Protein 1W5R (pdb70)

B-factor: mean 17.94, std 8.09, range [6.76, 54.79]

Foldseek 3Di:
DPLVLVCVQLVHDDQDALDQVVQLVSLQSLQARAKEKLLCLQLVHFPQDLDLVVLCCARRVQVHHYAQSSSQSNVQVSSVVNQKDKFKWWWFWCWPNDPPDPGGDGQHIWIWIARPVGPATWTGGSHLHLPTFSGTHHPDADDFDDGLDFTWGWHDDVQWIWIWTCDPNRITTTIIIGPPGDDPNVNSVSRRCQSHPCPHPSHQWIWMWGDHSFWTWIDTQQWIWIDGVPDIDIGGHDALVVVVVCVCPVRPRDCVVVPPSPSSVSSRNHNPD/DDCQLVCVQLVHDDQDAQAQVVQLVSLQSLQARAKEKLLCLLLVHFPQDLDLVVLCCARGVQVAHYAQSSSQSNVQVNSVVNPKDKFKWWWFWCWPNDPPHPGGDGQHIWIWIHGPPDDATWTGGSHLFLPTFSHTHGPDADDFDDGLDFTWGWHDDPQKIWIWTCDPNRTTTTIIIGPPGDDVNVNSVSSRCLSHPCPHLSNQWIWMWGDHSFWTWIDTQQWIWIDGPPDIDIGGHPALVVVVVCVCPVVPRRCVVVPPSPSRVSSRNHNPD

Solvent-accessible surface area: 23022 Å² total; per-residue (Å²): 120,76,7,45,21,0,9,106,47,3,66,54,135,53,153,28,167,32,35,68,52,17,0,72,48,0,1,10,1,1,7,106,30,4,2,9,1,1,0,11,3,5,29,60,42,52,8,47,77,6,22,18,147,27,3,15,35,14,0,9,97,103,162,0,0,0,0,8,4,4,2,0,8,0,0,0,29,0,0,78,68,9,40,8,81,13,51,40,0,11,3,67,45,34,91,155,114,66,162,130,36,106,138,18,43,75,27,2,0,1,0,3,0,10,14,94,53,95,88,46,68,20,0,0,1,8,0,29,7,10,9,5,2,0,6,6,3,102,29,77,34,33,48,78,13,136,23,80,45,33,24,0,93,0,49,136,160,51,68,79,13,34,0,15,0,53,13,105,64,117,98,36,69,1,1,28,5,36,48,97,70,51,70,120,108,76,11,29,99,12,0,132,101,4,3,47,76,105,56,16,102,36,25,54,0,0,10,0,1,20,2,45,88,110,0,9,33,48,0,40,0,23,71,1,26,0,48,94,120,11,10,8,25,88,4,103,12,55,44,8,52,51,0,30,85,1,0,60,112,106,10,46,1,72,25,56,48,6,86,89,128,96,13,92,52,63,0,51,120,3,20,103,83,117,118,2,38,31,0,5,107,22,4,65,56,128,59,136,30,178,41,54,66,52,16,0,74,45,0,2,10,2,1,8,108,29,4,1,10,1,1,0,13,4,4,29,63,41,51,8,49,76,4,14,11,138,30,4,24,33,11,0,12,111,100,126,1,0,0,0,7,3,4,2,0,8,0,0,0,26,0,0,73,63,12,39,9,84,12,53,38,0,10,3,60,45,33,97,154,117,68,158,132,34,106,137,19,43,78,29,2,0,1,0,3,0,21,6,76,95,42,141,57,65,25,0,0,2,8,0,28,8,11,9,5,1,0,6,5,4,99,27,75,33,44,47,70,14,132,20,81,46,33,28,0,70,0,62,147,167,61,86,66,12,34,1,13,0,50,19,100,63,114,78,36,65,1,1,24,3,34,51,101,69,48,71,121,108,75,10,30,98,12,0,130,103,5,3,47,79,106,57,17,99,36,27,52,0,0,11,0,1,21,2,47,88,120,6,12,52,57,0,41,0,24,53,0,42,4,61,86,115,13,3,29,21,73,8,88,16,59,43,5,50,49,0,26,78,0,0,63,111,140,14,36,1,69,31,49,59,4,86,88,126,97,15,85,50,66,0,52,116,3,16,108,84

Sequence (546 aa):
MDLGGYLTRIGLDGRPRPDLGTLHAIVAAHNRSIPFENLDPLLGIPVADLSAEALFAKLVDRRRGGYQYEHNGLLGYVLEELGFEVERLSGRVVWMRADDAPLPAQTHNVLSVAVPGADGRYLVDVGFGGQTLTSPIRLEAGPVQQTRHEPYRLTRHGDDHTLAAQVRGEWQPLYTFTTEPRPRIDLEVGSWYVSTHPGSHFVTGLTVAVVTDDARYNLRGRNLAVHRSGATEHIRFDSAAQVLDAIVNRFGIDLGDLAGRDVQARVAEVLDTMDLGGYLTRIGLDGRPRPDLGTLHAIVAAHNRSIPFENLDPLLGIPVADLSAEALFAKLVDRRRGGYQYEHNGLLGYVLEELGFEVERLSGRVVWMRADDAPLPAQTHNVLSVAVPGADGRYLVDVGFGGQTLTSPIRLEAGPVQQTRHEPYRLTRHGDDHTLAAQVRGEWQPLYTFTTEPRPRIDLEVGSWYVSTHPGSHFVTGLTVAVVTDDARYNLRGRNLAVHRSGATEHIRFDSAAQVLDAIVNRFGIDLGDLAGRDVQARVAEVLDT

Radius of gyration: 29.09 Å; Cα contacts (8 Å, |Δi|>4): 1196; chains: 2; bounding box: 66×71×68 Å

GO terms:
  GO:0004060 arylamine N-acetyltransferase activity (F, EXP)

CATH classification: 3.30.2140.10 (+1 more: 2.40.128.150)

Nearest PDB structures (foldseek):
  1w5r-assembly1_B  TM=9.999E-01  e=5.411E-53  Mycolicibacterium smegmatis
  1gx3-assembly2_B  TM=9.972E-01  e=2.924E-50  Mycolicibacterium smegmatis
  4bgf-assembly3_C  TM=9.822E-01  e=9.217E-38  Mycobacterium tuberculosis H37Rv
  4c5p-assembly1_A  TM=9.785E-01  e=1.147E-37  Mycobacterium marinum
  2vfc-assembly2_B  TM=9.757E-01  e=6.607E-37  Mycobacterium marinum

Secondary structure (DSSP, 8-state):
--HHHHHHHTT--S---SSHHHHHHHHHHHHHHS-EE-HHHHTT------SHHHHHIIIIIT---B-HHHHHHHHHHHHHHHT-EEEEEEEEE-TT--TTPPPPPEEEEEEEEE-SS-S--EEE-S-S-TT--SS-EES-SSSEE--SSS-EEEEEETTEEEEEEEETTEEEEEEEE------HHHHHHHHHHHHH-TT-HHHHS-EEEEE-SSEEEEEETTEEEEEETTEEEEEEESSHHHHHHIIIIIS---GGGGTTS-HHHHHHHTTT-/---HHHHHHTT--S---SSHHHHHHHHHHHHHHS-EE-HHHHTT------SHHHHHIIIIIT---B-HHHHHHHHHHHHHHHT-EEEEEEEEE-TT--TTPPPPPEEEEEEEEEPTTSSS-EEE---S-TT--SS-EES-SSSEE--SSS-EEEEEETTEEEEEEEETTEEEEEEEE------HHHHHHHHHHHHH-TT-HHHHS-EEEEE-SSEEEEEETTEEEEEETTEEEEEEESSHHHHHHHHHHTS----GGGTTS-HHHHHHHTTT-

Structure (mmCIF, N/CA/C/O backbone):
data_1W5R
#
_entry.id   1W5R
#
_cell.length_a   98.884
_cell.length_b   98.884
_cell.length_c   130.815
_cell.angle_alpha   90.00
_cell.angle_beta   90.00
_cell.angle_gamma   90.00
#
_symmetry.space_group_name_H-M   'P 41 21 2'
#
loop_
_entity.id
_entity.type
_entity.pdbx_description
1 polymer 'ARYLAMINE N-ACETYLTRANSFERASE'
2 water water
#
loop_
_atom_site.group_PDB
_atom_site.id
_atom_site.type_symbol
_atom_site.label_atom_id
_atom_site.label_alt_id
_atom_site.label_comp_id
_atom_site.label_asym_id
_atom_site.label_entity_id
_atom_site.label_seq_id
_atom_site.pdbx_PDB_ins_code
_atom_site.Cartn_x
_atom_site.Cartn_y
_atom_site.Cartn_z
_atom_site.occupancy
_atom_site.B_iso_or_equiv
_atom_site.auth_seq_id
_atom_site.auth_comp_id
_atom_site.auth_asym_id
_atom_site.auth_atom_id
_atom_site.pdbx_PDB_model_num
ATOM 1 N N . MET A 1 6 ? 96.483 3.991 8.308 1.00 40.54 3 MET A N 1
ATOM 2 C CA . MET A 1 6 ? 96.325 4.979 7.202 1.00 40.46 3 MET A CA 1
ATOM 3 C C . MET A 1 6 ? 97.616 5.075 6.391 1.00 39.85 3 MET A C 1
ATOM 4 O O . MET A 1 6 ? 98.573 4.340 6.651 1.00 40.01 3 MET A O 1
ATOM 9 N N . ASP A 1 7 ? 97.642 5.978 5.410 1.00 38.87 4 ASP A N 1
ATOM 10 C CA . ASP A 1 7 ? 98.859 6.235 4.644 1.00 37.56 4 ASP A CA 1
ATOM 11 C C . ASP A 1 7 ? 99.678 7.334 5.311 1.00 36.13 4 ASP A C 1
ATOM 12 O O . ASP A 1 7 ? 99.775 8.463 4.799 1.00 36.14 4 ASP A O 1
ATOM 17 N N . LEU A 1 8 ? 100.266 7.005 6.461 1.00 34.04 5 LEU A N 1
ATOM 18 C CA . LEU A 1 8 ? 101.137 7.959 7.138 1.00 31.57 5 LEU A CA 1
ATOM 19 C C . LEU A 1 8 ? 102.444 8.157 6.389 1.00 29.85 5 LEU A C 1
ATOM 20 O O . LEU A 1 8 ? 102.989 9.258 6.384 1.00 29.33 5 LEU A O 1
ATOM 25 N N . GLY A 1 9 ? 102.936 7.095 5.753 1.00 27.65 6 GLY A N 1
ATOM 26 C CA . GLY A 1 9 ? 104.126 7.178 4.902 1.00 25.25 6 GLY A CA 1
ATOM 27 C C . GLY A 1 9 ? 104.003 8.236 3.815 1.00 23.07 6 GLY A C 1
ATOM 28 O O . GLY A 1 9 ? 104.950 8.982 3.548 1.00 22.60 6 GLY A O 1
ATOM 29 N N . GLY A 1 10 ? 102.832 8.292 3.187 1.00 21.41 7 GLY A N 1
ATOM 30 C CA . GLY A 1 10 ? 102.533 9.310 2.189 1.00 19.48 7 GLY A CA 1
ATOM 31 C C . GLY A 1 10 ? 102.584 10.696 2.818 1.00 18.02 7 GLY A C 1
ATOM 32 O O . GLY A 1 10 ? 103.216 11.604 2.266 1.00 17.54 7 GLY A O 1
ATOM 33 N N . TYR A 1 11 ? 101.945 10.848 3.979 1.00 16.82 8 TYR A N 1
ATOM 34 C CA . TYR A 1 11 ? 101.937 12.150 4.667 1.00 15.80 8 TYR A CA 1
ATOM 35 C C . TYR A 1 11 ? 103.330 12.586 5.090 1.00 15.98 8 TYR A C 1
ATOM 36 O O . TYR A 1 11 ? 103.725 13.729 4.858 1.00 15.91 8 TYR A O 1
ATOM 45 N N . LEU A 1 12 ? 104.080 11.659 5.679 1.00 16.49 9 LEU A N 1
ATOM 46 C CA . LEU A 1 12 ? 105.419 11.961 6.169 1.00 17.03 9 LEU A CA 1
ATOM 47 C C . LEU A 1 12 ? 106.359 12.362 5.043 1.00 16.83 9 LEU A C 1
ATOM 48 O O . LEU A 1 12 ? 107.133 13.298 5.195 1.00 17.01 9 LEU A O 1
ATOM 53 N N . THR A 1 13 ? 106.282 11.656 3.913 1.00 16.77 10 THR A N 1
ATOM 54 C CA . THR A 1 13 ? 107.021 12.035 2.701 1.00 17.16 10 THR A CA 1
ATOM 55 C C . THR A 1 13 ? 106.623 13.429 2.187 1.00 16.66 10 THR A C 1
ATOM 56 O O . THR A 1 13 ? 107.484 14.244 1.842 1.00 16.72 10 THR A O 1
ATOM 60 N N . ARG A 1 14 ? 105.314 13.687 2.153 1.00 16.70 11 ARG A N 1
ATOM 61 C CA . ARG A 1 14 ? 104.768 14.971 1.746 1.00 16.33 11 ARG A CA 1
ATOM 62 C C . ARG A 1 14 ? 105.377 16.121 2.542 1.00 15.83 11 ARG A C 1
ATOM 63 O O . ARG A 1 14 ? 105.673 17.184 1.984 1.00 15.72 11 ARG A O 1
ATOM 71 N N . ILE A 1 15 ? 105.554 15.914 3.845 1.00 15.82 12 ILE A N 1
ATOM 72 C CA . ILE A 1 15 ? 106.090 16.973 4.717 1.00 16.60 12 ILE A CA 1
ATOM 73 C C . ILE A 1 15 ? 107.605 16.893 4.953 1.00 18.18 12 ILE A C 1
ATOM 74 O O . ILE A 1 15 ? 108.163 17.687 5.704 1.00 17.83 12 ILE A O 1
ATOM 79 N N . GLY A 1 16 ? 108.265 15.946 4.290 1.00 19.59 13 GLY A N 1
ATOM 80 C CA . GLY A 1 16 ? 109.727 15.872 4.329 1.00 22.62 13 GLY A CA 1
ATOM 81 C C . GLY A 1 16 ? 110.305 15.202 5.559 1.00 24.86 13 GLY A C 1
ATOM 82 O O . GLY A 1 16 ? 111.441 15.493 5.954 1.00 25.27 13 GLY A O 1
ATOM 83 N N . LEU A 1 17 ? 109.524 14.312 6.163 1.00 26.75 14 LEU A N 1
ATOM 84 C CA . LEU A 1 17 ? 109.990 13.468 7.260 1.00 29.44 14 LEU A CA 1
ATOM 85 C C . LEU A 1 17 ? 110.043 12.005 6.805 1.00 31.20 14 LEU A C 1
ATOM 86 O O . LEU A 1 17 ? 109.487 11.646 5.763 1.00 31.34 14 LEU A O 1
ATOM 91 N N . ASP A 1 18 ? 110.726 11.164 7.573 1.00 33.67 15 ASP A N 1
ATOM 92 C CA . ASP A 1 18 ? 110.768 9.730 7.270 1.00 35.65 15 ASP A CA 1
ATOM 93 C C . ASP A 1 18 ? 110.691 8.883 8.533 1.00 36.52 15 ASP A C 1
ATOM 94 O O . ASP A 1 18 ? 111.032 9.350 9.626 1.00 37.19 15 ASP A O 1
ATOM 99 N N . GLY A 1 19 ? 110.228 7.643 8.376 1.00 37.17 16 GLY A N 1
ATOM 100 C CA . GLY A 1 19 ? 110.067 6.720 9.500 1.00 37.66 16 GLY A CA 1
ATOM 101 C C . GLY A 1 19 ? 108.952 7.134 10.444 1.00 38.05 16 GLY A C 1
ATOM 102 O O . GLY A 1 19 ? 108.468 8.267 10.390 1.00 38.42 16 GLY A O 1
ATOM 103 N N . ARG A 1 20 ? 108.552 6.209 11.310 1.00 38.04 17 ARG A N 1
ATOM 104 C CA . ARG A 1 20 ? 107.497 6.444 12.288 1.00 37.89 17 ARG A CA 1
ATOM 105 C C . ARG A 1 20 ? 108.036 7.276 13.456 1.00 37.10 17 ARG A C 1
ATOM 106 O O . ARG A 1 20 ? 108.847 6.779 14.245 1.00 37.34 17 ARG A O 1
ATOM 114 N N . PRO A 1 21 ? 107.605 8.549 13.567 1.00 36.03 18 PRO A N 1
ATOM 115 C CA . PRO A 1 21 ? 108.000 9.310 14.752 1.00 34.90 18 PRO A CA 1
ATOM 116 C C . PRO A 1 21 ? 107.160 8.937 15.979 1.00 33.67 18 PRO A C 1
ATOM 117 O O . PRO A 1 21 ? 106.017 8.503 15.837 1.00 33.45 18 PRO A O 1
ATOM 121 N N . ARG A 1 22 ? 107.739 9.107 17.167 1.00 32.24 19 ARG A N 1
ATOM 122 C CA . ARG A 1 22 ? 107.087 8.776 18.432 1.00 31.16 19 ARG A CA 1
ATOM 123 C C . ARG A 1 22 ? 106.118 9.893 18.832 1.00 29.42 19 ARG A C 1
ATOM 124 O O . ARG A 1 22 ? 106.348 11.049 18.478 1.00 29.71 19 ARG A O 1
ATOM 132 N N . PRO A 1 23 ? 105.033 9.557 19.560 1.00 27.72 20 PRO A N 1
ATOM 133 C CA . PRO A 1 23 ? 104.112 10.582 20.071 1.00 26.50 20 PRO A CA 1
ATOM 134 C C . PRO A 1 23 ? 104.633 11.346 21.298 1.00 25.32 20 PRO A C 1
ATOM 135 O O . PRO A 1 23 ? 104.116 11.183 22.407 1.00 25.20 20 PRO A O 1
ATOM 139 N N . ASP A 1 24 ? 105.631 12.195 21.082 1.00 23.90 21 ASP A N 1
ATOM 140 C CA . ASP A 1 24 ? 106.159 13.035 22.142 1.00 23.16 21 ASP A CA 1
ATOM 141 C C . ASP A 1 24 ? 106.178 14.500 21.710 1.00 22.39 21 ASP A C 1
ATOM 142 O O . ASP A 1 24 ? 105.884 14.820 20.546 1.00 21.67 21 ASP A O 1
ATOM 147 N N . LEU A 1 25 ? 106.520 15.383 22.641 1.00 21.69 22 LEU A N 1
ATOM 148 C CA . LEU A 1 25 ? 106.502 16.821 22.370 1.00 21.56 22 LEU A CA 1
ATOM 149 C C . LEU A 1 25 ? 107.465 17.241 21.253 1.00 20.90 22 LEU A C 1
ATOM 150 O O . LEU A 1 25 ? 107.115 18.066 20.413 1.00 20.64 22 LEU A O 1
ATOM 155 N N . GLY A 1 26 ? 108.669 16.673 21.237 1.00 20.31 23 GLY A N 1
ATOM 156 C CA . GLY A 1 26 ? 109.642 16.947 20.176 1.00 19.63 23 GLY A CA 1
ATOM 157 C C . GLY A 1 26 ? 109.101 16.659 18.784 1.00 19.50 23 GLY A C 1
ATOM 158 O O . GLY A 1 26 ? 109.302 17.439 17.848 1.00 19.95 23 GLY A O 1
ATOM 159 N N . THR A 1 27 ? 108.395 15.540 18.656 1.00 18.81 24 THR A N 1
ATOM 160 C CA . THR A 1 27 ? 107.781 15.149 17.389 1.00 18.62 24 THR A CA 1
ATOM 161 C C . THR A 1 27 ? 106.690 16.149 16.995 1.00 17.46 24 THR A C 1
ATOM 162 O O . THR A 1 27 ? 106.588 16.516 15.831 1.00 17.72 24 THR A O 1
ATOM 166 N N . LEU A 1 28 ? 105.894 16.576 17.972 1.00 16.58 25 LEU A N 1
ATOM 167 C CA . LEU A 1 28 ? 104.816 17.530 17.707 1.00 15.84 25 LEU A CA 1
ATOM 168 C C . LEU A 1 28 ? 105.382 18.815 17.111 1.00 15.62 25 LEU A C 1
ATOM 169 O O . LEU A 1 28 ? 104.863 19.325 16.103 1.00 15.65 25 LEU A O 1
ATOM 174 N N . HIS A 1 29 ? 106.462 19.325 17.694 1.00 15.39 26 HIS A N 1
ATOM 175 C CA . HIS A 1 29 ? 107.140 20.503 17.135 1.00 15.00 26 HIS A CA 1
ATOM 176 C C . HIS A 1 29 ? 107.657 20.257 15.709 1.00 14.70 26 HIS A C 1
ATOM 177 O O . HIS A 1 29 ? 107.479 21.082 14.809 1.00 14.49 26 HIS A O 1
ATOM 184 N N . ALA A 1 30 ? 108.302 19.114 15.496 1.00 13.97 27 ALA A N 1
ATOM 185 C CA . ALA A 1 30 ? 108.878 18.808 14.189 1.00 13.92 27 ALA A CA 1
ATOM 186 C C . ALA A 1 30 ? 107.813 18.676 13.108 1.00 13.67 27 ALA A C 1
ATOM 187 O O . ALA A 1 30 ? 107.994 19.167 11.991 1.00 13.92 27 ALA A O 1
ATOM 189 N N . ILE A 1 31 ? 106.707 18.011 13.442 1.00 13.35 28 ILE A N 1
ATOM 190 C CA . ILE A 1 31 ? 105.625 17.817 12.473 1.00 13.06 28 ILE A CA 1
ATOM 191 C C . ILE A 1 31 ? 104.965 19.152 12.098 1.00 12.09 28 ILE A C 1
ATOM 192 O O . ILE A 1 31 ? 104.748 19.412 10.923 1.00 12.50 28 ILE A O 1
ATOM 197 N N . VAL A 1 32 ? 104.668 19.986 13.090 1.00 11.79 29 VAL A N 1
ATOM 198 C CA . VAL A 1 32 ? 104.061 21.308 12.809 1.00 11.61 29 VAL A CA 1
ATOM 199 C C . VAL A 1 32 ? 104.975 22.109 11.863 1.00 11.37 29 VAL A C 1
ATOM 200 O O . VAL A 1 32 ? 104.515 22.668 10.868 1.00 11.31 29 VAL A O 1
ATOM 204 N N . ALA A 1 33 ? 106.276 22.143 12.154 1.00 11.43 30 ALA A N 1
ATOM 205 C CA . ALA A 1 33 ? 107.209 22.895 11.324 1.00 11.50 30 ALA A CA 1
ATOM 206 C C . ALA A 1 33 ? 107.292 22.344 9.895 1.00 11.73 30 ALA A C 1
ATOM 207 O O . ALA A 1 33 ? 107.340 23.096 8.924 1.00 12.06 30 ALA A O 1
ATOM 209 N N . ALA A 1 34 ? 107.303 21.019 9.769 1.00 11.50 31 ALA A N 1
ATOM 210 C CA . ALA A 1 34 ? 107.397 20.398 8.456 1.00 11.88 31 ALA A CA 1
ATOM 211 C C . ALA A 1 34 ? 106.114 20.612 7.650 1.00 11.49 31 ALA A C 1
ATOM 212 O O . ALA A 1 34 ? 106.157 20.922 6.453 1.00 12.21 31 ALA A O 1
ATOM 214 N N . HIS A 1 35 ? 104.978 20.464 8.323 1.00 10.53 32 HIS A N 1
ATOM 215 C CA . HIS A 1 35 ? 103.682 20.728 7.697 1.00 10.47 32 HIS A CA 1
ATOM 216 C C . HIS A 1 35 ? 103.600 22.192 7.218 1.00 10.46 32 HIS A C 1
ATOM 217 O O . HIS A 1 35 ? 103.220 22.461 6.066 1.00 10.07 32 HIS A O 1
ATOM 224 N N . ASN A 1 36 ? 104.017 23.118 8.082 1.00 10.43 33 ASN A N 1
ATOM 225 C CA . ASN A 1 36 ? 103.998 24.548 7.766 1.00 10.67 33 ASN A CA 1
ATOM 226 C C . ASN A 1 36 ? 104.685 24.850 6.440 1.00 10.36 33 ASN A C 1
ATOM 227 O O . ASN A 1 36 ? 104.188 25.654 5.646 1.00 9.83 33 ASN A O 1
ATOM 232 N N . ARG A 1 37 ? 105.854 24.248 6.222 1.00 11.13 34 ARG A N 1
ATOM 233 C CA . ARG A 1 37 ? 106.640 24.588 5.042 1.00 11.39 34 ARG A CA 1
ATOM 234 C C . ARG A 1 37 ? 106.298 23.783 3.805 1.00 11.32 34 ARG A C 1
ATOM 235 O O . ARG A 1 37 ? 106.737 24.130 2.714 1.00 11.78 34 ARG A O 1
ATOM 243 N N . SER A 1 38 ? 105.542 22.696 3.984 1.00 11.26 35 SER A N 1
ATOM 244 C CA . SER A 1 38 ? 105.321 21.725 2.902 1.00 12.07 35 SER A CA 1
ATOM 245 C C . SER A 1 38 ? 103.946 21.725 2.241 1.00 12.09 35 SER A C 1
ATOM 246 O O . SER A 1 38 ? 103.847 21.429 1.040 1.00 12.99 35 SER A O 1
ATOM 249 N N . ILE A 1 39 ? 102.904 21.992 3.028 1.00 11.25 36 ILE A N 1
ATOM 250 C CA . ILE A 1 39 ? 101.533 21.941 2.508 1.00 10.94 36 ILE A CA 1
ATOM 251 C C . ILE A 1 39 ? 100.961 23.358 2.632 1.00 10.31 36 ILE A C 1
ATOM 252 O O . ILE A 1 39 ? 100.767 23.853 3.741 1.00 10.11 36 ILE A O 1
ATOM 257 N N . PRO A 1 40 ? 100.725 24.018 1.493 1.00 9.65 37 PRO A N 1
ATOM 258 C CA . PRO A 1 40 ? 100.257 25.391 1.580 1.00 9.19 37 PRO A CA 1
ATOM 259 C C . PRO A 1 40 ? 98.779 25.515 1.955 1.00 8.47 37 PRO A C 1
ATOM 260 O O . PRO A 1 40 ? 97.988 24.590 1.739 1.00 8.82 37 PRO A O 1
ATOM 264 N N . PHE A 1 41 ? 98.426 26.659 2.530 1.00 8.04 38 PHE A N 1
ATOM 265 C CA . PHE A 1 41 ? 97.030 27.066 2.617 1.00 8.08 38 PHE A CA 1
ATOM 266 C C . PHE A 1 41 ? 96.603 27.469 1.199 1.00 8.41 38 PHE A C 1
ATOM 267 O O . PHE A 1 41 ? 97.313 28.197 0.500 1.00 8.74 38 PHE A O 1
ATOM 275 N N . GLU A 1 42 ? 95.455 26.971 0.756 1.00 8.17 39 GLU A N 1
ATOM 276 C CA . GLU A 1 42 ? 94.853 27.477 -0.489 1.00 8.28 39 GLU A CA 1
ATOM 277 C C . GLU A 1 42 ? 93.362 27.219 -0.478 1.00 8.14 39 GLU A C 1
ATOM 278 O O . GLU A 1 42 ? 92.878 26.276 0.163 1.00 8.58 39 GLU A O 1
ATOM 284 N N . ASN A 1 43 ? 92.639 28.060 -1.206 1.00 8.21 40 ASN A N 1
ATOM 285 C CA . ASN A 1 43 ? 91.192 27.892 -1.353 1.00 8.01 40 ASN A CA 1
ATOM 286 C C . ASN A 1 43 ? 90.783 27.811 -2.824 1.00 8.07 40 ASN A C 1
ATOM 287 O O . ASN A 1 43 ? 89.742 28.326 -3.192 1.00 7.86 40 ASN A O 1
ATOM 292 N N . LEU A 1 44 ? 91.601 27.186 -3.661 1.00 8.11 41 LEU A N 1
ATOM 293 C CA . LEU A 1 44 ? 91.245 27.111 -5.083 1.00 8.64 41 LEU A CA 1
ATOM 294 C C . LEU A 1 44 ? 89.917 26.378 -5.315 1.00 8.47 41 LEU A C 1
ATOM 295 O O . LEU A 1 44 ? 89.165 26.751 -6.218 1.00 9.15 41 LEU A O 1
ATOM 300 N N . ASP A 1 45 ? 89.613 25.363 -4.500 1.00 9.22 42 ASP A N 1
ATOM 301 C CA . ASP A 1 45 ? 88.344 24.646 -4.693 1.00 8.63 42 ASP A CA 1
ATOM 302 C C . ASP A 1 45 ? 87.140 25.588 -4.497 1.00 9.15 42 ASP A C 1
ATOM 303 O O . ASP A 1 45 ? 86.371 25.778 -5.433 1.00 9.56 42 ASP A O 1
ATOM 308 N N . PRO A 1 46 ? 86.970 26.199 -3.302 1.00 9.06 43 PRO A N 1
ATOM 309 C CA . PRO A 1 46 ? 85.808 27.106 -3.151 1.00 9.14 43 PRO A CA 1
ATOM 310 C C . PRO A 1 46 ? 85.816 28.265 -4.138 1.00 9.22 43 PRO A C 1
ATOM 311 O O . PRO A 1 46 ? 84.747 28.696 -4.576 1.00 9.47 43 PRO A O 1
ATOM 315 N N . LEU A 1 47 ? 87.004 28.768 -4.476 1.00 9.37 44 LEU A N 1
ATOM 316 C CA . LEU A 1 47 ? 87.103 29.834 -5.489 1.00 9.41 44 LEU A CA 1
ATOM 317 C C . LEU A 1 47 ? 86.448 29.410 -6.812 1.00 10.57 44 LEU A C 1
ATOM 318 O O . LEU A 1 47 ? 85.755 30.217 -7.469 1.00 11.64 44 LEU A O 1
ATOM 323 N N . LEU A 1 48 ? 86.636 28.137 -7.156 1.00 10.48 45 LEU A N 1
ATOM 324 C CA . LEU A 1 48 ? 86.167 27.587 -8.427 1.00 10.97 45 LEU A CA 1
ATOM 325 C C . LEU A 1 48 ? 84.788 26.938 -8.298 1.00 11.39 45 LEU A C 1
ATOM 326 O O . LEU A 1 48 ? 84.332 26.241 -9.216 1.00 12.43 45 LEU A O 1
ATOM 331 N N . GLY A 1 49 ? 84.130 27.154 -7.161 1.00 10.84 46 GLY A N 1
ATOM 332 C CA . GLY A 1 49 ? 82.773 26.618 -6.956 1.00 11.14 46 GLY A CA 1
ATOM 333 C C . GLY A 1 49 ? 82.735 25.150 -6.555 1.00 11.16 46 GLY A C 1
ATOM 334 O O . GLY A 1 49 ? 81.688 24.494 -6.649 1.00 12.15 46 GLY A O 1
ATOM 335 N N . ILE A 1 50 ? 83.868 24.623 -6.097 1.00 10.62 47 ILE A N 1
ATOM 336 C CA . ILE A 1 50 ? 83.945 23.249 -5.602 1.00 11.06 47 ILE A CA 1
ATOM 337 C C . ILE A 1 50 ? 83.890 23.305 -4.067 1.00 10.54 47 ILE A C 1
ATOM 338 O O . ILE A 1 50 ? 84.831 23.788 -3.427 1.00 10.50 47 ILE A O 1
ATOM 343 N N . PRO A 1 51 ? 82.783 22.840 -3.462 1.00 10.31 48 PRO A N 1
ATOM 344 C CA . PRO A 1 51 ? 82.691 22.838 -2.008 1.00 10.12 48 PRO A CA 1
ATOM 345 C C . PRO A 1 51 ? 83.756 21.976 -1.337 1.00 10.32 48 PRO A C 1
ATOM 346 O O . PRO A 1 51 ? 84.275 21.032 -1.944 1.00 10.93 48 PRO A O 1
ATOM 350 N N . VAL A 1 52 ? 84.059 22.316 -0.085 1.00 10.15 49 VAL A N 1
ATOM 351 C CA . VAL A 1 52 ? 84.864 21.466 0.789 1.00 10.00 49 VAL A CA 1
ATOM 352 C C . VAL A 1 52 ? 83.883 20.915 1.806 1.00 9.89 49 VAL A C 1
ATOM 353 O O . VAL A 1 52 ? 83.589 21.554 2.822 1.00 9.98 49 VAL A O 1
ATOM 357 N N . ALA A 1 53 ? 83.332 19.747 1.474 1.00 10.30 50 ALA A N 1
ATOM 358 C CA . ALA A 1 53 ? 82.184 19.171 2.166 1.00 10.84 50 ALA A CA 1
ATOM 359 C C . ALA A 1 53 ? 82.552 17.957 3.022 1.00 11.06 50 ALA A C 1
ATOM 360 O O . ALA A 1 53 ? 81.905 17.679 4.031 1.00 12.11 50 ALA A O 1
ATOM 362 N N . ASP A 1 54 ? 83.593 17.247 2.610 1.00 10.57 51 ASP A N 1
ATOM 363 C CA . ASP A 1 54 ? 83.937 15.937 3.169 1.00 10.99 51 ASP A CA 1
ATOM 364 C C . ASP A 1 54 ? 85.260 16.051 3.923 1.00 11.23 51 ASP A C 1
ATOM 365 O O . ASP A 1 54 ? 86.304 16.274 3.314 1.00 11.44 51 ASP A O 1
ATOM 370 N N . LEU A 1 55 ? 85.198 15.915 5.249 1.00 10.83 52 LEU A N 1
ATOM 371 C CA . LEU A 1 55 ? 86.390 16.044 6.082 1.00 11.45 52 LEU A CA 1
ATOM 372 C C . LEU A 1 55 ? 86.879 14.695 6.634 1.00 11.63 52 LEU A C 1
ATOM 373 O O . LEU A 1 55 ? 87.580 14.638 7.651 1.00 12.23 52 LEU A O 1
ATOM 378 N N . SER A 1 56 ? 86.490 13.609 5.963 1.00 12.57 53 SER A N 1
ATOM 379 C CA . SER A 1 56 ? 87.005 12.284 6.290 1.00 12.93 53 SER A CA 1
ATOM 380 C C . SER A 1 56 ? 88.497 12.180 6.014 1.00 13.26 53 SER A C 1
ATOM 381 O O . SER A 1 56 ? 89.046 12.925 5.196 1.00 12.68 53 SER A O 1
ATOM 384 N N . ALA A 1 57 ? 89.167 11.246 6.682 1.00 13.71 54 ALA A N 1
ATOM 385 C CA . ALA A 1 57 ? 90.581 11.024 6.413 1.00 14.34 54 ALA A CA 1
ATOM 386 C C . ALA A 1 57 ? 90.827 10.678 4.941 1.00 14.77 54 ALA A C 1
ATOM 387 O O . ALA A 1 57 ? 91.789 11.143 4.335 1.00 15.06 54 ALA A O 1
ATOM 389 N N . GLU A 1 58 ? 89.967 9.834 4.372 1.00 15.60 55 GLU A N 1
ATOM 390 C CA . GLU A 1 58 ? 90.120 9.427 2.973 1.00 16.64 55 GLU A CA 1
ATOM 391 C C . GLU A 1 58 ? 90.164 10.630 2.043 1.00 15.58 55 GLU A C 1
ATOM 392 O O . GLU A 1 58 ? 91.043 10.728 1.185 1.00 15.93 55 GLU A O 1
ATOM 398 N N . ALA A 1 59 ? 89.210 11.542 2.229 1.00 14.87 56 ALA A N 1
ATOM 399 C CA . ALA A 1 59 ? 89.118 12.726 1.392 1.00 14.15 56 ALA A CA 1
ATOM 400 C C . ALA A 1 59 ? 90.325 13.637 1.596 1.00 13.92 56 ALA A C 1
ATOM 401 O O . ALA A 1 59 ? 90.881 14.148 0.634 1.00 13.46 56 ALA A O 1
ATOM 403 N N . LEU A 1 60 ? 90.713 13.854 2.851 1.00 13.38 57 LEU A N 1
ATOM 404 C CA . LEU A 1 60 ? 91.782 14.823 3.126 1.00 12.73 57 LEU A CA 1
ATOM 405 C C . LEU A 1 60 ? 93.177 14.325 2.727 1.00 13.22 57 LEU A C 1
ATOM 406 O O . LEU A 1 60 ? 93.989 15.095 2.198 1.00 12.69 57 LEU A O 1
ATOM 411 N N . PHE A 1 61 ? 93.449 13.044 2.969 1.00 13.24 58 PHE A N 1
ATOM 412 C CA . PHE A 1 61 ? 94.707 12.454 2.499 1.00 13.85 58 PHE A CA 1
ATOM 413 C C . PHE A 1 61 ? 94.764 12.465 0.972 1.00 13.77 58 PHE A C 1
ATOM 414 O O . PHE A 1 61 ? 95.781 12.827 0.381 1.00 13.73 58 PHE A O 1
ATOM 422 N N . ALA A 1 62 ? 93.656 12.109 0.326 1.00 14.15 59 ALA A N 1
ATOM 423 C CA . ALA A 1 62 ? 93.634 12.069 -1.129 1.00 14.74 59 ALA A CA 1
ATOM 424 C C . ALA A 1 62 ? 93.996 13.426 -1.739 1.00 15.03 59 ALA A C 1
ATOM 425 O O . ALA A 1 62 ? 94.817 13.502 -2.654 1.00 16.04 59 ALA A O 1
ATOM 427 N N . LYS A 1 63 ? 93.414 14.498 -1.211 1.00 14.35 60 LYS A N 1
ATOM 428 C CA . LYS A 1 63 ? 93.667 15.822 -1.764 1.00 12.99 60 LYS A CA 1
ATOM 429 C C . LYS A 1 63 ? 95.013 16.430 -1.347 1.00 13.03 60 LYS A C 1
ATOM 430 O O . LYS A 1 63 ? 95.800 16.836 -2.195 1.00 13.14 60 LYS A O 1
ATOM 436 N N . LEU A 1 64 ? 95.263 16.509 -0.043 1.00 13.23 61 LEU A N 1
ATOM 437 C CA . LEU A 1 64 ? 96.427 17.264 0.436 1.00 13.07 61 LEU A CA 1
ATOM 438 C C . LEU A 1 64 ? 97.734 16.488 0.364 1.00 14.14 61 LEU A C 1
ATOM 439 O O . LEU A 1 64 ? 98.813 17.084 0.385 1.00 14.46 61 LEU A O 1
ATOM 444 N N . VAL A 1 65 ? 97.630 15.163 0.302 1.00 15.01 62 VAL A N 1
ATOM 445 C CA . VAL A 1 65 ? 98.816 14.324 0.205 1.00 16.34 62 VAL A CA 1
ATOM 446 C C . VAL A 1 65 ? 98.962 13.791 -1.224 1.00 17.97 62 VAL A C 1
ATOM 447 O O . VAL A 1 65 ? 99.897 14.173 -1.929 1.00 19.06 62 VAL A O 1
ATOM 451 N N . ASP A 1 66 ? 98.013 12.968 -1.666 1.00 18.76 63 ASP A N 1
ATOM 452 C CA . ASP A 1 66 ? 98.172 12.246 -2.938 1.00 20.24 63 ASP A CA 1
ATOM 453 C C . ASP A 1 66 ? 98.130 13.145 -4.165 1.00 20.42 63 ASP A C 1
ATOM 454 O O . ASP A 1 66 ? 98.819 12.880 -5.155 1.00 21.02 63 ASP A O 1
ATOM 459 N N . ARG A 1 67 ? 97.321 14.200 -4.114 1.00 20.59 64 ARG A N 1
ATOM 460 C CA . ARG A 1 67 ? 97.172 15.090 -5.274 1.00 21.04 64 ARG A CA 1
ATOM 461 C C . ARG A 1 67 ? 98.039 16.347 -5.212 1.00 20.93 64 ARG A C 1
ATOM 462 O O . ARG A 1 67 ? 97.996 17.178 -6.128 1.00 21.14 64 ARG A O 1
ATOM 470 N N . ARG A 1 68 ? 98.807 16.491 -4.129 1.00 20.61 65 ARG A N 1
ATOM 471 C CA . ARG A 1 68 ? 99.753 17.604 -3.966 1.00 20.53 65 ARG A CA 1
ATOM 472 C C . ARG A 1 68 ? 99.071 18.970 -4.117 1.00 19.20 65 ARG A C 1
ATOM 473 O O . ARG A 1 68 ? 99.592 19.908 -4.725 1.00 19.33 65 ARG A O 1
ATOM 481 N N . ARG A 1 69 ? 97.874 19.036 -3.556 1.00 16.66 66 ARG A N 1
ATOM 482 C CA . ARG A 1 69 ? 97.133 20.273 -3.398 1.00 14.34 66 ARG A CA 1
ATOM 483 C C . ARG A 1 69 ? 97.348 20.736 -1.970 1.00 13.16 66 ARG A C 1
ATOM 484 O O . ARG A 1 69 ? 97.797 19.962 -1.126 1.00 12.54 66 ARG A O 1
ATOM 492 N N . GLY A 1 70 ? 97.031 22.000 -1.696 1.00 11.45 67 GLY A N 1
ATOM 493 C CA . GLY A 1 70 ? 96.897 22.433 -0.313 1.00 11.14 67 GLY A CA 1
ATOM 494 C C . GLY A 1 70 ? 95.433 22.388 0.081 1.00 10.20 67 GLY A C 1
ATOM 495 O O . GLY A 1 70 ? 94.604 21.729 -0.553 1.00 9.97 67 GLY A O 1
ATOM 496 N N . GLY A 1 71 ? 95.099 23.108 1.132 1.00 9.10 68 GLY A N 1
ATOM 497 C CA . GLY A 1 71 ? 93.707 23.227 1.543 1.00 8.80 68 GLY A CA 1
ATOM 498 C C . GLY A 1 71 ? 93.563 24.371 2.506 1.00 8.38 68 GLY A C 1
ATOM 499 O O . GLY A 1 71 ? 94.528 25.123 2.735 1.00 8.05 68 GLY A O 1
ATOM 500 N N . TYR A 1 72 ? 92.350 24.553 3.016 1.00 8.89 69 TYR A N 1
ATOM 501 C CA . TYR A 1 72 ? 92.112 25.607 3.990 1.00 7.59 69 TYR A CA 1
ATOM 502 C C . TYR A 1 72 ? 91.967 25.040 5.412 1.00 7.52 69 TYR A C 1
ATOM 503 O O . TYR A 1 72 ? 92.357 23.885 5.637 1.00 7.61 69 TYR A O 1
ATOM 512 N N . GLN A 1 73 ? 91.469 25.822 6.360 1.00 7.31 70 GLN A N 1
ATOM 513 C CA . GLN A 1 73 ? 91.593 25.474 7.775 1.00 7.42 70 GLN A CA 1
ATOM 514 C C . GLN A 1 73 ? 91.083 24.073 8.126 1.00 7.69 70 GLN A C 1
ATOM 515 O O . GLN A 1 73 ? 91.745 23.320 8.862 1.00 8.23 70 GLN A O 1
ATOM 521 N N . TYR A 1 74 ? 89.905 23.721 7.616 1.00 7.98 71 TYR A N 1
ATOM 522 C CA . TYR A 1 74 ? 89.317 22.410 7.946 1.00 7.64 71 TYR A CA 1
ATOM 523 C C . TYR A 1 74 ? 90.092 21.235 7.362 1.00 9.02 71 TYR A C 1
ATOM 524 O O . TYR A 1 74 ? 90.126 20.119 7.929 1.00 9.59 71 TYR A O 1
ATOM 533 N N . GLU A 1 75 ? 90.706 21.486 6.215 1.00 7.83 72 GLU A N 1
ATOM 534 C CA . GLU A 1 75 ? 91.469 20.450 5.531 1.00 8.61 72 GLU A CA 1
ATOM 535 C C . GLU A 1 75 ? 92.803 20.235 6.224 1.00 9.04 72 GLU A C 1
ATOM 536 O O . GLU A 1 75 ? 93.219 19.098 6.467 1.00 9.86 72 GLU A O 1
ATOM 542 N N . HIS A 1 76 ? 93.478 21.336 6.554 1.00 9.01 73 HIS A N 1
ATOM 543 C CA . HIS A 1 76 ? 94.769 21.266 7.243 1.00 9.13 73 HIS A CA 1
ATOM 544 C C . HIS A 1 76 ? 94.699 20.611 8.595 1.00 9.32 73 HIS A C 1
ATOM 545 O O . HIS A 1 76 ? 95.398 19.631 8.863 1.00 9.88 73 HIS A O 1
ATOM 552 N N . ASN A 1 77 ? 93.864 21.159 9.454 1.00 9.23 74 ASN A N 1
ATOM 553 C CA . ASN A 1 77 ? 93.778 20.638 10.811 1.00 9.69 74 ASN A CA 1
ATOM 554 C C . ASN A 1 77 ? 93.048 19.320 10.863 1.00 9.80 74 ASN A C 1
ATOM 555 O O . ASN A 1 77 ? 93.325 18.498 11.742 1.00 10.35 74 ASN A O 1
ATOM 560 N N . GLY A 1 78 ? 92.152 19.095 9.915 1.00 9.96 75 GLY A N 1
ATOM 561 C CA . GLY A 1 78 ? 91.522 17.782 9.828 1.00 10.47 75 GLY A CA 1
ATOM 562 C C . GLY A 1 78 ? 92.585 16.741 9.547 1.00 10.36 75 GLY A C 1
ATOM 563 O O . GLY A 1 78 ? 92.707 15.751 10.281 1.00 10.74 75 GLY A O 1
ATOM 564 N N . LEU A 1 79 ? 93.380 16.970 8.502 1.00 10.22 76 LEU A N 1
ATOM 565 C CA . LEU A 1 79 ? 94.444 16.050 8.139 1.00 11.45 76 LEU A CA 1
ATOM 566 C C . LEU A 1 79 ? 95.411 15.818 9.295 1.00 11.53 76 LEU A C 1
ATOM 567 O O . LEU A 1 79 ? 95.735 14.666 9.629 1.00 12.81 76 LEU A O 1
ATOM 572 N N . LEU A 1 80 ? 95.906 16.900 9.888 1.00 11.33 77 LEU A N 1
ATOM 573 C CA . LEU A 1 80 ? 96.877 16.761 10.972 1.00 11.57 77 LEU A CA 1
ATOM 574 C C . LEU A 1 80 ? 96.266 16.040 12.161 1.00 12.15 77 LEU A C 1
ATOM 575 O O . LEU A 1 80 ? 96.947 15.261 12.834 1.00 11.82 77 LEU A O 1
ATOM 580 N N . GLY A 1 81 ? 94.987 16.289 12.415 1.00 12.39 78 GLY A N 1
ATOM 581 C CA . GLY A 1 81 ? 94.266 15.587 13.479 1.00 13.11 78 GLY A CA 1
ATOM 582 C C . GLY A 1 81 ? 94.334 14.075 13.316 1.00 13.20 78 GLY A C 1
ATOM 583 O O . GLY A 1 81 ? 94.648 13.356 14.268 1.00 13.67 78 GLY A O 1
ATOM 584 N N . TYR A 1 82 ? 94.057 13.582 12.111 1.00 13.77 79 TYR A N 1
ATOM 585 C CA . TYR A 1 82 ? 94.126 12.141 11.832 1.00 14.29 79 TYR A CA 1
ATOM 586 C C . TYR A 1 82 ? 95.543 11.626 11.989 1.00 14.80 79 TYR A C 1
ATOM 587 O O . TYR A 1 82 ? 95.761 10.561 12.587 1.00 15.72 79 TYR A O 1
ATOM 596 N N . VAL A 1 83 ? 96.508 12.384 11.476 1.00 14.63 80 VAL A N 1
ATOM 597 C CA . VAL A 1 83 ? 97.912 11.984 11.540 1.00 15.15 80 VAL A CA 1
ATOM 598 C C . VAL A 1 83 ? 98.361 11.851 12.989 1.00 15.16 80 VAL A C 1
ATOM 599 O O . VAL A 1 83 ? 98.978 10.836 13.361 1.00 15.37 80 VAL A O 1
ATOM 603 N N . LEU A 1 84 ? 98.044 12.849 13.814 1.00 15.06 81 LEU A N 1
ATOM 604 C CA . LEU A 1 84 ? 98.508 12.833 15.205 1.00 15.56 81 LEU A CA 1
ATOM 605 C C . LEU A 1 84 ? 97.883 11.698 16.007 1.00 16.24 81 LEU A C 1
ATOM 606 O O . LEU A 1 84 ? 98.573 11.044 16.796 1.00 16.46 81 LEU A O 1
ATOM 611 N N . GLU A 1 85 ? 96.590 11.465 15.791 1.00 17.32 82 GLU A N 1
ATOM 612 C CA . GLU A 1 85 ? 95.876 10.320 16.368 1.00 19.11 82 GLU A CA 1
ATOM 613 C C . GLU A 1 85 ? 96.542 9.004 16.024 1.00 19.61 82 GLU A C 1
ATOM 614 O O . GLU A 1 85 ? 96.743 8.140 16.899 1.00 19.82 82 GLU A O 1
ATOM 620 N N . GLU A 1 86 ? 96.873 8.842 14.747 1.00 20.18 83 GLU A N 1
ATOM 621 C CA . GLU A 1 86 ? 97.451 7.595 14.267 1.00 21.23 83 GLU A CA 1
ATOM 622 C C . GLU A 1 86 ? 98.789 7.360 14.955 1.00 21.09 83 GLU A C 1
ATOM 623 O O . GLU A 1 86 ? 99.110 6.228 15.324 1.00 21.41 83 GLU A O 1
ATOM 629 N N . LEU A 1 87 ? 99.537 8.444 15.173 1.00 20.56 84 LEU A N 1
ATOM 630 C CA . LEU A 1 87 ? 100.858 8.363 15.789 1.00 20.35 84 LEU A CA 1
ATOM 631 C C . LEU A 1 87 ? 100.837 8.117 17.297 1.00 20.38 84 LEU A C 1
ATOM 632 O O . LEU A 1 87 ? 101.872 7.759 17.865 1.00 20.83 84 LEU A O 1
ATOM 637 N N . GLY A 1 88 ? 99.685 8.307 17.939 1.00 19.90 85 GLY A N 1
ATOM 638 C CA . GLY A 1 88 ? 99.537 8.032 19.370 1.00 20.02 85 GLY A CA 1
ATOM 639 C C . GLY A 1 88 ? 99.180 9.206 20.268 1.00 19.81 85 GLY A C 1
ATOM 640 O O . GLY A 1 88 ? 99.000 9.035 21.483 1.00 19.95 85 GLY A O 1
ATOM 641 N N . PHE A 1 89 ? 99.083 10.407 19.688 1.00 19.31 86 PHE A N 1
ATOM 642 C CA . PHE A 1 89 ? 98.618 11.579 20.435 1.00 18.64 86 PHE A CA 1
ATOM 643 C C . PHE A 1 89 ? 97.120 11.493 20.686 1.00 18.80 86 PHE A C 1
ATOM 644 O O . PHE A 1 89 ? 96.403 10.831 19.940 1.00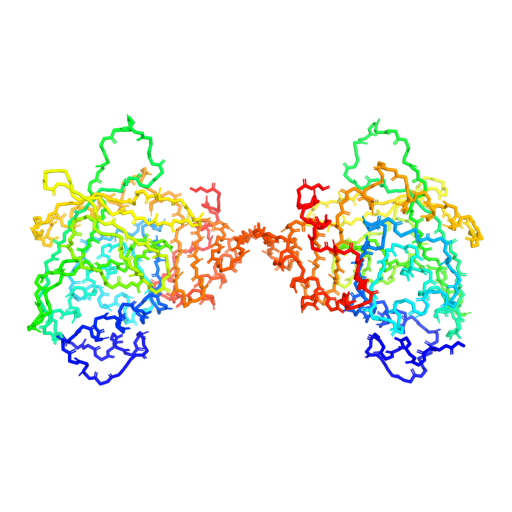 18.97 86 PHE A O 1
ATOM 652 N N . GLU A 1 90 ? 96.644 12.165 21.729 1.00 18.85 87 GLU A N 1
ATOM 653 C CA . GLU A 1 90 ? 95.213 12.271 21.951 1.00 19.57 87 GLU A CA 1
ATOM 654 C C . GLU A 1 90 ? 94.760 13.616 21.408 1.00 18.66 87 GLU A C 1
ATOM 655 O O . GLU A 1 90 ? 95.325 14.661 21.750 1.00 18.34 87 GLU A O 1
ATOM 661 N N . VAL A 1 91 ? 93.751 13.574 20.543 1.00 17.81 88 VAL A N 1
ATOM 662 C CA . VAL A 1 91 ? 93.369 14.755 19.760 1.00 16.84 88 VAL A CA 1
ATOM 663 C C . VAL A 1 91 ? 91.884 15.060 19.914 1.00 16.61 88 VAL A C 1
ATOM 664 O O . VAL A 1 91 ? 91.030 14.173 19.721 1.00 18.05 88 VAL A O 1
ATOM 668 N N . GLU A 1 92 ? 91.572 16.300 20.272 1.00 15.46 89 GLU A N 1
ATOM 669 C CA . GLU A 1 92 ? 90.206 16.816 20.190 1.00 15.24 89 GLU A CA 1
ATOM 670 C C . GLU A 1 92 ? 90.158 17.904 19.124 1.00 13.99 89 GLU A C 1
ATOM 671 O O . GLU A 1 92 ? 91.106 18.696 18.999 1.00 13.42 89 GLU A O 1
ATOM 677 N N . ARG A 1 93 ? 89.086 17.902 18.331 1.00 13.24 90 ARG A N 1
ATOM 678 C CA . ARG A 1 93 ? 88.867 18.931 17.319 1.00 12.49 90 ARG A CA 1
ATOM 679 C C . ARG A 1 93 ? 88.009 20.048 17.868 1.00 11.82 90 ARG A C 1
ATOM 680 O O . ARG A 1 93 ? 86.905 19.822 18.369 1.00 12.53 90 ARG A O 1
ATOM 688 N N . LEU A 1 94 ? 88.520 21.271 17.799 1.00 10.85 91 LEU A N 1
ATOM 689 C CA . LEU A 1 94 ? 87.767 22.410 18.294 1.00 10.72 91 LEU A CA 1
ATOM 690 C C . LEU A 1 94 ? 87.342 23.309 17.143 1.00 10.26 91 LEU A C 1
ATOM 691 O O . LEU A 1 94 ? 87.958 23.275 16.066 1.00 9.98 91 LEU A O 1
ATOM 696 N N . SER A 1 95 ? 86.304 24.099 17.388 1.00 9.73 92 SER A N 1
ATOM 697 C CA . SER A 1 95 ? 85.859 25.125 16.448 1.00 10.38 92 SER A CA 1
ATOM 698 C C . SER A 1 95 ? 86.048 26.523 17.022 1.00 10.38 92 SER A C 1
ATOM 699 O O . SER A 1 95 ? 86.079 26.711 18.248 1.00 10.19 92 SER A O 1
ATOM 702 N N . GLY A 1 96 ? 86.168 27.502 16.128 1.00 10.45 93 GLY A N 1
ATOM 703 C CA . GLY A 1 96 ? 86.324 28.881 16.548 1.00 10.41 93 GLY A CA 1
ATOM 704 C C . GLY A 1 96 ? 85.775 29.901 15.563 1.00 9.82 93 GLY A C 1
ATOM 705 O O . GLY A 1 96 ? 85.347 29.557 14.451 1.00 9.48 93 GLY A O 1
ATOM 706 N N . ARG A 1 97 ? 85.793 31.156 15.988 1.00 9.89 94 ARG A N 1
ATOM 707 C CA . ARG A 1 97 ? 85.253 32.289 15.243 1.00 10.12 94 ARG A CA 1
ATOM 708 C C . ARG A 1 97 ? 86.413 33.233 14.965 1.00 9.93 94 ARG A C 1
ATOM 709 O O . ARG A 1 97 ? 87.191 33.544 15.879 1.00 10.24 94 ARG A O 1
ATOM 717 N N . VAL A 1 98 ? 86.548 33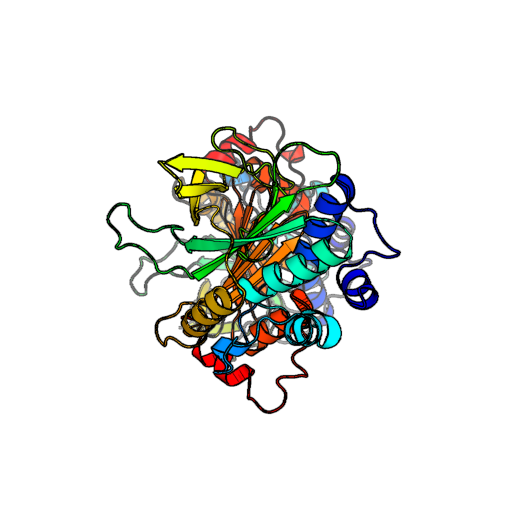.685 13.718 1.00 9.69 95 VAL A N 1
ATOM 718 C CA . VAL A 1 98 ? 87.688 34.527 13.348 1.00 10.84 95 VAL A CA 1
ATOM 719 C C . VAL A 1 98 ? 87.375 35.983 13.631 1.00 11.65 95 VAL A C 1
ATOM 720 O O . VAL A 1 98 ? 86.397 36.541 13.142 1.00 11.91 95 VAL A O 1
ATOM 724 N N . VAL A 1 99 ? 88.241 36.612 14.429 1.00 12.81 96 VAL A N 1
ATOM 725 C CA . VAL A 1 99 ? 88.029 38.004 14.816 1.00 14.65 96 VAL A CA 1
ATOM 726 C C . VAL A 1 99 ? 89.121 38.909 14.247 1.00 16.37 96 VAL A C 1
ATOM 727 O O . VAL A 1 99 ? 89.178 40.102 14.569 1.00 17.08 96 VAL A O 1
ATOM 731 N N . TRP A 1 100 ? 89.970 38.342 13.399 1.00 18.21 97 TRP A N 1
ATOM 732 C CA . TRP A 1 100 ? 91.117 39.073 12.874 1.00 21.64 97 TRP A CA 1
ATOM 733 C C . TRP A 1 100 ? 90.713 40.370 12.168 1.00 23.44 97 TRP A C 1
ATOM 734 O O . TRP A 1 100 ? 89.920 40.356 11.228 1.00 23.26 97 TRP A O 1
ATOM 745 N N . MET A 1 101 ? 91.258 41.484 12.661 1.00 25.90 98 MET A N 1
ATOM 746 C CA . MET A 1 101 ? 91.028 42.830 12.105 1.00 28.95 98 MET A CA 1
ATOM 747 C C . MET A 1 101 ? 89.570 43.293 12.154 1.00 30.36 98 MET A C 1
ATOM 748 O O . MET A 1 101 ? 89.202 44.266 11.489 1.00 30.75 98 MET A O 1
ATOM 753 N N . ARG A 1 102 ? 88.749 42.605 12.943 1.00 32.04 99 ARG A N 1
ATOM 754 C CA . ARG A 1 102 ? 87.358 42.996 13.118 1.00 33.91 99 ARG A CA 1
ATOM 755 C C . ARG A 1 102 ? 87.252 44.128 14.121 1.00 35.01 99 ARG A C 1
ATOM 756 O O . ARG A 1 102 ? 87.981 44.152 15.120 1.00 35.27 99 ARG A O 1
ATOM 764 N N . ALA A 1 103 ? 86.329 45.050 13.860 1.00 36.40 100 ALA A N 1
ATOM 765 C CA . ALA A 1 103 ? 86.049 46.145 14.779 1.00 37.52 100 ALA A CA 1
ATOM 766 C C . ALA A 1 103 ? 85.594 45.627 16.143 1.00 38.34 100 ALA A C 1
ATOM 767 O O . ALA A 1 103 ? 85.018 44.537 16.254 1.00 38.48 100 ALA A O 1
ATOM 769 N N . ASP A 1 104 ? 85.872 46.417 17.175 1.00 38.95 101 ASP A N 1
ATOM 770 C CA . ASP A 1 104 ? 85.520 46.098 18.555 1.00 39.40 101 ASP A CA 1
ATOM 771 C C . ASP A 1 104 ? 84.019 45.816 18.728 1.00 39.00 101 ASP A C 1
ATOM 772 O O . ASP A 1 104 ? 83.622 45.024 19.587 1.00 39.35 101 ASP A O 1
ATOM 777 N N . ASP A 1 105 ? 83.205 46.456 17.892 1.00 38.28 102 ASP A N 1
ATOM 778 C CA . ASP A 1 105 ? 81.746 46.396 17.995 1.00 37.17 102 ASP A CA 1
ATOM 779 C C . ASP A 1 105 ? 81.095 45.613 16.848 1.00 35.62 102 ASP A C 1
ATOM 780 O O . ASP A 1 105 ? 79.887 45.745 16.599 1.00 35.74 102 ASP A O 1
ATOM 785 N N . ALA A 1 106 ? 81.897 44.809 16.152 1.00 33.36 103 ALA A N 1
ATOM 786 C CA . ALA A 1 106 ? 81.414 44.029 15.012 1.00 30.75 103 ALA A CA 1
ATOM 787 C C . ALA A 1 106 ? 80.471 42.917 15.479 1.00 28.48 103 ALA A C 1
ATOM 788 O O . ALA A 1 106 ? 80.575 42.457 16.621 1.00 28.14 103 ALA A O 1
ATOM 790 N N . PRO A 1 107 ? 79.543 42.484 14.602 1.00 26.34 104 PRO A N 1
ATOM 791 C CA . PRO A 1 107 ? 78.667 41.375 14.996 1.00 24.29 104 PRO A CA 1
ATOM 792 C C . PRO A 1 107 ? 79.488 40.112 15.251 1.00 22.21 104 PRO A C 1
ATOM 793 O O . PRO A 1 107 ? 80.578 39.963 14.697 1.00 21.63 104 PRO A O 1
ATOM 797 N N . LEU A 1 108 ? 78.967 39.224 16.091 1.00 19.53 105 LEU A N 1
ATOM 798 C CA . LEU A 1 108 ? 79.620 37.945 16.366 1.00 17.01 105 LEU A CA 1
ATOM 799 C C . LEU A 1 108 ? 79.875 37.183 15.053 1.00 15.48 105 LEU A C 1
ATOM 800 O O . LEU A 1 108 ? 78.955 36.978 14.260 1.00 15.01 105 LEU A O 1
ATOM 805 N N . PRO A 1 109 ? 81.131 36.764 14.811 1.00 13.71 106 PRO A N 1
ATOM 806 C CA . PRO A 1 109 ? 81.373 36.000 13.579 1.00 12.86 106 PRO A CA 1
ATOM 807 C C . PRO A 1 109 ? 80.846 34.565 13.661 1.00 11.55 106 PRO A C 1
ATOM 808 O O . PRO A 1 109 ? 80.694 34.017 14.752 1.00 11.69 106 PRO A O 1
ATOM 812 N N . ALA A 1 110 ? 80.586 33.962 12.503 1.00 11.20 107 ALA A N 1
ATOM 813 C CA . ALA A 1 110 ? 80.288 32.535 12.420 1.00 10.51 107 ALA A CA 1
ATOM 814 C C . ALA A 1 110 ? 81.457 31.684 12.900 1.00 10.30 107 ALA A C 1
ATOM 815 O O . ALA A 1 110 ? 82.609 32.152 12.921 1.00 10.50 107 ALA A O 1
ATOM 817 N N . GLN A 1 111 ? 81.157 30.440 13.280 1.00 9.84 108 GLN A N 1
ATOM 818 C CA . GLN A 1 111 ? 82.198 29.466 13.556 1.00 9.68 108 GLN A CA 1
ATOM 819 C C . GLN A 1 111 ? 82.723 29.001 12.200 1.00 9.58 108 GLN A C 1
ATOM 820 O O . GLN A 1 111 ? 82.052 28.257 11.477 1.00 10.52 108 GLN A O 1
ATOM 826 N N . THR A 1 112 ? 83.919 29.480 11.846 1.00 8.53 109 THR A N 1
ATOM 827 C CA . THR A 1 112 ? 84.506 29.173 10.537 1.00 8.77 109 THR A CA 1
ATOM 828 C C . THR A 1 112 ? 85.914 28.591 10.644 1.00 8.76 109 THR A C 1
ATOM 829 O O . THR A 1 112 ? 86.577 28.351 9.629 1.00 8.45 109 THR A O 1
ATOM 833 N N . HIS A 1 113 ? 86.381 28.385 11.872 1.00 8.85 110 HIS A N 1
ATOM 834 C CA . HIS A 1 113 ? 87.727 27.850 12.071 1.00 9.01 110 HIS A CA 1
ATOM 835 C C . HIS A 1 113 ? 87.680 26.522 12.814 1.00 9.05 110 HIS A C 1
ATOM 836 O O . HIS A 1 113 ? 86.692 26.209 13.508 1.00 10.04 110 HIS A O 1
ATOM 843 N N . ASN A 1 114 ? 88.749 25.750 12.664 1.00 9.22 111 ASN A N 1
ATOM 844 C CA . ASN A 1 114 ? 88.884 24.423 13.267 1.00 9.84 111 ASN A CA 1
ATOM 845 C C . ASN A 1 114 ? 90.340 24.329 13.694 1.00 9.74 111 ASN A C 1
ATOM 846 O O . ASN A 1 114 ? 91.234 24.606 12.888 1.00 10.31 111 ASN A O 1
ATOM 851 N N . VAL A 1 115 ? 90.564 23.999 14.973 1.00 9.63 112 VAL A N 1
ATOM 852 C CA . VAL A 1 115 ? 91.912 23.839 15.518 1.00 10.28 112 VAL A CA 1
ATOM 853 C C . VAL A 1 115 ? 91.971 22.544 16.340 1.00 10.50 112 VAL A C 1
ATOM 854 O O . VAL A 1 115 ? 90.938 21.882 16.529 1.00 10.94 112 VAL A O 1
ATOM 858 N N . LEU A 1 116 ? 93.166 22.179 16.808 1.00 11.15 113 LEU A N 1
ATOM 859 C CA . LEU A 1 116 ? 93.331 20.929 17.557 1.00 11.39 113 LEU A CA 1
ATOM 860 C C . LEU A 1 116 ? 93.745 21.199 18.987 1.00 12.00 113 LEU A C 1
ATOM 861 O O . LEU A 1 116 ? 94.534 22.117 19.245 1.00 12.12 113 LEU A O 1
ATOM 866 N N . SER A 1 117 ? 93.206 20.398 19.903 1.00 11.97 114 SER A N 1
ATOM 867 C CA . SER A 1 117 ? 93.721 20.354 21.263 1.00 12.84 114 SER A CA 1
ATOM 868 C C . SER A 1 117 ? 94.362 18.975 21.446 1.00 13.56 114 SER A C 1
ATOM 869 O O . SER A 1 117 ? 93.677 17.941 21.336 1.00 13.52 114 SER A O 1
ATOM 872 N N . VAL A 1 118 ? 95.675 18.967 21.678 1.00 14.25 115 VAL A N 1
ATOM 873 C CA . VAL A 1 118 ? 96.481 17.746 21.592 1.00 15.27 115 VAL A CA 1
ATOM 874 C C . VAL A 1 118 ? 97.141 17.430 22.934 1.00 16.95 115 VAL A C 1
ATOM 875 O O . VAL A 1 118 ? 97.716 18.308 23.568 1.00 16.91 115 VAL A O 1
ATOM 879 N N . ALA A 1 119 ? 97.029 16.173 23.354 1.00 18.70 116 ALA A N 1
ATOM 880 C CA . ALA A 1 119 ? 97.709 15.700 24.560 1.00 20.70 116 ALA A CA 1
ATOM 881 C C . ALA A 1 119 ? 98.754 14.659 24.187 1.00 22.58 116 ALA A C 1
ATOM 882 O O . ALA A 1 119 ? 98.530 13.832 23.301 1.00 21.17 116 ALA A O 1
ATOM 884 N N . VAL A 1 120 ? 99.903 14.709 24.857 1.00 25.51 117 VAL A N 1
ATOM 885 C CA . VAL A 1 120 ? 100.834 13.576 24.833 1.00 28.88 117 VAL A CA 1
ATOM 886 C C . VAL A 1 120 ? 100.364 12.523 25.848 1.00 30.94 117 VAL A C 1
ATOM 887 O O . VAL A 1 120 ? 99.903 12.879 26.940 1.00 31.09 117 VAL A O 1
ATOM 891 N N . PRO A 1 121 ? 100.452 11.227 25.483 1.00 32.87 118 PRO A N 1
ATOM 892 C CA . PRO A 1 121 ? 100.107 10.108 26.380 1.00 34.20 118 PRO A CA 1
ATOM 893 C C . PRO A 1 121 ? 100.479 10.298 27.867 1.00 35.25 118 PRO A C 1
ATOM 894 O O . PRO A 1 121 ? 99.754 9.818 28.740 1.00 35.69 118 PRO A O 1
ATOM 898 N N . GLY A 1 122 ? 101.584 10.993 28.147 1.00 36.19 119 GLY A N 1
ATOM 899 C CA . GLY A 1 122 ? 101.949 11.378 29.523 1.00 36.90 119 GLY A CA 1
ATOM 900 C C . GLY A 1 122 ? 101.434 12.766 29.867 1.00 37.27 119 GLY A C 1
ATOM 901 O O . GLY A 1 122 ? 102.127 13.766 29.650 1.00 37.61 119 GLY A O 1
ATOM 902 N N . ALA A 1 123 ? 100.227 12.810 30.430 1.00 37.49 120 ALA A N 1
ATOM 903 C CA . ALA A 1 123 ? 99.403 14.028 30.534 1.00 37.39 120 ALA A CA 1
ATOM 904 C C . ALA A 1 123 ? 100.033 15.270 31.177 1.00 37.03 120 ALA A C 1
ATOM 905 O O . ALA A 1 123 ? 99.778 15.574 32.347 1.00 37.40 120 ALA A O 1
ATOM 907 N N . ASP A 1 124 ? 100.824 16.007 30.399 1.00 36.29 121 ASP A N 1
ATOM 908 C CA . ASP A 1 124 ? 101.295 17.328 30.826 1.00 35.04 121 ASP A CA 1
ATOM 909 C C . ASP A 1 124 ? 100.385 18.430 30.268 1.00 33.41 121 ASP A C 1
ATOM 910 O O . ASP A 1 124 ? 100.847 19.370 29.607 1.00 33.78 121 ASP A O 1
ATOM 915 N N . GLY A 1 125 ? 99.086 18.305 30.543 1.00 30.88 122 GLY A N 1
ATOM 916 C CA . GLY A 1 125 ? 98.096 19.235 30.001 1.00 27.68 122 GLY A CA 1
ATOM 917 C C . GLY A 1 125 ? 97.891 19.038 28.508 1.00 25.18 122 GLY A C 1
ATOM 918 O O . GLY A 1 125 ? 98.169 17.962 27.966 1.00 24.85 122 GLY A O 1
ATOM 919 N N . ARG A 1 126 ? 97.405 20.080 27.841 1.00 22.74 123 ARG A N 1
ATOM 920 C CA . ARG A 1 126 ? 97.110 19.997 26.413 1.00 20.12 123 ARG A CA 1
ATOM 921 C C . ARG A 1 126 ? 97.790 21.118 25.646 1.00 18.67 123 ARG A C 1
ATOM 922 O O . ARG A 1 126 ? 98.170 22.138 26.232 1.00 17.75 123 ARG A O 1
ATOM 930 N N . TYR A 1 127 ? 97.937 20.904 24.338 1.00 17.30 124 TYR A N 1
ATOM 931 C CA . TYR A 1 127 ? 98.552 21.878 23.449 1.00 16.28 124 TYR A CA 1
ATOM 932 C C . TYR A 1 127 ? 97.590 22.309 22.360 1.00 15.01 124 TYR A C 1
ATOM 933 O O . TYR A 1 127 ? 96.877 21.478 21.785 1.00 15.07 124 TYR A O 1
ATOM 942 N N . LEU A 1 128 ? 97.563 23.611 22.098 1.00 12.83 125 LEU A N 1
ATOM 943 C CA . LEU A 1 128 ? 96.892 24.130 20.904 1.00 11.72 125 LEU A CA 1
ATOM 944 C C . LEU A 1 128 ? 97.773 23.903 19.690 1.00 11.79 125 LEU A C 1
ATOM 945 O O . LEU A 1 128 ? 98.957 24.258 19.686 1.00 11.37 125 LEU A O 1
ATOM 950 N N . VAL A 1 129 ? 97.192 23.293 18.659 1.00 11.01 126 VAL A N 1
ATOM 951 C CA . VAL A 1 129 ? 97.902 23.056 17.406 1.00 10.66 126 VAL A CA 1
ATOM 952 C C . VAL A 1 129 ? 97.014 23.592 16.290 1.00 10.41 126 VAL A C 1
ATOM 953 O O . VAL A 1 129 ? 95.828 23.268 16.220 1.00 10.36 126 VAL A O 1
ATOM 957 N N . ASP A 1 130 ? 97.590 24.435 15.439 1.00 9.39 127 ASP A N 1
ATOM 958 C CA . ASP A 1 130 ? 96.812 25.029 14.355 1.00 9.24 127 ASP A CA 1
ATOM 959 C C . ASP A 1 130 ? 97.748 25.288 13.199 1.00 9.24 127 ASP A C 1
ATOM 960 O O . ASP A 1 130 ? 98.549 26.211 13.245 1.00 10.19 127 ASP A O 1
ATOM 965 N N . VAL A 1 131 ? 97.668 24.439 12.186 1.00 8.51 128 VAL A N 1
ATOM 966 C CA . VAL A 1 131 ? 98.475 24.613 10.981 1.00 8.45 128 VAL A CA 1
ATOM 967 C C . VAL A 1 131 ? 97.600 25.078 9.806 1.00 8.09 128 VAL A C 1
ATOM 968 O O . VAL A 1 131 ? 98.031 25.045 8.649 1.00 8.46 128 VAL A O 1
ATOM 972 N N . GLY A 1 132 ? 96.378 25.506 10.119 1.00 8.21 129 GLY A N 1
ATOM 973 C CA . GLY A 1 132 ? 95.389 25.797 9.088 1.00 8.60 129 GLY A CA 1
ATOM 974 C C . GLY A 1 132 ? 94.876 27.218 8.980 1.00 8.36 129 GLY A C 1
ATOM 975 O O . GLY A 1 132 ? 93.932 27.471 8.212 1.00 9.50 129 GLY A O 1
ATOM 976 N N . PHE A 1 133 ? 95.481 28.155 9.716 1.00 8.14 130 PHE A N 1
ATOM 977 C CA . PHE A 1 133 ? 94.958 29.532 9.744 1.00 8.53 130 PHE A CA 1
ATOM 978 C C . PHE A 1 133 ? 95.491 30.380 8.578 1.00 9.22 130 PHE A C 1
ATOM 979 O O . PHE A 1 133 ? 95.028 31.504 8.374 1.00 11.59 130 PHE A O 1
ATOM 987 N N . GLY A 1 134 ? 96.456 29.848 7.833 1.00 8.80 131 GLY A N 1
ATOM 988 C CA . GLY A 1 134 ? 97.014 30.536 6.657 1.00 8.47 131 GLY A CA 1
ATOM 989 C C . GLY A 1 134 ? 98.347 31.203 6.962 1.00 8.95 131 GLY A C 1
ATOM 990 O O . GLY A 1 134 ? 99.162 30.669 7.724 1.00 8.74 131 GLY A O 1
ATOM 991 N N . GLY A 1 135 ? 98.569 32.385 6.394 1.00 9.14 132 GLY A N 1
ATOM 992 C CA . GLY A 1 135 ? 99.856 33.067 6.556 1.00 8.62 132 GLY A CA 1
ATOM 993 C C . GLY A 1 135 ? 100.284 33.352 7.994 1.00 9.21 132 GLY A C 1
ATOM 994 O O . GLY A 1 135 ? 101.484 33.356 8.278 1.00 9.83 132 GLY A O 1
ATOM 995 N N . GLN A 1 136 ? 99.311 33.600 8.881 1.00 8.31 133 GLN A N 1
ATOM 996 C CA . GLN A 1 136 ? 99.592 33.904 10.284 1.00 8.38 133 GLN A CA 1
ATOM 997 C C . GLN A 1 136 ? 99.357 32.699 11.207 1.00 7.86 133 GLN A C 1
ATOM 998 O O . GLN A 1 136 ? 99.205 32.862 12.417 1.00 8.08 133 GLN A O 1
ATOM 1004 N N . THR A 1 137 ? 99.342 31.498 10.637 1.00 7.81 134 THR A N 1
ATOM 1005 C CA . THR A 1 137 ? 99.088 30.302 11.455 1.00 8.10 134 THR A CA 1
ATOM 1006 C C . THR A 1 137 ? 100.215 30.052 12.455 1.00 8.63 134 THR A C 1
ATOM 1007 O O . THR A 1 137 ? 101.387 30.409 12.202 1.00 9.44 134 THR A O 1
ATOM 1011 N N . LEU A 1 138 ? 99.866 29.436 13.581 1.00 9.24 135 LEU A N 1
ATOM 1012 C CA . LEU A 1 138 ? 100.877 29.003 14.555 1.00 9.11 135 LEU A CA 1
ATOM 1013 C C . LEU A 1 138 ? 101.915 28.088 13.928 1.00 9.59 135 LEU A C 1
ATOM 1014 O O . LEU A 1 138 ? 101.573 27.173 13.184 1.00 9.96 135 LEU A O 1
ATOM 1019 N N . THR A 1 139 ? 103.187 28.353 14.244 1.00 9.59 136 THR A N 1
ATOM 1020 C CA . THR A 1 139 ? 104.292 27.578 13.694 1.00 10.02 136 THR A CA 1
ATOM 1021 C C . THR A 1 139 ? 104.961 26.691 14.740 1.00 10.63 136 THR A C 1
ATOM 1022 O O . THR A 1 139 ? 105.969 26.023 14.455 1.00 11.13 136 THR A O 1
ATOM 1026 N N . SER A 1 140 ? 104.367 26.672 15.930 1.00 11.37 137 SER A N 1
ATOM 1027 C CA . SER A 1 140 ? 104.722 25.732 16.998 1.00 12.13 137 SER A CA 1
ATOM 1028 C C . SER A 1 140 ? 103.429 25.318 17.660 1.00 12.80 137 SER A C 1
ATOM 1029 O O . SER A 1 140 ? 102.462 26.072 17.643 1.00 12.98 137 SER A O 1
ATOM 1032 N N . PRO A 1 141 ? 103.419 24.143 18.317 1.00 13.13 138 PRO A N 1
ATOM 1033 C CA . PRO A 1 141 ? 102.357 23.901 19.275 1.00 13.76 138 PRO A CA 1
ATOM 1034 C C . PRO A 1 141 ? 102.592 24.824 20.470 1.00 13.63 138 PRO A C 1
ATOM 1035 O O . PRO A 1 141 ? 103.753 25.117 20.795 1.00 14.79 138 PRO A O 1
ATOM 1039 N N . ILE A 1 142 ? 101.527 25.300 21.103 1.00 13.10 139 ILE A N 1
ATOM 1040 C CA . ILE A 1 142 ? 101.681 26.081 22.337 1.00 13.51 139 ILE A CA 1
ATOM 1041 C C . ILE A 1 142 ? 100.834 25.451 23.419 1.00 14.18 139 ILE A C 1
ATOM 1042 O O . ILE A 1 142 ? 99.921 24.680 23.122 1.00 14.61 139 ILE A O 1
ATOM 1047 N N . ARG A 1 143 ? 101.147 25.743 24.676 1.00 15.08 140 ARG A N 1
ATOM 1048 C CA . ARG A 1 143 ? 100.349 25.200 25.772 1.00 16.36 140 ARG A CA 1
ATOM 1049 C C . ARG A 1 143 ? 98.960 25.804 25.729 1.00 16.04 140 ARG A C 1
ATOM 1050 O O . ARG A 1 143 ? 98.810 27.009 25.615 1.00 15.63 140 ARG A O 1
ATOM 1058 N N . LEU A 1 144 ? 97.925 24.987 25.796 1.00 16.86 141 LEU A N 1
ATOM 1059 C CA . LEU A 1 144 ? 96.548 25.488 25.818 1.00 17.67 141 LEU A CA 1
ATOM 1060 C C . LEU A 1 144 ? 96.287 25.930 27.269 1.00 18.10 141 LEU A C 1
ATOM 1061 O O . LEU A 1 144 ? 95.691 25.225 28.093 1.00 18.60 141 LEU A O 1
ATOM 1066 N N . GLU A 1 145 ? 96.793 27.091 27.547 1.00 18.44 142 GLU A N 1
ATOM 1067 C CA . GLU A 1 145 ? 96.809 27.685 28.855 1.00 19.80 142 GLU A CA 1
ATOM 1068 C C . GLU A 1 145 ? 96.685 29.194 28.709 1.00 18.56 142 GLU A C 1
ATOM 1069 O O . GLU A 1 145 ? 97.520 29.833 28.058 1.00 18.08 142 GLU A O 1
ATOM 1075 N N . ALA A 1 146 ? 95.640 29.761 29.294 1.00 18.33 143 ALA A N 1
ATOM 1076 C CA . ALA A 1 146 ? 95.448 31.191 29.210 1.00 18.53 143 ALA A CA 1
ATOM 1077 C C . ALA A 1 146 ? 96.370 31.940 30.136 1.00 18.61 143 ALA A C 1
ATOM 1078 O O . ALA A 1 146 ? 96.622 31.525 31.266 1.00 18.92 143 ALA A O 1
ATOM 1080 N N . GLY A 1 147 ? 96.881 33.072 29.655 1.00 18.18 144 GLY A N 1
ATOM 1081 C CA . GLY A 1 147 ? 97.693 33.970 30.476 1.00 18.07 144 GLY A CA 1
ATOM 1082 C C . GLY A 1 147 ? 99.064 34.310 29.913 1.00 17.91 144 GLY A C 1
ATOM 1083 O O . GLY A 1 147 ? 99.314 35.461 29.539 1.00 17.50 144 GLY A O 1
ATOM 1084 N N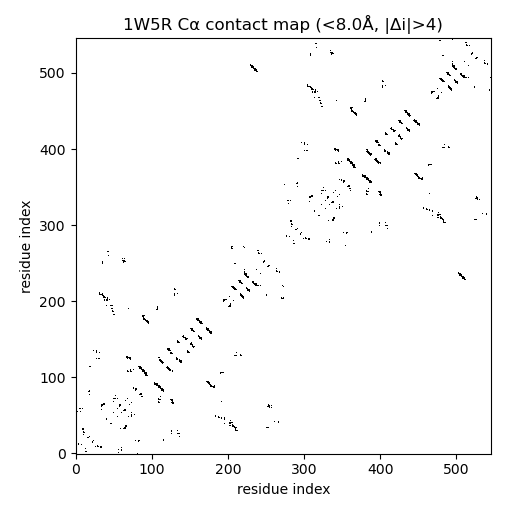 . PRO A 1 148 ? 99.973 33.319 29.867 1.00 17.46 145 PRO A N 1
ATOM 1085 C CA . PRO A 1 148 ? 101.352 33.650 29.486 1.00 17.49 145 PRO A CA 1
ATOM 1086 C C . PRO A 1 148 ? 101.559 33.943 28.005 1.00 16.40 145 PRO A C 1
ATOM 1087 O O . PRO A 1 148 ? 100.919 33.341 27.130 1.00 16.53 145 PRO A O 1
ATOM 1091 N N . VAL A 1 149 ? 102.468 34.866 27.731 1.00 15.15 146 VAL A N 1
ATOM 1092 C CA . VAL A 1 149 ? 103.009 35.036 26.397 1.00 14.72 146 VAL A CA 1
ATOM 1093 C C . VAL A 1 149 ? 103.909 33.846 26.119 1.00 14.83 146 VAL A C 1
ATOM 1094 O O . VAL A 1 149 ? 104.765 33.489 26.946 1.00 15.65 146 VAL A O 1
ATOM 1098 N N . GLN A 1 150 ? 103.697 33.204 24.975 1.00 14.21 147 GLN A N 1
ATOM 1099 C CA . GLN A 1 150 ? 104.471 32.030 24.629 1.00 13.15 147 GLN A CA 1
ATOM 1100 C C . GLN A 1 150 ? 105.245 32.264 23.347 1.00 13.57 147 GLN A C 1
ATOM 1101 O O . GLN A 1 150 ? 104.676 32.712 22.340 1.00 13.23 147 GLN A O 1
ATOM 1107 N N . GLN A 1 151 ? 106.545 31.981 23.380 1.00 13.58 148 GLN A N 1
ATOM 1108 C CA . GLN A 1 151 ? 107.377 32.043 22.187 1.00 13.62 148 GLN A CA 1
ATOM 1109 C C . GLN A 1 151 ? 107.058 30.877 21.255 1.00 13.64 148 GLN A C 1
ATOM 1110 O O . GLN A 1 151 ? 106.595 29.805 21.696 1.00 14.29 148 GLN A O 1
ATOM 1116 N N . THR A 1 152 ? 107.280 31.114 19.965 1.00 13.19 149 THR A N 1
ATOM 1117 C CA . THR A 1 152 ? 107.123 30.106 18.911 1.00 13.16 149 THR A CA 1
ATOM 1118 C C . THR A 1 152 ? 108.351 30.169 17.994 1.00 13.24 149 THR A C 1
ATOM 1119 O O . THR A 1 152 ? 109.310 30.915 18.274 1.00 13.88 149 THR A O 1
ATOM 1123 N N . ARG A 1 153 ? 108.317 29.418 16.889 1.00 13.55 150 ARG A N 1
ATOM 1124 C CA . ARG A 1 153 ? 109.382 29.494 15.877 1.00 14.18 150 ARG A CA 1
ATOM 1125 C C . ARG A 1 153 ? 109.462 30.871 15.215 1.00 13.76 150 ARG A C 1
ATOM 1126 O O . ARG A 1 153 ? 110.472 31.207 14.592 1.00 13.74 150 ARG A O 1
ATOM 1134 N N . HIS A 1 154 ? 108.392 31.656 15.340 1.00 12.95 151 HIS A N 1
ATOM 1135 C CA . HIS A 1 154 ? 108.310 32.984 14.743 1.00 13.14 151 HIS A CA 1
ATOM 1136 C C . HIS A 1 154 ? 107.969 33.991 15.841 1.00 13.58 151 HIS A C 1
ATOM 1137 O O . HIS A 1 154 ? 108.802 34.195 16.733 1.00 15.45 151 HIS A O 1
ATOM 1144 N N . GLU A 1 155 ? 106.775 34.585 15.810 1.00 13.20 152 GLU A N 1
ATOM 1145 C CA . GLU A 1 155 ? 106.405 35.661 16.747 1.00 13.16 152 GLU A CA 1
ATOM 1146 C C . GLU A 1 155 ? 105.865 35.076 18.042 1.00 12.32 152 GLU A C 1
ATOM 1147 O O . GLU A 1 155 ? 105.423 33.926 18.074 1.00 11.31 152 GLU A O 1
ATOM 1153 N N . PRO A 1 156 ? 105.878 35.874 19.121 1.00 11.37 153 PRO A N 1
ATOM 1154 C CA . PRO A 1 156 ? 105.146 35.469 20.316 1.00 11.55 153 PRO A CA 1
ATOM 1155 C C . PRO A 1 156 ? 103.628 35.391 20.079 1.00 11.11 153 PRO A C 1
ATOM 1156 O O . PRO A 1 156 ? 103.065 36.204 19.330 1.00 10.74 153 PRO A O 1
ATOM 1160 N N . TYR A 1 157 ? 102.992 34.410 20.709 1.00 10.61 154 TYR A N 1
ATOM 1161 C CA . TYR A 1 157 ? 101.525 34.296 20.717 1.00 10.86 154 TYR A CA 1
ATOM 1162 C C . TYR A 1 157 ? 101.031 34.260 22.156 1.00 11.60 154 TYR A C 1
ATOM 1163 O O . TYR A 1 157 ? 101.816 34.036 23.080 1.00 12.72 154 TYR A O 1
ATOM 1172 N N . ARG A 1 158 ? 99.732 34.471 22.350 1.00 11.18 155 ARG A N 1
ATOM 1173 C CA . ARG A 1 158 ? 99.151 34.459 23.697 1.00 12.01 155 ARG A CA 1
ATOM 1174 C C . ARG A 1 158 ? 97.693 34.004 23.671 1.00 12.31 155 ARG A C 1
ATOM 1175 O O . ARG A 1 158 ? 96.894 34.476 22.838 1.00 12.64 155 ARG A O 1
ATOM 1183 N N . LEU A 1 159 ? 97.351 33.101 24.591 1.00 12.80 156 LEU A N 1
ATOM 1184 C CA . LEU A 1 159 ? 95.957 32.753 24.840 1.00 12.71 156 LEU A CA 1
ATOM 1185 C C . LEU A 1 159 ? 95.463 33.521 26.052 1.00 13.40 156 LEU A C 1
ATOM 1186 O O . LEU A 1 159 ? 96.160 33.634 27.063 1.00 13.62 156 LEU A O 1
ATOM 1191 N N . THR A 1 160 ? 94.272 34.082 25.934 1.00 13.69 157 THR A N 1
ATOM 1192 C CA . THR A 1 160 ? 93.552 34.636 27.083 1.00 14.37 157 THR A CA 1
ATOM 1193 C C . THR A 1 160 ? 92.165 34.010 27.084 1.00 14.76 157 THR A C 1
ATOM 1194 O O . THR A 1 160 ? 91.734 33.436 26.076 1.00 14.21 157 THR A O 1
ATOM 1198 N N . ARG A 1 161 ? 91.467 34.065 28.210 1.00 15.20 158 ARG A N 1
ATOM 1199 C CA . ARG A 1 161 ? 90.121 33.526 28.232 1.00 16.45 158 ARG A CA 1
ATOM 1200 C C . ARG A 1 161 ? 89.177 34.291 29.140 1.00 16.36 158 ARG A C 1
ATOM 1201 O O . ARG A 1 161 ? 89.595 34.877 30.156 1.00 16.87 158 ARG A O 1
ATOM 1209 N N . HIS A 1 162 ? 87.910 34.292 28.739 1.00 16.60 159 HIS A N 1
ATOM 1210 C CA . HIS A 1 162 ? 86.795 34.683 29.589 1.00 17.34 159 HIS A CA 1
ATOM 1211 C C . HIS A 1 162 ? 85.941 33.434 29.674 1.00 17.64 159 HIS A C 1
ATOM 1212 O O . HIS A 1 162 ? 85.343 33.034 28.668 1.00 17.85 159 HIS A O 1
ATOM 1219 N N . GLY A 1 163 ? 85.905 32.799 30.843 1.00 17.37 160 GLY A N 1
ATOM 1220 C CA . GLY A 1 163 ? 85.242 31.493 30.984 1.00 17.09 160 GLY A CA 1
ATOM 1221 C C . GLY A 1 163 ? 85.913 30.509 30.032 1.00 17.01 160 GLY A C 1
ATOM 1222 O O . GLY A 1 163 ? 87.135 30.416 30.005 1.00 17.21 160 GLY A O 1
ATOM 1223 N N . ASP A 1 164 ? 85.124 29.781 29.241 1.00 17.21 161 ASP A N 1
ATOM 1224 C CA . ASP A 1 164 ? 85.715 28.862 28.261 1.00 17.09 161 ASP A CA 1
ATOM 1225 C C . ASP A 1 164 ? 85.968 29.507 26.887 1.00 16.78 161 ASP A C 1
ATOM 1226 O O . ASP A 1 164 ? 86.472 28.837 25.995 1.00 16.83 161 ASP A O 1
ATOM 1231 N N . ASP A 1 165 ? 85.631 30.787 26.727 1.00 16.88 162 ASP A N 1
ATOM 1232 C CA . ASP A 1 165 ? 85.927 31.502 25.481 1.00 17.07 162 ASP A CA 1
ATOM 1233 C C . ASP A 1 165 ? 87.376 31.973 25.452 1.00 16.39 162 ASP A C 1
ATOM 1234 O O . ASP A 1 165 ? 87.730 32.969 26.084 1.00 16.51 162 ASP A O 1
ATOM 1239 N N . HIS A 1 166 ? 88.208 31.240 24.723 1.00 15.17 163 HIS A N 1
ATOM 1240 C CA . HIS A 1 166 ? 89.615 31.588 24.581 1.00 14.48 163 HIS A CA 1
ATOM 1241 C C . HIS A 1 166 ? 89.801 32.478 23.372 1.00 13.95 163 HIS A C 1
ATOM 1242 O O . HIS A 1 166 ? 89.071 32.365 22.385 1.00 14.33 163 HIS A O 1
ATOM 1249 N N . THR A 1 167 ? 90.781 33.366 23.460 1.00 12.86 164 THR A N 1
ATOM 1250 C CA . THR A 1 167 ? 91.226 34.140 22.309 1.00 12.10 164 THR A CA 1
ATOM 1251 C C . THR A 1 167 ? 92.697 33.875 22.074 1.00 11.98 164 THR A C 1
ATOM 1252 O O . THR A 1 167 ? 93.490 33.998 22.992 1.00 12.18 164 THR A O 1
ATOM 1256 N N . LEU A 1 168 ? 93.055 33.505 20.846 1.00 10.69 165 LEU A N 1
ATOM 1257 C CA . LEU A 1 168 ? 94.460 33.454 20.443 1.00 10.54 165 LEU A CA 1
ATOM 1258 C C . LEU A 1 168 ? 94.855 34.759 19.772 1.00 10.42 165 LEU A C 1
ATOM 1259 O O . LEU A 1 168 ? 94.177 35.214 18.841 1.00 10.49 165 LEU A O 1
ATOM 1264 N N . ALA A 1 169 ? 95.952 35.356 20.245 1.00 10.40 166 ALA A N 1
ATOM 1265 C CA . ALA A 1 169 ? 96.518 36.557 19.637 1.00 10.89 166 ALA A CA 1
ATOM 1266 C C . ALA A 1 169 ? 97.963 36.325 19.234 1.00 10.89 166 ALA A C 1
ATOM 1267 O O . ALA A 1 169 ? 98.653 35.468 19.799 1.00 10.34 166 ALA A O 1
ATOM 1269 N N . ALA A 1 170 ? 98.409 37.097 18.252 1.00 10.59 167 ALA A N 1
ATOM 1270 C CA . ALA A 1 170 ? 99.794 37.068 17.785 1.00 10.54 167 ALA A CA 1
ATOM 1271 C C . ALA A 1 170 ? 100.381 38.464 17.861 1.00 10.52 167 ALA A C 1
ATOM 1272 O O . ALA A 1 170 ? 99.688 39.461 17.606 1.00 10.94 167 ALA A O 1
ATOM 1274 N N . GLN A 1 171 ? 101.661 38.540 18.217 1.00 11.14 168 GLN A N 1
ATOM 1275 C CA . GLN A 1 171 ? 102.359 39.811 18.217 1.00 11.71 168 GLN A CA 1
ATOM 1276 C C . GLN A 1 171 ? 102.890 40.013 16.818 1.00 12.87 168 GLN A C 1
ATOM 1277 O O . GLN A 1 171 ? 103.930 39.458 16.435 1.00 13.29 168 GLN A O 1
ATOM 1283 N N . VAL A 1 172 ? 102.138 40.777 16.034 1.00 14.37 169 VAL A N 1
ATOM 1284 C CA . VAL A 1 172 ? 102.470 40.970 14.634 1.00 16.06 169 VAL A CA 1
ATOM 1285 C C . VAL A 1 172 ? 103.148 42.326 14.473 1.00 17.05 169 VAL A C 1
ATOM 1286 O O . VAL A 1 172 ? 102.528 43.381 14.654 1.00 15.98 169 VAL A O 1
ATOM 1290 N N . ARG A 1 173 ? 104.437 42.281 14.153 1.00 18.87 170 ARG A N 1
ATOM 1291 C CA . ARG A 1 173 ? 105.254 43.482 13.964 1.00 20.63 170 ARG A CA 1
ATOM 1292 C C . ARG A 1 173 ? 105.106 44.485 15.119 1.00 20.48 170 ARG A C 1
ATOM 1293 O O . ARG A 1 173 ? 104.863 45.683 14.915 1.00 21.11 170 ARG A O 1
ATOM 1301 N N . GLY A 1 174 ? 105.240 43.968 16.338 1.00 20.31 171 GLY A N 1
ATOM 1302 C CA . GLY A 1 174 ? 105.195 44.789 17.551 1.00 19.87 171 GLY A CA 1
ATOM 1303 C C . GLY A 1 174 ? 103.818 45.103 18.094 1.00 19.79 171 GLY A C 1
ATOM 1304 O O . GLY A 1 174 ? 103.696 45.720 19.162 1.00 19.87 171 GLY A O 1
ATOM 1305 N N . GLU A 1 175 ? 102.782 44.670 17.373 1.00 18.66 172 GLU A N 1
ATOM 1306 C CA . GLU A 1 175 ? 101.398 44.945 17.749 1.00 18.96 172 GLU A CA 1
ATOM 1307 C C . GLU A 1 175 ? 100.642 43.645 17.955 1.00 16.55 172 GLU A C 1
ATOM 1308 O O . GLU A 1 175 ? 100.593 42.796 17.060 1.00 15.66 172 GLU A O 1
ATOM 1314 N N . TRP A 1 176 ? 100.024 43.502 19.118 1.00 14.63 173 TRP A N 1
ATOM 1315 C CA . TRP A 1 176 ? 99.195 42.336 19.393 1.00 14.04 173 TRP A CA 1
ATOM 1316 C C . TRP A 1 176 ? 97.888 42.403 18.628 1.00 14.31 173 TRP A C 1
ATOM 1317 O O . TRP A 1 176 ? 97.217 43.441 18.621 1.00 14.90 173 TRP A O 1
ATOM 1328 N N . GLN A 1 177 ? 97.558 41.294 17.975 1.00 13.72 174 GLN A N 1
ATOM 1329 C CA . GLN A 1 177 ? 96.376 41.185 17.130 1.00 13.88 174 GLN A CA 1
ATOM 1330 C C . GLN A 1 177 ? 95.627 39.911 17.467 1.00 13.12 174 GLN A C 1
ATOM 1331 O O . GLN A 1 177 ? 96.170 38.816 17.325 1.00 12.66 174 GLN A O 1
ATOM 1337 N N . PRO A 1 178 ? 94.391 40.051 17.963 1.00 13.32 175 PRO A N 1
ATOM 1338 C CA . PRO A 1 178 ? 93.547 38.879 18.121 1.00 13.06 175 PRO A CA 1
ATOM 1339 C C . PRO A 1 178 ? 93.291 38.204 16.771 1.00 12.27 175 PRO A C 1
ATOM 1340 O O . PRO A 1 178 ? 93.023 38.886 15.763 1.00 12.32 175 PRO A O 1
ATOM 1344 N N . LEU A 1 179 ? 93.383 36.878 16.762 1.00 11.35 176 LEU A N 1
ATOM 1345 C CA . LEU A 1 179 ? 93.200 36.096 15.543 1.00 10.87 176 LEU A CA 1
ATOM 1346 C C . LEU A 1 179 ? 91.836 35.421 15.539 1.00 10.96 176 LEU A C 1
ATOM 1347 O O . LEU A 1 179 ? 91.055 35.602 14.596 1.00 12.13 176 LEU A O 1
ATOM 1352 N N . TYR A 1 180 ? 91.548 34.638 16.578 1.00 10.13 177 TYR A N 1
ATOM 1353 C CA . TYR A 1 180 ? 90.259 33.979 16.652 1.00 10.29 177 TYR A CA 1
ATOM 1354 C C . TYR A 1 180 ? 89.927 33.638 18.087 1.00 10.18 177 TYR A C 1
ATOM 1355 O O . TYR A 1 180 ? 90.810 33.647 18.955 1.00 10.45 177 TYR A O 1
ATOM 1364 N N . THR A 1 181 ? 88.651 33.357 18.325 1.00 11.20 178 THR A N 1
ATOM 1365 C CA . THR A 1 181 ? 88.188 32.882 19.601 1.00 11.97 178 THR A CA 1
ATOM 1366 C C . THR A 1 181 ? 87.719 31.443 19.432 1.00 11.70 178 THR A C 1
ATOM 1367 O O . THR A 1 181 ? 87.327 31.042 18.348 1.00 12.13 178 THR A O 1
ATOM 1371 N N . PHE A 1 182 ? 87.786 30.661 20.498 1.00 11.85 179 PHE A N 1
ATOM 1372 C CA . PHE A 1 182 ? 87.336 29.273 20.442 1.00 12.15 179 PHE A CA 1
ATOM 1373 C C . PHE A 1 182 ? 86.995 28.770 21.831 1.00 12.74 179 PHE A C 1
ATOM 1374 O O . PHE A 1 182 ? 87.500 29.298 22.830 1.00 12.98 179 PHE A O 1
ATOM 1382 N N . THR A 1 183 ? 86.140 27.751 21.895 1.00 12.81 180 THR A N 1
ATOM 1383 C CA . THR A 1 183 ? 85.924 27.041 23.148 1.00 12.69 180 THR A CA 1
ATOM 1384 C C . THR A 1 183 ? 86.617 25.683 23.100 1.00 13.10 180 THR A C 1
ATOM 1385 O O . THR A 1 183 ? 87.017 25.206 22.030 1.00 12.78 180 THR A O 1
ATOM 1389 N N . THR A 1 184 ? 86.753 25.040 24.259 1.00 13.18 181 THR A N 1
ATOM 1390 C CA . THR A 1 184 ? 87.406 23.749 24.304 1.00 13.85 181 THR A CA 1
ATOM 1391 C C . THR A 1 184 ? 86.416 22.574 24.242 1.00 14.14 181 THR A C 1
ATOM 1392 O O . THR A 1 184 ? 86.792 21.453 24.539 1.00 13.75 181 THR A O 1
ATOM 1396 N N . GLU A 1 185 ? 85.179 22.837 23.820 1.00 14.83 182 GLU A N 1
ATOM 1397 C CA . GLU A 1 185 ? 84.202 21.756 23.615 1.00 16.16 182 GLU A CA 1
ATOM 1398 C C . GLU A 1 185 ? 84.580 20.934 22.372 1.00 15.52 182 GLU A C 1
ATOM 1399 O O . GLU A 1 185 ? 84.624 21.478 21.262 1.00 14.75 182 GLU A O 1
ATOM 1405 N N . PRO A 1 186 ? 84.881 19.633 22.544 1.00 15.66 183 PRO A N 1
ATOM 1406 C CA . PRO A 1 186 ? 85.212 18.821 21.377 1.00 15.50 183 PRO A CA 1
ATOM 1407 C C . PRO A 1 186 ? 84.045 18.742 20.386 1.00 14.69 183 PRO A C 1
ATOM 1408 O O . PRO A 1 186 ? 82.875 18.578 20.790 1.00 15.03 183 PRO A O 1
ATOM 1412 N N . ARG A 1 187 ? 84.371 18.835 19.097 1.00 13.75 184 ARG A N 1
ATOM 1413 C CA . ARG A 1 187 ? 83.358 18.867 18.051 1.00 13.33 184 ARG A CA 1
ATOM 1414 C C . ARG A 1 187 ? 83.372 17.589 17.243 1.00 12.58 184 ARG A C 1
ATOM 1415 O O . ARG A 1 187 ? 84.442 17.055 16.922 1.00 13.12 184 ARG A O 1
ATOM 1423 N N . PRO A 1 188 ? 82.172 17.074 16.912 1.00 12.32 185 PRO A N 1
ATOM 1424 C CA . PRO A 1 188 ? 82.134 15.932 16.029 1.00 11.87 185 PRO A CA 1
ATOM 1425 C C . PRO A 1 188 ? 82.378 16.356 14.588 1.00 11.32 185 PRO A C 1
ATOM 1426 O O . PRO A 1 188 ? 82.138 17.524 14.224 1.00 11.18 185 PRO A O 1
ATOM 1430 N N . ARG A 1 189 ? 82.808 15.405 13.767 1.00 11.07 186 ARG A N 1
ATOM 1431 C CA . ARG A 1 189 ? 83.161 15.716 12.384 1.00 10.70 186 ARG A CA 1
ATOM 1432 C C . ARG A 1 189 ? 82.030 16.406 11.629 1.00 10.96 186 ARG A C 1
ATOM 1433 O O . ARG A 1 189 ? 82.269 17.342 10.868 1.00 10.90 186 ARG A O 1
ATOM 1441 N N . ILE A 1 190 ? 80.802 15.942 11.832 1.00 10.52 187 ILE A N 1
ATOM 1442 C CA . ILE A 1 190 ? 79.683 16.527 11.106 1.00 10.83 187 ILE A CA 1
ATOM 1443 C C . ILE A 1 190 ? 79.523 18.035 11.356 1.00 10.63 187 ILE A C 1
ATOM 1444 O O . ILE A 1 190 ? 79.155 18.784 10.448 1.00 10.82 187 ILE A O 1
ATOM 1449 N N . ASP A 1 191 ? 79.767 18.473 12.590 1.00 10.13 188 ASP A N 1
ATOM 1450 C CA . ASP A 1 191 ? 79.628 19.901 12.907 1.00 10.15 188 ASP A CA 1
ATOM 1451 C C . ASP A 1 191 ? 80.724 20.717 12.207 1.00 9.94 188 ASP A C 1
ATOM 1452 O O . ASP A 1 191 ? 80.494 21.858 11.813 1.00 10.27 188 ASP A O 1
ATOM 1457 N N . LEU A 1 192 ? 81.912 20.133 12.089 1.00 9.14 189 LEU A N 1
ATOM 1458 C CA . LEU A 1 192 ? 82.985 20.742 11.290 1.00 9.26 189 LEU A CA 1
ATOM 1459 C C . LEU A 1 192 ? 82.606 20.780 9.809 1.00 9.06 189 LEU A C 1
ATOM 1460 O O . LEU A 1 192 ? 82.881 21.761 9.121 1.00 9.75 189 LEU A O 1
ATOM 1465 N N . GLU A 1 193 ? 81.983 19.710 9.322 1.00 9.37 190 GLU A N 1
ATOM 1466 C CA . GLU A 1 193 ? 81.548 19.656 7.930 1.00 8.97 190 GLU A CA 1
ATOM 1467 C C . GLU A 1 193 ? 80.466 20.696 7.606 1.00 8.84 190 GLU A C 1
ATOM 1468 O O . GLU A 1 193 ? 80.458 21.242 6.506 1.00 10.02 190 GLU A O 1
ATOM 1474 N N . VAL A 1 194 ? 79.562 20.982 8.551 1.00 9.06 191 VAL A N 1
ATOM 1475 C CA . VAL A 1 194 ? 78.537 22.023 8.345 1.00 9.17 191 VAL A CA 1
ATOM 1476 C C . VAL A 1 194 ? 79.228 23.407 8.251 1.00 9.19 191 VAL A C 1
ATOM 1477 O O . VAL A 1 194 ? 78.905 24.229 7.396 1.00 9.35 191 VAL A O 1
ATOM 1481 N N . GLY A 1 195 ? 80.194 23.648 9.127 1.00 9.29 192 GLY A N 1
ATOM 1482 C CA . GLY A 1 195 ? 80.983 24.878 9.059 1.00 9.27 192 GLY A CA 1
ATOM 1483 C C . GLY A 1 195 ? 81.719 24.980 7.735 1.00 9.18 192 GLY A C 1
ATOM 1484 O O . GLY A 1 195 ? 81.701 26.030 7.079 1.00 9.45 192 GLY A O 1
ATOM 1485 N N . SER A 1 196 ? 82.355 23.883 7.330 1.00 8.78 193 SER A N 1
ATOM 1486 C CA . SER A 1 196 ? 83.115 23.907 6.086 1.00 8.47 193 SER A CA 1
ATOM 1487 C C . SER A 1 196 ? 82.208 24.120 4.869 1.00 8.89 193 SER A C 1
ATOM 1488 O O . SER A 1 196 ? 82.593 24.784 3.897 1.00 9.09 193 SER A O 1
ATOM 1491 N N . TRP A 1 197 ? 81.015 23.531 4.902 1.00 8.52 194 TRP A N 1
ATOM 1492 C CA . TRP A 1 197 ? 80.047 23.810 3.850 1.00 9.18 194 TRP A CA 1
ATOM 1493 C C . TRP A 1 197 ? 79.781 25.320 3.733 1.00 9.10 194 TRP A C 1
ATOM 1494 O O . TRP A 1 197 ? 79.805 25.877 2.622 1.00 9.94 194 TRP A O 1
ATOM 1505 N N . TYR A 1 198 ? 79.524 25.973 4.863 1.00 9.34 195 TYR A N 1
ATOM 1506 C CA . TYR A 1 198 ? 79.286 27.417 4.898 1.00 9.11 195 TYR A CA 1
ATOM 1507 C C . TYR A 1 198 ? 80.461 28.209 4.318 1.00 8.76 195 TYR A C 1
ATOM 1508 O O . TYR A 1 198 ? 80.297 29.054 3.428 1.00 9.59 195 TYR A O 1
ATOM 1517 N N . VAL A 1 199 ? 81.658 27.912 4.821 1.00 8.55 196 VAL A N 1
ATOM 1518 C CA . VAL A 1 199 ? 82.838 28.704 4.446 1.00 8.09 196 VAL A CA 1
ATOM 1519 C C . VAL A 1 199 ? 83.162 28.518 2.955 1.00 8.50 196 VAL A C 1
ATOM 1520 O O . VAL A 1 199 ? 83.665 29.446 2.294 1.00 8.73 196 VAL A O 1
ATOM 1524 N N . SER A 1 200 ? 82.884 27.321 2.434 1.00 8.03 197 SER A N 1
ATOM 1525 C CA . SER A 1 200 ? 83.252 27.001 1.052 1.00 7.98 197 SER A CA 1
ATOM 1526 C C . SER A 1 200 ? 82.146 27.291 0.035 1.00 8.61 197 SER A C 1
ATOM 1527 O O . SER A 1 200 ? 82.409 27.192 -1.171 1.00 8.98 197 SER A O 1
ATOM 1530 N N . THR A 1 201 ? 80.940 27.646 0.496 1.00 8.94 198 THR A N 1
ATOM 1531 C CA . THR A 1 201 ? 79.823 27.891 -0.451 1.00 9.51 198 THR A CA 1
ATOM 1532 C C . THR A 1 201 ? 79.040 29.180 -0.266 1.00 9.99 198 THR A C 1
ATOM 1533 O O . THR A 1 201 ? 78.342 29.594 -1.191 1.00 11.60 198 THR A O 1
ATOM 1537 N N . HIS A 1 202 ? 79.105 29.811 0.904 1.00 10.46 199 HIS A N 1
ATOM 1538 C CA . HIS A 1 202 ? 78.327 31.026 1.078 1.00 11.90 199 HIS A CA 1
ATOM 1539 C C . HIS A 1 202 ? 78.909 32.126 0.170 1.00 12.93 199 HIS A C 1
ATOM 1540 O O . HIS A 1 202 ? 80.119 32.347 0.189 1.00 12.92 199 HIS A O 1
ATOM 1547 N N . PRO A 1 203 ? 78.054 32.800 -0.636 1.00 14.12 200 PRO A N 1
ATOM 1548 C CA . PRO A 1 203 ? 78.570 33.741 -1.652 1.00 15.00 200 PRO A CA 1
ATOM 1549 C C . PRO A 1 203 ? 79.281 34.970 -1.094 1.00 15.64 200 PRO A C 1
ATOM 1550 O O . PRO A 1 203 ? 79.969 35.666 -1.858 1.00 16.63 200 PRO A O 1
ATOM 1554 N N . GLY A 1 204 ? 79.136 35.216 0.207 1.00 14.99 201 GLY A N 1
ATOM 1555 C CA . GLY A 1 204 ? 79.842 36.304 0.894 1.00 15.27 201 GLY A CA 1
ATOM 1556 C C . GLY A 1 204 ? 81.086 35.869 1.654 1.00 14.86 201 GLY A C 1
ATOM 1557 O O . GLY A 1 204 ? 81.771 36.703 2.251 1.00 15.67 201 GLY A O 1
ATOM 1558 N N . SER A 1 205 ? 81.382 34.567 1.628 1.00 13.72 202 SER A N 1
ATOM 1559 C CA . SER A 1 205 ? 82.554 34.057 2.323 1.00 12.36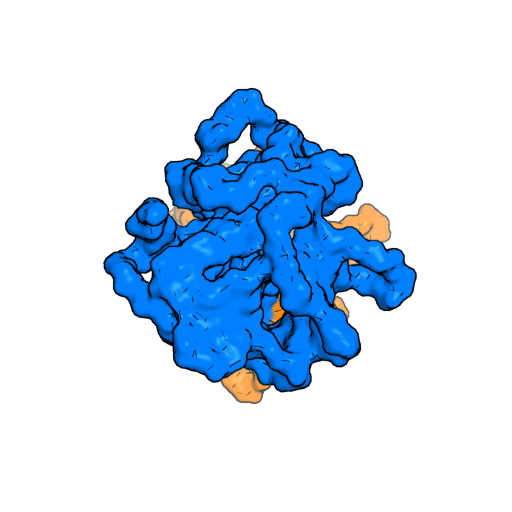 202 SER A CA 1
ATOM 1560 C C . SER A 1 205 ? 83.840 34.611 1.721 1.00 11.66 202 SER A C 1
ATOM 1561 O O . SER A 1 205 ? 84.009 34.630 0.502 1.00 11.93 202 SER A O 1
ATOM 1564 N N . HIS A 1 206 ? 84.747 35.021 2.607 1.00 12.07 203 HIS A N 1
ATOM 1565 C CA . HIS A 1 206 ? 86.100 35.460 2.225 1.00 11.72 203 HIS A CA 1
ATOM 1566 C C . HIS A 1 206 ? 86.783 34.435 1.318 1.00 10.56 203 HIS A C 1
ATOM 1567 O O . HIS A 1 206 ? 87.587 34.789 0.440 1.00 9.94 203 HIS A O 1
ATOM 1574 N N . PHE A 1 207 ? 86.466 33.156 1.531 1.00 10.02 204 PHE A N 1
ATOM 1575 C CA . PHE A 1 207 ? 87.111 32.077 0.771 1.00 9.64 204 PHE A CA 1
ATOM 1576 C C . PHE A 1 207 ? 86.344 31.641 -0.473 1.00 9.37 204 PHE A C 1
ATOM 1577 O O . PHE A 1 207 ? 86.757 30.707 -1.155 1.00 9.78 204 PHE A O 1
ATOM 1585 N N . VAL A 1 208 ? 85.248 32.355 -0.765 1.00 9.93 205 VAL A N 1
ATOM 1586 C CA . VAL A 1 208 ? 84.493 32.196 -2.016 1.00 11.18 205 VAL A CA 1
ATOM 1587 C C . VAL A 1 208 ? 84.725 33.411 -2.932 1.00 11.66 205 VAL A C 1
ATOM 1588 O O . VAL A 1 208 ? 84.772 33.264 -4.148 1.00 12.72 205 VAL A O 1
ATOM 1592 N N . THR A 1 209 ? 84.930 34.586 -2.340 1.00 12.17 206 THR A N 1
ATOM 1593 C CA . THR A 1 209 ? 84.996 35.829 -3.128 1.00 12.23 206 THR A CA 1
ATOM 1594 C C . THR A 1 209 ? 86.386 36.218 -3.624 1.00 11.59 206 THR A C 1
ATOM 1595 O O . THR A 1 209 ? 86.542 37.204 -4.355 1.00 11.93 206 THR A O 1
ATOM 1599 N N . GLY A 1 210 ? 87.399 35.486 -3.193 1.00 10.42 207 GLY A N 1
ATOM 1600 C CA . GLY A 1 210 ? 88.749 35.765 -3.640 1.00 9.56 207 GLY A CA 1
ATOM 1601 C C . GLY A 1 210 ? 89.652 34.576 -3.421 1.00 9.48 207 GLY A C 1
ATOM 1602 O O . GLY A 1 210 ? 89.181 33.497 -3.039 1.00 10.19 207 GLY A O 1
ATOM 1603 N N . LEU A 1 211 ? 90.950 34.804 -3.642 1.00 9.03 208 LEU A N 1
ATOM 1604 C CA . LEU A 1 211 ? 91.971 33.768 -3.626 1.00 9.22 208 LEU A CA 1
ATOM 1605 C C . LEU A 1 211 ? 92.956 34.025 -2.494 1.00 8.80 208 LEU A C 1
ATOM 1606 O O . LEU A 1 211 ? 93.549 35.108 -2.432 1.00 8.82 208 LEU A O 1
ATOM 1611 N N . THR A 1 212 ? 93.141 33.036 -1.617 1.00 8.22 209 THR A N 1
ATOM 1612 C CA . THR A 1 212 ? 94.157 33.117 -0.563 1.00 7.87 209 THR A CA 1
ATOM 1613 C C . THR A 1 212 ? 95.048 31.889 -0.653 1.00 7.73 209 THR A C 1
ATOM 1614 O O . THR A 1 212 ? 94.553 30.754 -0.655 1.00 8.32 209 THR A O 1
ATOM 1618 N N . VAL A 1 213 ? 96.355 32.123 -0.747 1.00 7.85 210 VAL A N 1
ATOM 1619 C CA . VAL A 1 213 ? 97.347 31.051 -0.767 1.00 8.38 210 VAL A CA 1
ATOM 1620 C C . VAL A 1 213 ? 98.451 31.432 0.209 1.00 8.29 210 VAL A C 1
ATOM 1621 O O . VAL A 1 213 ? 98.869 32.589 0.254 1.00 9.63 210 VAL A O 1
ATOM 1625 N N . ALA A 1 214 ? 98.918 30.486 1.022 1.00 7.67 211 ALA A N 1
ATOM 1626 C CA . ALA A 1 214 ? 99.953 30.839 1.990 1.00 8.11 211 ALA A CA 1
ATOM 1627 C C . ALA A 1 214 ? 100.868 29.672 2.302 1.00 8.35 211 ALA A C 1
ATOM 1628 O O . ALA A 1 214 ? 100.509 28.511 2.091 1.00 8.36 211 ALA A O 1
ATOM 1630 N N . VAL A 1 215 ? 102.058 29.984 2.796 1.00 8.60 212 VAL A N 1
ATOM 1631 C CA . VAL A 1 215 ? 102.975 28.946 3.271 1.00 9.38 212 VAL A CA 1
ATOM 1632 C C . VAL A 1 215 ? 103.919 29.626 4.254 1.00 9.48 212 VAL A C 1
ATOM 1633 O O . VAL A 1 215 ? 104.095 30.846 4.200 1.00 10.63 212 VAL A O 1
ATOM 1637 N N . VAL A 1 216 ? 104.508 28.851 5.162 1.00 10.09 213 VAL A N 1
ATOM 1638 C CA . VAL A 1 216 ? 105.399 29.445 6.157 1.00 10.31 213 VAL A CA 1
ATOM 1639 C C . VAL A 1 216 ? 106.683 28.639 6.241 1.00 10.75 213 VAL A C 1
ATOM 1640 O O . VAL A 1 216 ? 106.650 27.441 6.532 1.00 11.17 213 VAL A O 1
ATOM 1644 N N . THR A 1 217 ? 107.807 29.317 5.999 1.00 11.33 214 THR A N 1
ATOM 1645 C CA . THR A 1 217 ? 109.122 28.693 6.075 1.00 12.30 214 THR A CA 1
ATOM 1646 C C . THR A 1 217 ? 109.782 29.121 7.383 1.00 12.25 214 THR A C 1
ATOM 1647 O O . THR A 1 217 ? 109.236 29.960 8.119 1.00 12.32 214 THR A O 1
ATOM 1651 N N . ASP A 1 218 ? 110.963 28.569 7.666 1.00 12.39 215 ASP A N 1
ATOM 1652 C CA . ASP A 1 218 ? 111.682 28.976 8.878 1.00 13.52 215 ASP A CA 1
ATOM 1653 C C . ASP A 1 218 ? 111.917 30.483 8.923 1.00 13.76 215 ASP A C 1
ATOM 1654 O O . ASP A 1 218 ? 111.925 31.069 10.009 1.00 14.53 215 ASP A O 1
ATOM 1659 N N . ASP A 1 219 ? 112.109 31.093 7.751 1.00 14.27 216 ASP A N 1
ATOM 1660 C CA . ASP A 1 219 ? 112.511 32.506 7.654 1.00 15.18 216 ASP A CA 1
ATOM 1661 C C . ASP A 1 219 ? 111.388 33.484 7.382 1.00 14.03 216 ASP A C 1
ATOM 1662 O O . ASP A 1 219 ? 111.544 34.681 7.623 1.00 14.50 216 ASP A O 1
ATOM 1667 N N . ALA A 1 220 ? 110.259 33.008 6.861 1.00 12.73 217 ALA A N 1
ATOM 1668 C CA . ALA A 1 220 ? 109.258 33.973 6.400 1.00 11.76 217 ALA A CA 1
ATOM 1669 C C . ALA A 1 220 ? 107.851 33.411 6.330 1.00 11.05 217 ALA A C 1
ATOM 1670 O O . ALA A 1 220 ? 107.677 32.221 6.104 1.00 11.33 217 ALA A O 1
ATOM 1672 N N . ARG A 1 221 ? 106.875 34.299 6.484 1.00 10.22 218 ARG A N 1
ATOM 1673 C CA . ARG A 1 221 ? 105.470 33.977 6.226 1.00 9.47 218 ARG A CA 1
ATOM 1674 C C . ARG A 1 221 ? 105.088 34.551 4.876 1.00 10.10 218 ARG A C 1
ATOM 1675 O O . ARG A 1 221 ? 105.357 35.726 4.608 1.00 10.68 218 ARG A O 1
ATOM 1683 N N . TYR A 1 222 ? 104.443 33.732 4.050 1.00 10.56 219 TYR A N 1
ATOM 1684 C CA . TYR A 1 222 ? 103.998 34.141 2.720 1.00 10.41 219 TYR A CA 1
ATOM 1685 C C . TYR A 1 222 ? 102.493 34.094 2.652 1.00 10.74 219 TYR A C 1
ATOM 1686 O O . TYR A 1 222 ? 101.894 33.073 2.981 1.00 11.00 219 TYR A O 1
ATOM 1695 N N . ASN A 1 223 ? 101.882 35.206 2.238 1.00 9.98 220 ASN A N 1
ATOM 1696 C CA . ASN A 1 223 ? 100.430 35.249 2.124 1.00 10.11 220 ASN A CA 1
ATOM 1697 C C . ASN A 1 223 ? 99.988 35.994 0.883 1.00 9.93 220 ASN A C 1
ATOM 1698 O O . ASN A 1 223 ? 100.191 37.212 0.784 1.00 11.11 220 ASN A O 1
ATOM 1703 N N . LEU A 1 224 ? 99.400 35.249 -0.045 1.00 9.40 221 LEU A N 1
ATOM 1704 C CA . LEU A 1 224 ? 98.884 35.802 -1.296 1.00 10.26 221 LEU A CA 1
ATOM 1705 C C . LEU A 1 224 ? 97.379 35.995 -1.166 1.00 9.65 221 LEU A C 1
ATOM 1706 O O . LEU A 1 224 ? 96.671 35.053 -0.822 1.00 9.68 221 LEU A O 1
ATOM 1711 N N . ARG A 1 225 ? 96.900 37.215 -1.403 1.00 9.30 222 ARG A N 1
ATOM 1712 C CA . ARG A 1 225 ? 95.478 37.458 -1.584 1.00 9.16 222 ARG A CA 1
ATOM 1713 C C . ARG A 1 225 ? 95.330 38.094 -2.957 1.00 10.05 222 ARG A C 1
ATOM 1714 O O . ARG A 1 225 ? 95.873 39.178 -3.203 1.00 9.75 222 ARG A O 1
ATOM 1722 N N . GLY A 1 226 ? 94.635 37.418 -3.862 1.00 10.03 223 GLY A N 1
ATOM 1723 C CA . GLY A 1 226 ? 94.503 37.955 -5.225 1.00 10.52 223 GLY A CA 1
ATOM 1724 C C . GLY A 1 226 ? 95.880 38.149 -5.864 1.00 10.79 223 GLY A C 1
ATOM 1725 O O . GLY A 1 226 ? 96.695 37.224 -5.894 1.00 10.67 223 GLY A O 1
ATOM 1726 N N . ARG A 1 227 ? 96.150 39.357 -6.383 1.00 10.85 224 ARG A N 1
ATOM 1727 C CA . ARG A 1 227 ? 97.444 39.673 -7.013 1.00 11.35 224 ARG A CA 1
ATOM 1728 C C . ARG A 1 227 ? 98.561 40.056 -6.034 1.00 11.28 224 ARG A C 1
ATOM 1729 O O . ARG A 1 227 ? 99.719 40.244 -6.444 1.00 12.07 224 ARG A O 1
ATOM 1737 N N . ASN A 1 228 ? 98.214 40.164 -4.750 1.00 11.28 225 ASN A N 1
ATOM 1738 C CA . ASN A 1 228 ? 99.098 40.730 -3.740 1.00 11.86 225 ASN A CA 1
ATOM 1739 C C . ASN A 1 228 ? 99.718 39.674 -2.840 1.00 11.80 225 ASN A C 1
ATOM 1740 O O . ASN A 1 228 ? 99.018 39.025 -2.051 1.00 11.56 225 ASN A O 1
ATOM 1745 N N . LEU A 1 229 ? 101.028 39.515 -2.962 1.00 11.98 226 LEU A N 1
ATOM 1746 C CA . LEU A 1 229 ? 101.788 38.599 -2.134 1.00 12.45 226 LEU A CA 1
ATOM 1747 C C . LEU A 1 229 ? 102.493 39.361 -1.024 1.00 12.18 226 LEU A C 1
ATOM 1748 O O . LEU A 1 229 ? 103.384 40.183 -1.284 1.00 12.42 226 LEU A O 1
ATOM 1753 N N . ALA A 1 230 ? 102.090 39.111 0.217 1.00 12.10 227 ALA A N 1
ATOM 1754 C CA . ALA A 1 230 ? 102.784 39.685 1.374 1.00 11.71 227 ALA A CA 1
ATOM 1755 C C . ALA A 1 230 ? 103.815 38.702 1.928 1.00 12.68 227 ALA A C 1
ATOM 1756 O O . ALA A 1 230 ? 103.543 37.495 2.047 1.00 13.12 227 ALA A O 1
ATOM 1758 N N . VAL A 1 231 ? 104.986 39.220 2.280 1.00 13.34 228 VAL A N 1
ATOM 1759 C CA . VAL A 1 231 ? 106.025 38.424 2.915 1.00 13.95 228 VAL A CA 1
ATOM 1760 C C . VAL A 1 231 ? 106.428 39.139 4.206 1.00 13.93 228 VAL A C 1
ATOM 1761 O O . VAL A 1 231 ? 106.774 40.318 4.190 1.00 14.57 228 VAL A O 1
ATOM 1765 N N . HIS A 1 232 ? 106.362 38.434 5.326 1.00 14.05 229 HIS A N 1
ATOM 1766 C CA . HIS A 1 232 ? 106.858 38.952 6.591 1.00 14.20 229 HIS A CA 1
ATOM 1767 C C . HIS A 1 232 ? 108.115 38.185 6.973 1.00 14.36 229 HIS A C 1
ATOM 1768 O O . HIS A 1 232 ? 108.088 36.962 7.134 1.00 12.88 229 HIS A O 1
ATOM 1775 N N . ARG A 1 233 ? 109.224 38.913 7.078 1.00 14.48 230 ARG A N 1
ATOM 1776 C CA . ARG A 1 233 ? 110.506 38.336 7.449 1.00 16.01 230 ARG A CA 1
ATOM 1777 C C . ARG A 1 233 ? 111.021 39.141 8.630 1.00 15.72 230 ARG A C 1
ATOM 1778 O O . ARG A 1 233 ? 110.484 40.199 8.949 1.00 15.53 230 ARG A O 1
ATOM 1786 N N . SER A 1 234 ? 112.073 38.650 9.271 1.00 16.28 231 SER A N 1
ATOM 1787 C CA . SER A 1 234 ? 112.658 39.401 10.365 1.00 16.56 231 SER A CA 1
ATOM 1788 C C . SER A 1 234 ? 113.280 40.695 9.803 1.00 16.11 231 SER A C 1
ATOM 1789 O O . SER A 1 234 ? 114.140 40.649 8.930 1.00 16.66 231 SER A O 1
ATOM 1792 N N . GLY A 1 235 ? 112.780 41.835 10.266 1.00 15.74 232 GLY A N 1
ATOM 1793 C CA . GLY A 1 235 ? 113.349 43.133 9.885 1.00 16.09 232 GLY A CA 1
ATOM 1794 C C . GLY A 1 235 ? 112.709 43.829 8.691 1.00 15.91 232 GLY A C 1
ATOM 1795 O O . GLY A 1 235 ? 113.057 44.976 8.394 1.00 16.02 232 GLY A O 1
ATOM 1796 N N . ALA A 1 236 ? 111.772 43.169 8.012 1.00 15.15 233 ALA A N 1
ATOM 1797 C CA . ALA A 1 236 ? 111.193 43.724 6.782 1.00 15.45 233 ALA A CA 1
ATOM 1798 C C . ALA A 1 236 ? 109.887 43.066 6.399 1.00 15.56 233 ALA A C 1
ATOM 1799 O O . ALA A 1 236 ? 109.660 41.876 6.685 1.00 15.73 233 ALA A O 1
ATOM 1801 N N . THR A 1 237 ? 109.036 43.843 5.744 1.00 16.04 234 THR A N 1
ATOM 1802 C CA . THR A 1 237 ? 107.861 43.311 5.077 1.00 16.87 234 THR A CA 1
ATOM 1803 C C . THR A 1 237 ? 108.110 43.495 3.585 1.00 16.75 234 THR A C 1
ATOM 1804 O O . THR A 1 237 ? 108.839 44.413 3.193 1.00 17.16 234 THR A O 1
ATOM 1808 N N . GLU A 1 238 ? 107.549 42.604 2.772 1.00 15.90 235 GLU A N 1
ATOM 1809 C CA . GLU A 1 238 ? 107.563 42.740 1.317 1.00 16.58 235 GLU A CA 1
ATOM 1810 C C . GLU A 1 238 ? 106.149 42.650 0.787 1.00 16.03 235 GLU A C 1
ATOM 1811 O O . GLU A 1 238 ? 105.347 41.842 1.268 1.00 15.84 235 GLU A O 1
ATOM 1817 N N . HIS A 1 239 ? 105.842 43.487 -0.193 1.00 15.42 236 HIS A N 1
ATOM 1818 C CA . HIS A 1 239 ? 104.583 43.415 -0.900 1.00 15.54 236 HIS A CA 1
ATOM 1819 C C . HIS A 1 239 ? 104.859 43.283 -2.383 1.00 15.22 236 HIS A C 1
ATOM 1820 O O . HIS A 1 239 ? 105.368 44.213 -3.007 1.00 15.15 236 HIS A O 1
ATOM 1827 N N . ILE A 1 240 ? 104.560 42.111 -2.928 1.00 14.22 237 ILE A N 1
ATOM 1828 C CA . ILE A 1 240 ? 104.746 41.832 -4.340 1.00 14.12 237 ILE A CA 1
ATOM 1829 C C . ILE A 1 240 ? 103.385 41.931 -5.023 1.00 14.13 237 ILE A C 1
ATOM 1830 O O . ILE A 1 240 ? 102.433 41.211 -4.668 1.00 14.08 237 ILE A O 1
ATOM 1835 N N . ARG A 1 241 ? 103.275 42.836 -5.990 1.00 14.02 238 ARG A N 1
ATOM 1836 C CA . ARG A 1 241 ? 102.019 43.025 -6.718 1.00 14.54 238 ARG A CA 1
ATOM 1837 C C . ARG A 1 241 ? 102.162 42.476 -8.132 1.00 14.81 238 ARG A C 1
ATOM 1838 O O . ARG A 1 241 ? 102.889 43.028 -8.963 1.00 15.04 238 ARG A O 1
ATOM 1846 N N . PHE A 1 242 ? 101.469 41.379 -8.405 1.00 14.67 239 PHE A N 1
ATOM 1847 C CA . PHE A 1 242 ? 101.490 40.772 -9.727 1.00 15.04 239 PHE A CA 1
ATOM 1848 C C . PHE A 1 242 ? 100.633 41.543 -10.716 1.00 15.65 239 PHE A C 1
ATOM 1849 O O . PHE A 1 242 ? 99.599 42.120 -10.368 1.00 15.22 239 PHE A O 1
ATOM 1857 N N . ASP A 1 243 ? 101.104 41.575 -11.961 1.00 16.90 240 ASP A N 1
ATOM 1858 C CA . ASP A 1 243 ? 100.445 42.327 -13.012 1.00 18.36 240 ASP A CA 1
ATOM 1859 C C . ASP A 1 243 ? 99.106 41.731 -13.431 1.00 18.50 240 ASP A C 1
ATOM 1860 O O . ASP A 1 243 ? 98.155 42.476 -13.672 1.00 19.01 240 ASP A O 1
ATOM 1865 N N . SER A 1 244 ? 99.055 40.397 -13.501 1.00 18.43 241 SER A N 1
ATOM 1866 C CA . SER A 1 244 ? 97.931 39.665 -14.109 1.00 18.39 241 SER A CA 1
ATOM 1867 C C . SER A 1 244 ? 97.764 38.266 -13.505 1.00 18.34 241 SER A C 1
ATOM 1868 O O . SER A 1 244 ? 98.604 37.799 -12.729 1.00 18.06 241 SER A O 1
ATOM 1871 N N . ALA A 1 245 ? 96.696 37.585 -13.922 1.00 18.46 242 ALA A N 1
ATOM 1872 C CA . ALA A 1 245 ? 96.443 36.200 -13.516 1.00 18.30 242 ALA A CA 1
ATOM 1873 C C . ALA A 1 245 ? 97.563 35.213 -13.876 1.00 17.98 242 ALA A C 1
ATOM 1874 O O . ALA A 1 245 ? 97.825 34.279 -13.124 1.00 18.00 242 ALA A O 1
ATOM 1876 N N . ALA A 1 246 ? 98.242 35.395 -15.020 1.00 17.99 243 ALA A N 1
ATOM 1877 C CA . ALA A 1 246 ? 99.329 34.465 -15.373 1.00 18.04 243 ALA A CA 1
ATOM 1878 C C . ALA A 1 246 ? 100.462 34.426 -14.360 1.00 17.54 243 ALA A C 1
ATOM 1879 O O . ALA A 1 246 ? 100.976 33.345 -14.052 1.00 17.91 243 ALA A O 1
ATOM 1881 N N . GLN A 1 247 ? 100.871 35.605 -13.868 1.00 18.10 244 GLN A N 1
ATOM 1882 C CA . GLN A 1 247 ? 101.931 35.694 -12.868 1.00 18.18 244 GLN A CA 1
ATOM 1883 C C . GLN A 1 247 ? 101.453 35.089 -11.544 1.00 17.11 244 GLN A C 1
ATOM 1884 O O . GLN A 1 247 ? 102.231 34.439 -10.849 1.00 17.93 244 GLN A O 1
ATOM 1890 N N . VAL A 1 248 ? 100.171 35.302 -11.227 1.00 17.44 245 VAL A N 1
ATOM 1891 C CA . VAL A 1 248 ? 99.566 34.717 -10.025 1.00 16.55 245 VAL A CA 1
ATOM 1892 C C . VAL A 1 248 ? 99.620 33.189 -10.125 1.00 16.08 245 VAL A C 1
ATOM 1893 O O . VAL A 1 248 ? 100.097 32.520 -9.211 1.00 16.55 245 VAL A O 1
ATOM 1897 N N . LEU A 1 249 ? 99.174 32.653 -11.264 1.00 17.10 246 LEU A N 1
ATOM 1898 C CA . LEU A 1 249 ? 99.263 31.221 -11.508 1.00 17.90 246 LEU A CA 1
ATOM 1899 C C . LEU A 1 249 ? 100.686 30.666 -11.462 1.00 17.98 246 LEU A C 1
ATOM 1900 O O . LEU A 1 249 ? 100.917 29.579 -10.922 1.00 18.30 246 LEU A O 1
ATOM 1905 N N . ASP A 1 250 ? 101.653 31.419 -12.003 1.00 18.95 247 ASP A N 1
ATOM 1906 C CA . ASP A 1 250 ? 103.050 31.006 -11.879 1.00 20.20 247 ASP A CA 1
ATOM 1907 C C . ASP A 1 250 ? 103.484 30.923 -10.415 1.00 19.72 247 ASP A C 1
ATOM 1908 O O . ASP A 1 250 ? 104.171 29.981 -10.035 1.00 20.25 247 ASP A O 1
ATOM 1913 N N . ALA A 1 251 ? 103.077 31.903 -9.600 1.00 19.97 248 ALA A N 1
ATOM 1914 C CA . ALA A 1 251 ? 103.397 31.899 -8.172 1.00 19.70 248 ALA A CA 1
ATOM 1915 C C . ALA A 1 251 ? 102.765 30.685 -7.497 1.00 19.48 248 ALA A C 1
ATOM 1916 O O . ALA A 1 251 ? 103.416 29.982 -6.724 1.00 19.74 248 ALA A O 1
ATOM 1918 N N . ILE A 1 252 ? 101.502 30.422 -7.833 1.00 19.38 249 ILE A N 1
ATOM 1919 C CA . ILE A 1 252 ? 100.774 29.292 -7.259 1.00 19.54 249 ILE A CA 1
ATOM 1920 C C . ILE A 1 252 ? 101.521 27.971 -7.505 1.00 19.84 249 ILE A C 1
ATOM 1921 O O . ILE A 1 252 ? 101.713 27.170 -6.596 1.00 19.35 249 ILE A O 1
ATOM 1926 N N . VAL A 1 253 ? 101.977 27.777 -8.737 1.00 21.41 250 VAL A N 1
ATOM 1927 C CA . VAL A 1 253 ? 102.643 26.523 -9.117 1.00 23.31 250 VAL A CA 1
ATOM 1928 C C . VAL A 1 253 ? 104.084 26.433 -8.588 1.00 24.18 250 VAL A C 1
ATOM 1929 O O . VAL A 1 253 ? 104.489 25.413 -8.025 1.00 24.44 250 VAL A O 1
ATOM 1933 N N . ASN A 1 254 ? 104.837 27.511 -8.758 1.00 25.72 251 ASN A N 1
ATOM 1934 C CA . ASN A 1 254 ? 106.287 27.477 -8.541 1.00 26.87 251 ASN A CA 1
ATOM 1935 C C . ASN A 1 254 ? 106.791 28.067 -7.221 1.00 27.08 251 ASN A C 1
ATOM 1936 O O . ASN A 1 254 ? 107.834 27.643 -6.707 1.00 28.06 251 ASN A O 1
ATOM 1941 N N . ARG A 1 255 ? 106.071 29.045 -6.677 1.00 26.76 252 ARG A N 1
ATOM 1942 C CA . ARG A 1 255 ? 106.358 29.526 -5.330 1.00 26.68 252 ARG A CA 1
ATOM 1943 C C . ARG A 1 255 ? 105.688 28.625 -4.288 1.00 24.69 252 ARG A C 1
ATOM 1944 O O . ARG A 1 255 ? 106.317 28.222 -3.305 1.00 24.82 252 ARG A O 1
ATOM 1952 N N . PHE A 1 256 ? 104.411 28.306 -4.504 1.00 22.38 253 PHE A N 1
ATOM 1953 C CA . PHE A 1 256 ? 103.626 27.604 -3.489 1.00 20.69 253 PHE A CA 1
ATOM 1954 C C . PHE A 1 256 ? 103.532 26.086 -3.680 1.00 20.35 253 PHE A C 1
ATOM 1955 O O . PHE A 1 256 ? 103.007 25.370 -2.821 1.00 19.89 253 PHE A O 1
ATOM 1963 N N . GLY A 1 257 ? 104.037 25.594 -4.807 1.00 20.14 254 GLY A N 1
ATOM 1964 C CA . GLY A 1 257 ? 104.133 24.150 -5.038 1.00 19.64 254 GLY A CA 1
ATOM 1965 C C . GLY A 1 257 ? 102.818 23.420 -5.256 1.00 19.44 254 GLY A C 1
ATOM 1966 O O . GLY A 1 257 ? 102.713 22.225 -4.953 1.00 19.72 254 GLY A O 1
ATOM 1967 N N . ILE A 1 258 ? 101.819 24.127 -5.783 1.00 19.03 255 ILE A N 1
ATOM 1968 C CA . ILE A 1 258 ? 100.497 23.539 -6.018 1.00 18.98 255 ILE A CA 1
ATOM 1969 C C . ILE A 1 258 ? 100.362 23.096 -7.475 1.00 21.23 255 ILE A C 1
ATOM 1970 O O . ILE A 1 258 ? 100.592 23.882 -8.402 1.00 21.40 255 ILE A O 1
ATOM 1975 N N . ASP A 1 259 ? 99.970 21.836 -7.652 1.00 23.55 256 ASP A N 1
ATOM 1976 C CA . ASP A 1 259 ? 99.733 21.258 -8.973 1.00 25.93 256 ASP A CA 1
ATOM 1977 C C . ASP A 1 259 ? 98.340 21.632 -9.491 1.00 26.98 256 ASP A C 1
ATOM 1978 O O . ASP A 1 259 ? 97.335 21.110 -9.003 1.00 27.70 256 ASP A O 1
ATOM 1983 N N . LEU A 1 260 ? 98.294 22.530 -10.474 1.00 28.43 257 LEU A N 1
ATOM 1984 C CA . LEU A 1 260 ? 97.026 22.985 -11.073 1.00 29.64 257 LEU A CA 1
ATOM 1985 C C . LEU A 1 260 ? 96.479 22.042 -12.154 1.00 30.58 257 LEU A C 1
ATOM 1986 O O . LEU A 1 260 ? 95.337 22.193 -12.604 1.00 30.57 257 LEU A O 1
ATOM 1991 N N . GLY A 1 261 ? 97.297 21.077 -12.569 1.00 31.40 258 GLY A N 1
ATOM 1992 C CA . GLY A 1 261 ? 96.833 19.987 -13.432 1.00 32.38 258 GLY A CA 1
ATOM 1993 C C . GLY A 1 261 ? 95.620 19.290 -12.833 1.00 32.78 258 GLY A C 1
ATOM 1994 O O . GLY A 1 261 ? 94.737 18.833 -13.560 1.00 33.44 258 GLY A O 1
ATOM 1995 N N . ASP A 1 262 ? 95.589 19.230 -11.500 1.00 33.16 259 ASP A N 1
ATOM 1996 C CA . ASP A 1 262 ? 94.437 18.757 -10.713 1.00 33.14 259 ASP A CA 1
ATOM 1997 C C . ASP A 1 262 ? 93.112 19.427 -11.120 1.00 32.68 259 ASP A C 1
ATOM 1998 O O . ASP A 1 262 ? 92.045 18.816 -11.014 1.00 32.77 259 ASP A O 1
ATOM 2003 N N . LEU A 1 263 ? 93.190 20.673 -11.589 1.00 31.98 260 LEU A N 1
ATOM 2004 C CA . LEU A 1 263 ? 91.998 21.474 -11.894 1.00 31.25 260 LEU A CA 1
ATOM 2005 C C . LEU A 1 263 ? 91.774 21.713 -13.394 1.00 31.60 260 LEU A C 1
ATOM 2006 O O . LEU A 1 263 ? 91.244 22.753 -13.796 1.00 31.30 260 LEU A O 1
ATOM 2011 N N . ALA A 1 264 ? 92.159 20.730 -14.206 1.00 32.15 261 ALA A N 1
ATOM 2012 C CA . ALA A 1 264 ? 92.019 20.800 -15.666 1.00 32.49 261 ALA A CA 1
ATOM 2013 C C . ALA A 1 264 ? 90.587 21.102 -16.113 1.00 32.54 261 ALA A C 1
ATOM 2014 O O . ALA A 1 264 ? 89.629 20.499 -15.617 1.00 32.89 261 ALA A O 1
ATOM 2016 N N . GLY A 1 265 ? 90.455 22.022 -17.065 1.00 32.42 262 GLY A N 1
ATOM 2017 C CA . GLY A 1 265 ? 89.141 22.342 -17.691 1.00 31.92 262 GLY A CA 1
ATOM 2018 C C . GLY A 1 265 ? 88.203 23.217 -16.852 1.00 31.59 262 GLY A C 1
ATOM 2019 O O . GLY A 1 265 ? 86.988 23.279 -17.118 1.00 31.94 262 GLY A O 1
ATOM 2020 N N . ARG A 1 266 ? 88.756 23.901 -15.862 1.00 30.66 263 ARG A N 1
ATOM 2021 C CA . ARG A 1 266 ? 87.940 24.748 -14.998 1.00 29.76 263 ARG A CA 1
ATOM 2022 C C . ARG A 1 266 ? 88.186 26.245 -15.251 1.00 28.89 263 ARG A C 1
ATOM 2023 O O . ARG A 1 266 ? 87.562 27.100 -14.620 1.00 29.18 263 ARG A O 1
ATOM 2031 N N . ASP A 1 267 ? 89.100 26.540 -16.166 1.00 27.45 264 ASP A N 1
ATOM 2032 C CA . ASP A 1 267 ? 89.561 27.920 -16.499 1.00 26.13 264 ASP A CA 1
ATOM 2033 C C . ASP A 1 267 ? 89.960 28.707 -15.265 1.00 23.94 264 ASP A C 1
ATOM 2034 O O . ASP A 1 267 ? 89.436 29.781 -14.958 1.00 23.59 264 ASP A O 1
ATOM 2039 N N . VAL A 1 268 ? 90.922 28.114 -14.569 1.00 22.29 265 VAL A N 1
ATOM 2040 C CA . VAL A 1 268 ? 91.483 28.677 -13.377 1.00 20.49 265 VAL A CA 1
ATOM 2041 C C . VAL A 1 268 ? 91.958 30.106 -13.642 1.00 20.15 265 VAL A C 1
ATOM 2042 O O . VAL A 1 268 ? 91.687 31.010 -12.850 1.00 18.74 265 VAL A O 1
ATOM 2046 N N . GLN A 1 269 ? 92.656 30.307 -14.760 1.00 19.94 266 GLN A N 1
ATOM 2047 C CA . GLN A 1 269 ? 93.274 31.590 -15.040 1.00 20.06 266 GLN A CA 1
ATOM 2048 C C . GLN A 1 269 ? 92.223 32.695 -15.128 1.00 18.62 266 GLN A C 1
ATOM 2049 O O . GLN A 1 269 ? 92.412 33.770 -14.563 1.00 19.36 266 GLN A O 1
ATOM 2055 N N . ALA A 1 270 ? 91.102 32.421 -15.805 1.00 18.12 267 ALA A N 1
ATOM 2056 C CA . ALA A 1 270 ? 90.015 33.390 -15.933 1.00 17.12 267 ALA A CA 1
ATOM 2057 C C . ALA A 1 270 ? 89.339 33.715 -14.600 1.00 16.54 267 ALA A C 1
ATOM 2058 O O . ALA A 1 270 ? 88.963 34.851 -14.357 1.00 16.52 267 ALA A O 1
ATOM 2060 N N . ARG A 1 271 ? 89.202 32.720 -13.726 1.00 15.67 268 ARG A N 1
ATOM 2061 C CA . 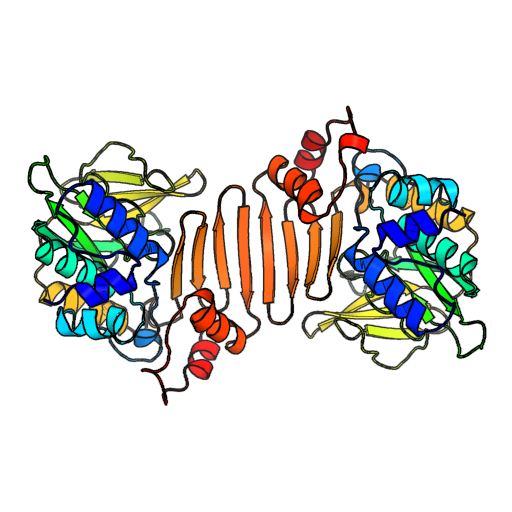ARG A 1 271 ? 88.571 32.980 -12.445 1.00 14.53 268 ARG A CA 1
ATOM 2062 C C . ARG A 1 271 ? 89.506 33.768 -11.524 1.00 13.70 268 ARG A C 1
ATOM 2063 O O . ARG A 1 271 ? 89.073 34.659 -10.799 1.00 14.27 268 ARG A O 1
ATOM 2071 N N . VAL A 1 272 ? 90.782 33.418 -11.555 1.00 13.36 269 VAL A N 1
ATOM 2072 C CA . VAL A 1 272 ? 91.787 34.181 -10.815 1.00 13.17 269 VAL A CA 1
ATOM 2073 C C . VAL A 1 272 ? 91.801 35.647 -11.277 1.00 13.97 269 VAL A C 1
ATOM 2074 O O . VAL A 1 272 ? 91.917 36.561 -10.462 1.00 14.05 269 VAL A O 1
ATOM 2078 N N . ALA A 1 273 ? 91.633 35.874 -12.584 1.00 14.65 270 ALA A N 1
ATOM 2079 C CA . ALA A 1 273 ? 91.559 37.248 -13.087 1.00 15.51 270 ALA A CA 1
ATOM 2080 C C . ALA A 1 273 ? 90.454 38.059 -12.410 1.00 15.55 270 ALA A C 1
ATOM 2081 O O . ALA A 1 273 ? 90.656 39.220 -12.066 1.00 17.53 270 ALA A O 1
ATOM 2083 N N . GLU A 1 274 ? 89.299 37.431 -12.166 1.00 14.81 271 GLU A N 1
ATOM 2084 C CA . GLU A 1 274 ? 88.150 38.104 -11.544 1.00 15.08 271 GLU A CA 1
ATOM 2085 C C . GLU A 1 274 ? 88.422 38.581 -10.116 1.00 14.22 271 GLU A C 1
ATOM 2086 O O . GLU A 1 274 ? 87.794 39.527 -9.637 1.00 14.65 271 GLU A O 1
ATOM 2092 N N . VAL A 1 275 ? 89.354 37.904 -9.443 1.00 13.55 272 VAL A N 1
ATOM 2093 C CA . VAL A 1 275 ? 89.581 38.143 -8.019 1.00 12.44 272 VAL A CA 1
ATOM 2094 C C . VAL A 1 275 ? 90.970 38.729 -7.695 1.00 12.57 272 VAL A C 1
ATOM 2095 O O . VAL A 1 275 ? 91.431 38.651 -6.561 1.00 11.66 272 VAL A O 1
ATOM 2099 N N . LEU A 1 276 ? 91.626 39.351 -8.670 1.00 12.30 273 LEU A N 1
ATOM 2100 C CA . LEU A 1 276 ? 92.939 39.935 -8.411 1.00 12.56 273 LEU A CA 1
ATOM 2101 C C . LEU A 1 276 ? 92.867 40.937 -7.267 1.00 13.00 273 LEU A C 1
ATOM 2102 O O . LEU A 1 276 ? 93.808 41.056 -6.470 1.00 13.45 273 LEU A O 1
ATOM 2107 N N . ASP A 1 277 ? 91.754 41.659 -7.179 1.00 13.63 274 ASP A N 1
ATOM 2108 C CA . ASP A 1 277 ? 91.639 42.756 -6.223 1.00 14.92 274 ASP A CA 1
ATOM 2109 C C . ASP A 1 277 ? 90.498 42.610 -5.239 1.00 15.31 274 ASP A C 1
ATOM 2110 O O . ASP A 1 277 ? 90.011 43.590 -4.669 1.00 16.07 274 ASP A O 1
ATOM 2115 N N . THR A 1 278 ? 90.103 41.356 -4.998 1.00 15.26 275 THR A N 1
ATOM 2116 C CA . THR A 1 278 ? 89.054 41.073 -4.030 1.00 15.36 275 THR A CA 1
ATOM 2117 C C . THR A 1 278 ? 89.577 40.247 -2.854 1.00 15.72 275 THR A C 1
ATOM 2118 O O . THR A 1 278 ? 88.791 39.910 -1.974 1.00 16.15 275 THR A O 1
ATOM 2123 N N . MET B 1 6 ? 145.517 59.120 -16.498 1.00 44.62 3 MET B N 1
ATOM 2124 C CA . MET B 1 6 ? 144.226 58.400 -16.288 1.00 44.44 3 MET B CA 1
ATOM 2125 C C . MET B 1 6 ? 144.413 56.885 -16.295 1.00 43.88 3 MET B C 1
ATOM 2126 O O . MET B 1 6 ? 144.443 56.261 -17.361 1.00 44.05 3 MET B O 1
ATOM 2131 N N . ASP B 1 7 ? 144.549 56.302 -15.105 1.00 42.90 4 ASP B N 1
ATOM 2132 C CA . ASP B 1 7 ? 144.502 54.852 -14.956 1.00 41.78 4 ASP B CA 1
ATOM 2133 C C . ASP B 1 7 ? 143.046 54.423 -14.978 1.00 40.23 4 ASP B C 1
ATOM 2134 O O . ASP B 1 7 ? 142.236 54.907 -14.182 1.00 40.15 4 ASP B O 1
ATOM 2139 N N . LEU B 1 8 ? 142.726 53.511 -15.891 1.00 38.22 5 LEU B N 1
ATOM 2140 C CA . LEU B 1 8 ? 141.356 53.070 -16.108 1.00 36.21 5 LEU B CA 1
ATOM 2141 C C . LEU B 1 8 ? 141.143 51.645 -15.594 1.00 34.46 5 LEU B C 1
ATOM 2142 O O . LEU B 1 8 ? 140.010 51.159 -15.533 1.00 33.86 5 LEU B O 1
ATOM 2147 N N . GLY B 1 9 ? 142.241 50.988 -15.221 1.00 32.43 6 GLY B N 1
ATOM 2148 C CA . GLY B 1 9 ? 142.206 49.603 -14.746 1.00 30.24 6 GLY B CA 1
ATOM 2149 C C . GLY B 1 9 ? 141.333 49.404 -13.521 1.00 28.51 6 GLY B C 1
ATOM 2150 O O . GLY B 1 9 ? 140.619 48.402 -13.412 1.00 28.54 6 GLY B O 1
ATOM 2151 N N . GLY B 1 10 ? 141.392 50.366 -12.603 1.00 26.82 7 GLY B N 1
ATOM 2152 C CA . GLY B 1 10 ? 140.567 50.351 -11.398 1.00 24.22 7 GLY B CA 1
ATOM 2153 C C . GLY B 1 10 ? 139.094 50.419 -11.742 1.00 22.68 7 GLY B C 1
ATOM 2154 O O . GLY B 1 10 ? 138.283 49.670 -11.194 1.00 21.96 7 GLY B O 1
ATOM 2155 N N . TYR B 1 11 ? 138.748 51.324 -12.659 1.00 21.01 8 TYR B N 1
ATOM 2156 C CA . TYR B 1 11 ? 137.362 51.478 -13.088 1.00 19.82 8 TYR B CA 1
ATOM 2157 C C . TYR B 1 11 ? 136.843 50.208 -13.771 1.00 19.92 8 TYR B C 1
ATOM 2158 O O . TYR B 1 11 ? 135.733 49.750 -13.494 1.00 19.83 8 TYR B O 1
ATOM 2167 N N . LEU B 1 12 ? 137.652 49.647 -14.665 1.00 20.18 9 LEU B N 1
ATOM 2168 C CA . LEU B 1 12 ? 137.245 48.469 -15.424 1.00 20.88 9 LEU B CA 1
ATOM 2169 C C . LEU B 1 12 ? 137.033 47.260 -14.518 1.00 21.01 9 LEU B C 1
ATOM 2170 O O . LEU B 1 12 ? 136.042 46.542 -14.658 1.00 20.88 9 LEU B O 1
ATOM 2175 N N . THR B 1 13 ? 137.938 47.065 -13.566 1.00 21.30 10 THR B N 1
ATOM 2176 C CA . THR B 1 13 ? 137.755 46.044 -12.527 1.00 21.48 10 THR B CA 1
ATOM 2177 C C . THR B 1 13 ? 136.488 46.295 -11.691 1.00 20.69 10 THR B C 1
ATOM 2178 O O . THR B 1 13 ? 135.742 45.362 -11.383 1.00 20.40 10 THR B O 1
ATOM 2182 N N . ARG B 1 14 ? 136.247 47.560 -11.337 1.00 19.60 11 ARG B N 1
ATOM 2183 C CA . ARG B 1 14 ? 135.070 47.953 -10.554 1.00 19.14 11 ARG B CA 1
ATOM 2184 C C . ARG B 1 14 ? 133.767 47.530 -11.234 1.00 19.00 11 ARG B C 1
ATOM 2185 O O . ARG B 1 14 ? 132.823 47.093 -10.571 1.00 18.83 11 ARG B O 1
ATOM 2193 N N . ILE B 1 15 ? 133.708 47.675 -12.556 1.00 19.29 12 ILE B N 1
ATOM 2194 C CA . ILE B 1 15 ? 132.488 47.334 -13.295 1.00 20.19 12 ILE B CA 1
ATOM 2195 C C . ILE B 1 15 ? 132.478 45.924 -13.898 1.00 21.21 12 ILE B C 1
ATOM 2196 O O . ILE B 1 15 ? 131.534 45.542 -14.588 1.00 21.36 12 ILE B O 1
ATOM 2201 N N . GLY B 1 16 ? 133.527 45.153 -13.631 1.00 22.49 13 GLY B N 1
ATOM 2202 C CA . GLY B 1 16 ? 133.550 43.753 -14.052 1.00 24.73 13 GLY B CA 1
ATOM 2203 C C . GLY B 1 16 ? 133.962 43.518 -15.491 1.00 26.44 13 GLY B C 1
ATOM 2204 O O . GLY B 1 16 ? 133.547 42.531 -16.108 1.00 26.78 13 GLY B O 1
ATOM 2205 N N . LEU B 1 17 ? 134.780 44.422 -16.022 1.00 28.10 14 LEU B N 1
ATOM 2206 C CA . LEU B 1 17 ? 135.390 44.251 -17.340 1.00 30.05 14 LEU B CA 1
ATOM 2207 C C . LEU B 1 17 ? 136.913 44.210 -17.190 1.00 31.40 14 LEU B C 1
ATOM 2208 O O . LEU B 1 17 ? 137.449 44.481 -16.110 1.00 31.87 14 LEU B O 1
ATOM 2213 N N . ASP B 1 18 ? 137.614 43.848 -18.260 1.00 33.21 15 ASP B N 1
ATOM 2214 C CA . ASP B 1 18 ? 139.075 43.908 -18.239 1.00 34.65 15 ASP B CA 1
ATOM 2215 C C . ASP B 1 18 ? 139.660 44.314 -19.585 1.00 35.05 15 ASP B C 1
ATOM 2216 O O . ASP B 1 18 ? 138.922 44.612 -20.531 1.00 35.56 15 ASP B O 1
ATOM 2221 N N . GLY B 1 19 ? 140.987 44.357 -19.647 1.00 35.46 16 GLY B N 1
ATOM 2222 C CA . GLY B 1 19 ? 141.695 44.808 -20.840 1.00 35.63 16 GLY B CA 1
ATOM 2223 C C . GLY B 1 19 ? 141.430 46.270 -21.137 1.00 35.68 16 GLY B C 1
ATOM 2224 O O . GLY B 1 19 ? 141.104 47.053 -20.247 1.00 35.77 16 GLY B O 1
ATOM 2225 N N . ARG B 1 20 ? 141.571 46.634 -22.403 1.00 35.67 17 ARG B N 1
ATOM 2226 C CA . ARG B 1 20 ? 141.324 47.995 -22.840 1.00 35.48 17 ARG B CA 1
ATOM 2227 C C . ARG B 1 20 ? 140.345 47.918 -24.003 1.00 34.59 17 ARG B C 1
ATOM 2228 O O . ARG B 1 20 ? 140.757 47.680 -25.140 1.00 34.95 17 ARG B O 1
ATOM 2236 N N . PRO B 1 21 ? 139.038 48.096 -23.725 1.00 33.57 18 PRO B N 1
ATOM 2237 C CA . PRO B 1 21 ? 138.067 47.974 -24.811 1.00 32.59 18 PRO B CA 1
ATOM 2238 C C . PRO B 1 21 ? 138.242 49.084 -25.845 1.00 31.52 18 PRO B C 1
ATOM 2239 O O . PRO B 1 21 ? 138.664 50.189 -25.500 1.00 31.33 18 PRO B O 1
ATOM 2243 N N . ARG B 1 22 ? 137.943 48.771 -27.102 1.00 30.34 19 ARG B N 1
ATOM 2244 C CA . ARG B 1 22 ? 138.071 49.732 -28.192 1.00 29.15 19 ARG B CA 1
ATOM 2245 C C . ARG B 1 22 ? 136.875 50.680 -28.213 1.00 27.36 19 ARG B C 1
ATOM 2246 O O . ARG B 1 22 ? 135.771 50.286 -27.842 1.00 27.22 19 ARG B O 1
ATOM 2254 N N . PRO B 1 23 ? 137.087 51.937 -28.646 1.00 25.69 20 PRO B N 1
ATOM 2255 C CA . PRO B 1 23 ? 135.992 52.907 -28.630 1.00 24.55 20 PRO B CA 1
ATOM 2256 C C . PRO B 1 23 ? 134.947 52.711 -29.735 1.00 23.63 20 PRO B C 1
ATOM 2257 O O . PRO B 1 23 ? 134.781 53.577 -30.598 1.00 23.74 20 PRO B O 1
ATOM 2261 N N . ASP B 1 24 ? 134.226 51.596 -29.686 1.00 22.71 21 ASP B N 1
ATOM 2262 C CA . ASP B 1 24 ? 133.135 51.348 -30.631 1.00 21.93 21 ASP B CA 1
ATOM 2263 C C . ASP B 1 24 ? 131.780 51.249 -29.928 1.00 21.42 21 ASP B C 1
ATOM 2264 O O . ASP B 1 24 ? 131.701 51.365 -28.695 1.00 20.53 21 ASP B O 1
ATOM 2269 N N . LEU B 1 25 ? 130.724 51.035 -30.711 1.00 21.20 22 LEU B N 1
ATOM 2270 C CA . LEU B 1 25 ? 129.357 51.012 -30.195 1.00 21.22 22 LEU B CA 1
ATOM 2271 C C . LEU B 1 25 ? 129.119 49.825 -29.267 1.00 20.55 22 LEU B C 1
ATOM 2272 O O . LEU B 1 25 ? 128.442 49.962 -28.248 1.00 20.03 22 LEU B O 1
ATOM 2277 N N . GLY B 1 26 ? 129.692 48.668 -29.613 1.00 20.13 23 GLY B N 1
ATOM 2278 C CA . GLY B 1 26 ? 129.602 47.481 -28.758 1.00 19.58 23 GLY B CA 1
ATOM 2279 C C . GLY B 1 26 ? 130.163 47.728 -27.367 1.00 18.77 23 GLY B C 1
ATOM 2280 O O . GLY B 1 26 ? 129.587 47.291 -26.364 1.00 18.85 23 GLY B O 1
ATOM 2281 N N . THR B 1 27 ? 131.282 48.442 -27.306 1.00 18.39 24 THR B N 1
ATOM 2282 C CA . THR B 1 27 ? 131.932 48.762 -26.039 1.00 18.11 24 THR B CA 1
ATOM 2283 C C . THR B 1 27 ? 131.051 49.732 -25.251 1.00 17.56 24 THR B C 1
ATOM 2284 O O . THR B 1 27 ? 130.887 49.583 -24.031 1.00 17.02 24 THR B O 1
ATOM 2288 N N . LEU B 1 28 ? 130.467 50.709 -25.943 1.00 16.87 25 LEU B N 1
ATOM 2289 C CA . LEU B 1 28 ? 129.606 51.687 -25.271 1.00 16.80 25 LEU B CA 1
ATOM 2290 C C . LEU B 1 28 ? 128.433 50.989 -24.573 1.00 16.73 25 LEU B C 1
ATOM 2291 O O . LEU B 1 28 ? 128.160 51.262 -23.397 1.00 16.78 25 LEU B O 1
ATOM 2296 N N . HIS B 1 29 ? 127.763 50.080 -25.283 1.00 16.66 26 HIS B N 1
ATOM 2297 C CA . HIS B 1 29 ? 126.685 49.271 -24.706 1.00 16.47 26 HIS B CA 1
ATOM 2298 C C . HIS B 1 29 ? 127.179 48.448 -23.511 1.00 16.46 26 HIS B C 1
ATOM 2299 O O . HIS B 1 29 ? 126.529 48.438 -22.452 1.00 16.53 26 HIS B O 1
ATOM 2306 N N . ALA B 1 30 ? 128.323 47.780 -23.673 1.00 16.47 27 ALA B N 1
ATOM 2307 C CA . ALA B 1 30 ? 128.885 46.907 -22.629 1.00 16.57 27 ALA B CA 1
ATOM 2308 C C . ALA B 1 30 ? 129.224 47.680 -21.357 1.00 16.23 27 ALA B C 1
ATOM 2309 O O . ALA B 1 30 ? 128.924 47.227 -20.254 1.00 15.47 27 ALA B O 1
ATOM 2311 N N . ILE B 1 31 ? 129.844 48.849 -21.515 1.00 15.65 28 ILE B N 1
ATOM 2312 C CA . ILE B 1 31 ? 130.207 49.682 -20.365 1.00 15.89 28 ILE B CA 1
ATOM 2313 C C . ILE B 1 31 ? 128.971 50.211 -19.626 1.00 15.22 28 ILE B C 1
ATOM 2314 O O . ILE B 1 31 ? 128.924 50.177 -18.394 1.00 14.86 28 ILE B O 1
ATOM 2319 N N . VAL B 1 32 ? 127.983 50.710 -20.363 1.00 14.77 29 VAL B N 1
ATOM 2320 C CA . VAL B 1 32 ? 126.763 51.212 -19.734 1.00 15.05 29 VAL B CA 1
ATOM 2321 C C . VAL B 1 32 ? 126.106 50.124 -18.889 1.00 15.07 29 VAL B C 1
ATOM 2322 O O . VAL B 1 32 ? 125.746 50.362 -17.741 1.00 14.21 29 VAL B O 1
ATOM 2326 N N . ALA B 1 33 ? 125.988 48.924 -19.450 1.00 15.61 30 ALA B N 1
ATOM 2327 C CA . ALA B 1 33 ? 125.356 47.810 -18.757 1.00 15.65 30 ALA B CA 1
ATOM 2328 C C . ALA B 1 33 ? 126.140 47.411 -17.500 1.00 15.66 30 ALA B C 1
ATOM 2329 O O . ALA B 1 33 ? 125.552 47.166 -16.434 1.00 15.67 30 ALA B O 1
ATOM 2331 N N . ALA B 1 34 ? 127.464 47.355 -17.625 1.00 15.34 31 ALA B N 1
ATOM 2332 C CA . ALA B 1 34 ? 128.348 46.965 -16.530 1.00 15.30 31 ALA B CA 1
ATOM 2333 C C . ALA B 1 34 ? 128.322 48.005 -15.411 1.00 14.77 31 ALA B C 1
ATOM 2334 O O . ALA B 1 34 ? 128.225 47.667 -14.227 1.00 15.12 31 ALA B O 1
ATOM 2336 N N . HIS B 1 35 ? 128.415 49.275 -15.793 1.00 14.08 32 HIS B N 1
ATOM 2337 C CA . HIS B 1 35 ? 128.288 50.381 -14.847 1.00 13.86 32 HIS B CA 1
ATOM 2338 C C . HIS B 1 35 ? 126.940 50.332 -14.112 1.00 13.56 32 HIS B C 1
ATOM 2339 O O . HIS B 1 35 ? 126.905 50.438 -12.875 1.00 13.05 32 HIS B O 1
ATOM 2346 N N . ASN B 1 36 ? 125.849 50.171 -14.865 1.00 13.84 33 ASN B N 1
ATOM 2347 C CA . ASN B 1 36 ? 124.496 50.073 -14.298 1.00 13.79 33 ASN B CA 1
ATOM 2348 C C . ASN B 1 36 ? 124.389 49.083 -13.132 1.00 14.32 33 ASN B C 1
ATOM 2349 O O . ASN B 1 36 ? 123.752 49.383 -12.125 1.00 13.59 33 ASN B O 1
ATOM 2354 N N . ARG B 1 37 ? 124.998 47.905 -13.280 1.00 14.81 34 ARG B N 1
ATOM 2355 C CA . ARG B 1 37 ? 124.865 46.869 -12.251 1.00 15.51 34 ARG B CA 1
ATOM 2356 C C . ARG B 1 37 ? 125.913 46.972 -11.158 1.00 15.33 34 ARG B C 1
ATOM 2357 O O . ARG B 1 37 ? 125.755 46.377 -10.099 1.00 16.06 34 ARG B O 1
ATOM 2365 N N . SER B 1 38 ? 126.992 47.711 -11.415 1.00 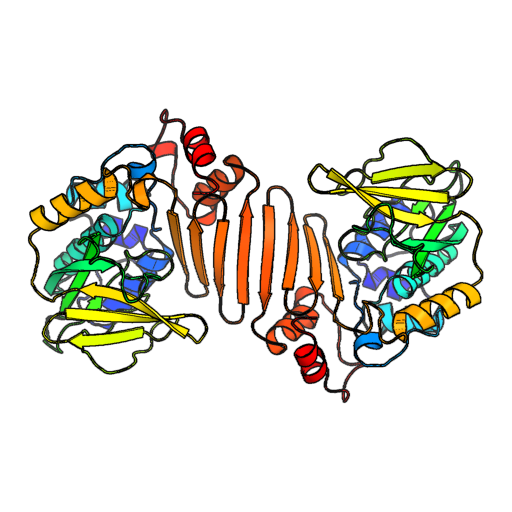14.98 35 SER B N 1
ATOM 2366 C CA . SER B 1 38 ? 128.158 47.679 -10.530 1.00 15.48 35 SER B CA 1
ATOM 2367 C C . SER B 1 38 ? 128.291 48.858 -9.582 1.00 15.30 35 SER B C 1
ATOM 2368 O O . SER B 1 38 ? 128.781 48.695 -8.460 1.00 16.37 35 SER B O 1
ATOM 2371 N N . ILE B 1 39 ? 127.901 50.044 -10.038 1.00 14.40 36 ILE B N 1
ATOM 2372 C CA . ILE B 1 39 ? 128.059 51.246 -9.221 1.00 13.74 36 ILE B CA 1
ATOM 2373 C C . ILE B 1 39 ? 126.671 51.827 -8.935 1.00 13.28 36 ILE B C 1
ATOM 2374 O O . ILE B 1 39 ? 125.973 52.276 -9.848 1.00 12.49 36 ILE B O 1
ATOM 2379 N N . PRO B 1 40 ? 126.245 51.780 -7.663 1.00 12.43 37 PRO B N 1
ATOM 2380 C CA . PRO B 1 40 ? 124.901 52.230 -7.334 1.00 12.27 37 PRO B CA 1
ATOM 2381 C C . PRO B 1 40 ? 124.767 53.750 -7.325 1.00 12.04 37 PRO B C 1
ATOM 2382 O O . PRO B 1 40 ? 125.769 54.469 -7.151 1.00 11.35 37 PRO B O 1
ATOM 2386 N N . PHE B 1 41 ? 123.537 54.221 -7.526 1.00 10.94 38 PHE B N 1
ATOM 2387 C CA . PHE B 1 41 ? 123.150 55.600 -7.212 1.00 10.83 38 PHE B CA 1
ATOM 2388 C C . PHE B 1 41 ? 123.042 55.684 -5.691 1.00 10.76 38 PHE B C 1
ATOM 2389 O O . PHE B 1 41 ? 122.423 54.829 -5.052 1.00 10.36 38 PHE B O 1
ATOM 2397 N N . GLU B 1 42 ? 123.644 56.714 -5.098 1.00 10.26 39 GLU B N 1
ATOM 2398 C CA . GLU B 1 42 ? 123.458 56.965 -3.670 1.00 10.26 39 GLU B CA 1
ATOM 2399 C C . GLU B 1 42 ? 123.775 58.418 -3.381 1.00 10.69 39 GLU B C 1
ATOM 2400 O O . GLU B 1 42 ? 124.592 59.041 -4.085 1.00 10.55 39 GLU B O 1
ATOM 2406 N N . ASN B 1 43 ? 123.130 58.940 -2.341 1.00 9.97 40 ASN B N 1
ATOM 2407 C CA . ASN B 1 43 ? 123.382 60.308 -1.884 1.00 10.31 40 ASN B CA 1
ATOM 2408 C C . ASN B 1 43 ? 123.799 60.359 -0.421 1.00 10.64 40 ASN B C 1
ATOM 2409 O O . ASN B 1 43 ? 123.423 61.290 0.290 1.00 10.37 40 ASN B O 1
ATOM 2414 N N . LEU B 1 44 ? 124.578 59.380 0.035 1.00 10.44 41 LEU B N 1
ATOM 2415 C CA . LEU B 1 44 ? 124.971 59.378 1.443 1.00 11.36 41 LEU B CA 1
ATOM 2416 C C . LEU B 1 44 ? 125.747 60.630 1.838 1.00 11.67 41 LEU B C 1
ATOM 2417 O O . LEU B 1 44 ? 125.585 61.115 2.954 1.00 12.51 41 LEU B O 1
ATOM 2422 N N . ASP B 1 45 ? 126.587 61.144 0.943 1.00 11.51 42 ASP B N 1
ATOM 2423 C CA . ASP B 1 45 ? 127.361 62.340 1.280 1.00 11.57 42 ASP B CA 1
ATOM 2424 C C . ASP B 1 45 ? 126.434 63.535 1.556 1.00 11.72 42 ASP B C 1
ATOM 2425 O O . ASP B 1 45 ? 126.462 64.068 2.659 1.00 11.83 42 ASP B O 1
ATOM 2430 N N . PRO B 1 46 ? 125.602 63.959 0.576 1.00 11.47 43 PRO B N 1
ATOM 2431 C CA . PRO B 1 46 ? 124.694 65.072 0.886 1.00 12.17 43 PRO B CA 1
ATOM 2432 C C . PRO B 1 46 ? 123.758 64.803 2.080 1.00 12.15 43 PRO B C 1
ATOM 2433 O O . PRO B 1 46 ? 123.482 65.705 2.859 1.00 12.46 43 PRO B O 1
ATOM 2437 N N . LEU B 1 47 ? 123.291 63.565 2.235 1.00 12.60 44 LEU B N 1
ATOM 2438 C CA . LEU B 1 47 ? 122.484 63.228 3.400 1.00 12.65 44 LEU B CA 1
ATOM 2439 C C . LEU B 1 47 ? 123.221 63.559 4.700 1.00 13.06 44 LEU B C 1
ATOM 2440 O O . LEU B 1 47 ? 122.606 64.024 5.660 1.00 13.46 44 LEU B O 1
ATOM 2445 N N . LEU B 1 48 ? 124.525 63.302 4.720 1.00 12.99 45 LEU B N 1
ATOM 2446 C CA . LEU B 1 48 ? 125.345 63.516 5.909 1.00 13.43 45 LEU B CA 1
ATOM 2447 C C . LEU B 1 48 ? 125.979 64.912 5.973 1.00 13.64 45 LEU B C 1
ATOM 2448 O O . LEU B 1 48 ? 126.856 65.166 6.809 1.00 14.20 45 LEU B O 1
ATOM 2453 N N . GLY B 1 49 ? 125.520 65.818 5.115 1.00 13.43 46 GLY B N 1
ATOM 2454 C CA . GLY B 1 49 ? 126.013 67.207 5.138 1.00 13.06 46 GLY B CA 1
ATOM 2455 C C . GLY B 1 49 ? 127.372 67.369 4.473 1.00 12.93 46 GLY B C 1
ATOM 2456 O O . GLY B 1 49 ? 128.070 68.368 4.700 1.00 14.16 46 GLY B O 1
ATOM 2457 N N . ILE B 1 50 ? 127.755 66.395 3.648 1.00 12.69 47 ILE B N 1
ATOM 2458 C CA . ILE B 1 50 ? 128.983 66.448 2.873 1.00 12.93 47 ILE B CA 1
ATOM 2459 C C . ILE B 1 50 ? 128.614 66.824 1.433 1.00 12.78 47 ILE B C 1
ATOM 2460 O O . ILE B 1 50 ? 128.022 66.032 0.705 1.00 12.43 47 ILE B O 1
ATOM 2465 N N . PRO B 1 51 ? 128.943 68.055 1.016 1.00 12.69 48 PRO B N 1
ATOM 2466 C CA . PRO B 1 51 ? 128.603 68.457 -0.343 1.00 12.47 48 PRO B CA 1
ATOM 2467 C C . PRO B 1 51 ? 129.317 67.633 -1.413 1.00 12.70 48 PRO B C 1
ATOM 2468 O O . PRO B 1 51 ? 130.386 67.050 -1.182 1.00 12.96 48 PRO B O 1
ATOM 2472 N N . VAL B 1 52 ? 128.706 67.593 -2.590 1.00 12.09 49 VAL B N 1
ATOM 2473 C CA . VAL B 1 52 ? 129.367 67.056 -3.759 1.00 11.70 49 VAL B CA 1
ATOM 2474 C C . VAL B 1 52 ? 129.780 68.283 -4.586 1.00 12.24 49 VAL B C 1
ATOM 2475 O O . VAL B 1 52 ? 129.006 68.797 -5.388 1.00 12.54 49 VAL B O 1
ATOM 2479 N N . ALA B 1 53 ? 131.001 68.759 -4.352 1.00 12.00 50 ALA B N 1
ATOM 2480 C CA . ALA B 1 53 ? 131.458 70.047 -4.892 1.00 12.16 50 ALA B CA 1
ATOM 2481 C C . ALA B 1 53 ? 132.476 69.921 -6.019 1.00 12.59 50 ALA B C 1
ATOM 2482 O O . ALA B 1 53 ? 132.553 70.800 -6.874 1.00 13.98 50 ALA B O 1
ATOM 2484 N N . ASP B 1 54 ? 133.238 68.828 -6.013 1.00 12.33 51 ASP B N 1
ATOM 2485 C CA . ASP B 1 54 ? 134.416 68.642 -6.855 1.00 12.51 51 ASP B CA 1
ATOM 2486 C C . ASP B 1 54 ? 134.110 67.528 -7.840 1.00 12.77 51 ASP B C 1
ATOM 2487 O O . ASP B 1 54 ? 133.971 66.364 -7.448 1.00 12.89 51 ASP B O 1
ATOM 2492 N N . LEU B 1 55 ? 133.997 67.893 -9.112 1.00 12.52 52 LEU B N 1
ATOM 2493 C CA . LEU B 1 55 ? 133.690 66.920 -10.155 1.00 12.67 52 LEU B CA 1
ATOM 2494 C C . LEU B 1 55 ? 134.884 66.617 -11.060 1.00 13.48 52 LEU B C 1
ATOM 2495 O O . LEU B 1 55 ? 134.704 66.192 -12.202 1.00 13.77 52 LEU B O 1
ATOM 2500 N N . SER B 1 56 ? 136.094 66.833 -10.537 1.00 13.48 53 SER B N 1
ATOM 2501 C CA . SER B 1 56 ? 137.322 66.448 -11.228 1.00 14.10 53 SER B CA 1
ATOM 2502 C C . SER B 1 56 ? 137.426 64.934 -11.332 1.00 14.39 53 SER B C 1
ATOM 2503 O O . SER B 1 56 ? 136.811 64.201 -10.539 1.00 14.63 53 SER B O 1
ATOM 2506 N N . ALA B 1 57 ? 138.222 64.473 -12.293 1.00 14.67 54 ALA B N 1
ATOM 2507 C CA . ALA B 1 57 ? 138.506 63.045 -12.444 1.00 15.44 54 ALA B CA 1
ATOM 2508 C C . ALA B 1 57 ? 139.099 62.477 -11.171 1.00 15.98 54 ALA B C 1
ATOM 2509 O O . ALA B 1 57 ? 138.705 61.411 -10.721 1.00 15.97 54 ALA B O 1
ATOM 2511 N N . GLU B 1 58 ? 140.049 63.200 -10.588 1.00 16.30 55 GLU B N 1
ATOM 2512 C CA . GLU B 1 58 ? 140.689 62.748 -9.359 1.00 17.24 55 GLU B CA 1
ATOM 2513 C C . GLU B 1 58 ? 139.659 62.467 -8.250 1.00 16.65 55 GLU B C 1
ATOM 2514 O O . GLU B 1 58 ? 139.693 61.405 -7.625 1.00 17.22 55 GLU B O 1
ATOM 2520 N N . ALA B 1 59 ? 138.721 63.392 -8.040 1.00 16.40 56 ALA B N 1
ATOM 2521 C CA . ALA B 1 59 ? 137.712 63.240 -6.980 1.00 15.43 56 ALA B CA 1
ATOM 2522 C C . ALA B 1 59 ? 136.748 62.094 -7.263 1.00 15.06 56 ALA B C 1
ATOM 2523 O O . ALA B 1 59 ? 136.431 61.295 -6.373 1.00 15.04 56 ALA B O 1
ATOM 2525 N N . LEU B 1 60 ? 136.296 61.998 -8.506 1.00 14.11 57 LEU B N 1
ATOM 2526 C CA . LEU B 1 60 ? 135.260 61.029 -8.828 1.00 13.82 57 LEU B CA 1
ATOM 2527 C C . LEU B 1 60 ? 135.794 59.610 -8.912 1.00 14.24 57 LEU B C 1
ATOM 2528 O O . LEU B 1 60 ? 135.132 58.671 -8.466 1.00 14.46 57 LEU B O 1
ATOM 2533 N N . PHE B 1 61 ? 136.994 59.445 -9.461 1.00 14.96 58 PHE B N 1
ATOM 2534 C CA . PHE B 1 61 ? 137.616 58.119 -9.454 1.00 15.51 58 PHE B CA 1
ATOM 2535 C C . PHE B 1 61 ? 137.925 57.679 -8.022 1.00 15.66 58 PHE B C 1
ATOM 2536 O O . PHE B 1 61 ? 137.731 56.519 -7.683 1.00 16.52 58 PHE B O 1
ATOM 2544 N N . ALA B 1 62 ? 138.410 58.590 -7.187 1.00 15.63 59 ALA B N 1
ATOM 2545 C CA . ALA B 1 62 ? 138.801 58.224 -5.824 1.00 15.85 59 ALA B CA 1
ATOM 2546 C C . ALA B 1 62 ? 137.588 57.723 -5.043 1.00 15.86 59 ALA B C 1
ATOM 2547 O O . ALA B 1 62 ? 137.671 56.721 -4.334 1.00 16.10 59 ALA B O 1
ATOM 2549 N N . LYS B 1 63 ? 136.451 58.400 -5.203 1.00 15.22 60 LYS B N 1
ATOM 2550 C CA . LYS B 1 63 ? 135.236 58.018 -4.484 1.00 14.93 60 LYS B CA 1
ATOM 2551 C C . LYS B 1 63 ? 134.506 56.791 -5.062 1.00 14.94 60 LYS B C 1
ATOM 2552 O O . LYS B 1 63 ? 134.265 55.808 -4.344 1.00 15.49 60 LYS B O 1
ATOM 2558 N N . LEU B 1 64 ? 134.134 56.855 -6.341 1.00 15.30 61 LEU B N 1
ATOM 2559 C CA . LEU B 1 64 ? 133.281 55.822 -6.939 1.00 15.46 61 LEU B CA 1
ATOM 2560 C C . LEU B 1 64 ? 134.031 54.555 -7.305 1.00 16.03 61 LEU B C 1
ATOM 2561 O O . LEU B 1 64 ? 133.415 53.495 -7.447 1.00 16.81 61 LEU B O 1
ATOM 2566 N N . VAL B 1 65 ? 135.347 54.665 -7.465 1.00 16.55 62 VAL B N 1
ATOM 2567 C CA . VAL B 1 65 ? 136.176 53.496 -7.786 1.00 17.78 62 VAL B CA 1
ATOM 2568 C C . VAL B 1 65 ? 136.995 53.031 -6.577 1.00 18.84 62 VAL B C 1
ATOM 2569 O O . VAL B 1 65 ? 136.740 51.950 -6.037 1.00 19.91 62 VAL B O 1
ATOM 2573 N N . ASP B 1 66 ? 137.956 53.850 -6.150 1.00 19.44 63 ASP B N 1
ATOM 2574 C CA . ASP B 1 66 ? 138.893 53.458 -5.093 1.00 20.06 63 ASP B CA 1
ATOM 2575 C C . ASP B 1 66 ? 138.229 53.169 -3.746 1.00 20.16 63 ASP B C 1
ATOM 2576 O O . ASP B 1 66 ? 138.594 52.192 -3.083 1.00 20.80 63 ASP B O 1
ATOM 2581 N N . ARG B 1 67 ? 137.271 54.009 -3.342 1.00 19.63 64 ARG B N 1
ATOM 2582 C CA . ARG B 1 67 ? 136.593 53.858 -2.036 1.00 19.42 64 ARG B CA 1
ATOM 2583 C C . ARG B 1 67 ? 135.323 53.002 -2.083 1.00 18.92 64 ARG B C 1
ATOM 2584 O O . ARG B 1 67 ? 134.673 52.789 -1.049 1.00 18.68 64 ARG B O 1
ATOM 2592 N N . ARG B 1 68 ? 134.966 52.527 -3.277 1.00 18.14 65 ARG B N 1
ATOM 2593 C CA . ARG B 1 68 ? 133.818 51.629 -3.454 1.00 18.36 65 ARG B CA 1
ATOM 2594 C C . ARG B 1 68 ? 132.511 52.236 -2.939 1.00 16.73 65 ARG B C 1
ATOM 2595 O O . ARG B 1 68 ? 131.652 51.569 -2.361 1.00 16.75 65 ARG B O 1
ATOM 2603 N N . ARG B 1 69 ? 132.382 53.534 -3.162 1.00 15.02 66 ARG B N 1
ATOM 2604 C CA . ARG B 1 69 ? 131.155 54.249 -2.898 1.00 13.79 66 ARG B CA 1
ATOM 2605 C C . ARG B 1 69 ? 130.369 54.316 -4.196 1.00 12.94 66 ARG B C 1
ATOM 2606 O O . ARG B 1 69 ? 130.914 54.067 -5.276 1.00 13.73 66 ARG B O 1
ATOM 2614 N N . GLY B 1 70 ? 129.092 54.662 -4.095 1.00 12.26 67 GLY B N 1
ATOM 2615 C CA . GLY B 1 70 ? 128.353 55.066 -5.289 1.00 11.57 67 GLY B CA 1
ATOM 2616 C C . GLY B 1 70 ? 128.332 56.578 -5.352 1.00 11.82 67 GLY B C 1
ATOM 2617 O O . GLY B 1 70 ? 129.156 57.245 -4.730 1.00 11.71 67 GLY B O 1
ATOM 2618 N N . GLY B 1 71 ? 127.366 57.126 -6.074 1.00 10.10 68 GLY B N 1
ATOM 2619 C CA . GLY B 1 71 ? 127.254 58.583 -6.159 1.00 10.29 68 GLY B CA 1
ATOM 2620 C C . GLY B 1 71 ? 125.958 58.976 -6.817 1.00 10.12 68 GLY B C 1
ATOM 2621 O O . GLY B 1 71 ? 125.120 58.114 -7.137 1.00 10.36 68 GLY B O 1
ATOM 2622 N N . TYR B 1 72 ? 125.757 60.269 -7.014 1.00 10.17 69 TYR B N 1
ATOM 2623 C CA . TYR B 1 72 ? 124.548 60.702 -7.683 1.00 10.26 69 TYR B CA 1
ATOM 2624 C C . TYR B 1 72 ? 124.826 61.195 -9.117 1.00 9.96 69 TYR B C 1
ATOM 2625 O O . TYR B 1 72 ? 125.885 60.878 -9.684 1.00 11.04 69 TYR B O 1
ATOM 2634 N N . GLN B 1 73 ? 123.881 61.910 -9.719 1.00 9.41 70 GLN B N 1
ATOM 2635 C CA . GLN B 1 73 ? 123.932 62.117 -11.164 1.00 9.81 70 GLN B CA 1
ATOM 2636 C C . GLN B 1 73 ? 125.238 62.721 -11.664 1.00 9.63 70 GLN B C 1
ATOM 2637 O O . GLN B 1 73 ? 125.808 62.231 -12.635 1.00 10.19 70 GLN B O 1
ATOM 2643 N N . TYR B 1 74 ? 125.723 63.763 -10.993 1.00 9.40 71 TYR B N 1
ATOM 2644 C CA . TYR B 1 74 ? 126.959 64.417 -11.439 1.00 9.57 71 TYR B CA 1
ATOM 2645 C C . TYR B 1 74 ? 128.205 63.560 -11.277 1.00 10.15 71 TYR B C 1
ATOM 2646 O O . TYR B 1 74 ? 129.196 63.709 -12.001 1.00 11.05 71 TYR B O 1
ATOM 2655 N N . GLU B 1 75 ? 128.149 62.663 -10.303 1.00 10.19 72 GLU B N 1
ATOM 2656 C CA . GLU B 1 75 ? 129.285 61.815 -10.013 1.00 10.07 72 GLU B CA 1
ATOM 2657 C C . GLU B 1 75 ? 129.351 60.654 -10.996 1.00 10.24 72 GLU B C 1
ATOM 2658 O O . GLU B 1 75 ? 130.407 60.333 -11.497 1.00 11.07 72 GLU B O 1
ATOM 2664 N N . HIS B 1 76 ? 128.197 60.037 -11.248 1.00 9.51 73 HIS B N 1
ATOM 2665 C CA . HIS B 1 76 ? 128.086 58.948 -12.214 1.00 10.40 73 HIS B CA 1
ATOM 2666 C C . HIS B 1 76 ? 128.480 59.366 -13.619 1.00 10.20 73 HIS B C 1
ATOM 2667 O O . HIS B 1 76 ? 129.374 58.778 -14.217 1.00 10.50 73 HIS B O 1
ATOM 2674 N N . ASN B 1 77 ? 127.787 60.362 -14.159 1.00 10.32 74 ASN B N 1
ATOM 2675 C CA . ASN B 1 77 ? 128.033 60.753 -15.546 1.00 10.59 74 ASN B CA 1
ATOM 2676 C C . ASN B 1 77 ? 129.340 61.524 -15.678 1.00 11.33 74 ASN B C 1
ATOM 2677 O O . ASN B 1 77 ? 130.005 61.456 -16.720 1.00 11.62 74 ASN B O 1
ATOM 2682 N N . GLY B 1 78 ? 129.748 62.204 -14.609 1.00 11.79 75 GLY B N 1
ATOM 2683 C CA . GLY B 1 78 ? 131.091 62.787 -14.559 1.00 12.25 75 GLY B CA 1
ATOM 2684 C C . GLY B 1 78 ? 132.159 61.717 -14.717 1.00 12.44 75 GLY B C 1
ATOM 2685 O O . GLY B 1 78 ? 133.020 61.812 -15.593 1.00 12.81 75 GLY B O 1
ATOM 2686 N N . LEU B 1 79 ? 132.115 60.696 -13.861 1.00 12.49 76 LEU B N 1
ATOM 2687 C CA . LEU B 1 79 ? 133.065 59.592 -13.952 1.00 13.08 76 LEU B CA 1
ATOM 2688 C C . LEU B 1 79 ? 133.049 58.910 -15.317 1.00 12.85 76 LEU B C 1
ATOM 2689 O O . LEU B 1 79 ? 134.104 58.701 -15.927 1.00 13.07 76 LEU B O 1
ATOM 2694 N N . LEU B 1 80 ? 131.857 58.539 -15.787 1.00 12.54 77 LEU B N 1
ATOM 2695 C CA . LEU B 1 80 ? 131.762 57.833 -17.073 1.00 12.57 77 LEU B CA 1
ATOM 2696 C C . LEU B 1 80 ? 132.276 58.715 -18.222 1.00 12.90 77 LEU B C 1
ATOM 2697 O O . LEU B 1 80 ? 132.889 58.210 -19.162 1.00 13.35 77 LEU B O 1
ATOM 2702 N N . GLY B 1 81 ? 132.026 60.022 -18.146 1.00 13.37 78 GLY B N 1
ATOM 2703 C CA . GLY B 1 81 ? 132.530 60.940 -19.167 1.00 13.21 78 GLY B CA 1
ATOM 2704 C C . GLY B 1 81 ? 134.039 60.895 -19.283 1.00 13.91 78 GLY B C 1
ATOM 2705 O O . GLY B 1 81 ? 134.569 60.824 -20.388 1.00 14.34 78 GLY B O 1
ATOM 2706 N N . TYR B 1 82 ? 134.730 60.913 -18.145 1.00 14.37 79 TYR B N 1
ATOM 2707 C CA . TYR B 1 82 ? 136.188 60.808 -18.151 1.00 14.46 79 TYR B CA 1
ATOM 2708 C C . TYR B 1 82 ? 136.651 59.461 -18.705 1.00 14.69 79 TYR B C 1
ATOM 2709 O O . TYR B 1 82 ? 137.601 59.389 -19.494 1.00 15.96 79 TYR B O 1
ATOM 2718 N N . VAL B 1 83 ? 135.975 58.393 -18.281 1.00 14.69 80 VAL B N 1
ATOM 2719 C CA . VAL B 1 83 ? 136.314 57.055 -18.735 1.00 14.82 80 VAL B CA 1
ATOM 2720 C C . VAL B 1 83 ? 136.169 56.972 -20.259 1.00 14.64 80 VAL B C 1
ATOM 2721 O O . VAL B 1 83 ? 137.087 56.507 -20.957 1.00 14.86 80 VAL B O 1
ATOM 2725 N N . LEU B 1 84 ? 135.028 57.428 -20.777 1.00 14.45 81 LEU B N 1
ATOM 2726 C CA . LEU B 1 84 ? 134.775 57.309 -22.215 1.00 14.74 81 LEU B CA 1
ATOM 2727 C C . LEU B 1 84 ? 135.780 58.111 -23.040 1.00 15.32 81 LEU B C 1
ATOM 2728 O O . LEU B 1 84 ? 136.260 57.622 -24.060 1.00 15.36 81 LEU B O 1
ATOM 2733 N N . GLU B 1 85 ? 136.115 59.321 -22.592 1.00 16.23 82 GLU B N 1
ATOM 2734 C CA . GLU B 1 85 ? 137.146 60.130 -23.262 1.00 17.77 82 GLU B CA 1
ATOM 2735 C C . GLU B 1 85 ? 138.478 59.416 -23.300 1.00 18.15 82 GLU B C 1
ATOM 2736 O O . GLU B 1 85 ? 139.167 59.430 -24.328 1.00 18.61 82 GLU B O 1
ATOM 2742 N N . GLU B 1 86 ? 138.860 58.819 -22.170 1.00 18.76 83 GLU B N 1
ATOM 2743 C CA . GLU B 1 86 ? 140.159 58.156 -22.058 1.00 19.68 83 GLU B CA 1
ATOM 2744 C C . GLU B 1 86 ? 140.249 56.958 -23.000 1.00 19.77 83 GLU B C 1
ATOM 2745 O O . GLU B 1 86 ? 141.324 56.654 -23.532 1.00 20.15 83 GLU B O 1
ATOM 2751 N N . LEU B 1 87 ? 139.113 56.298 -23.213 1.00 19.41 84 LEU B N 1
ATOM 2752 C CA . LEU B 1 87 ? 139.025 55.156 -24.123 1.00 19.32 84 LEU B CA 1
ATOM 2753 C C . LEU B 1 87 ? 139.052 55.544 -25.601 1.00 19.35 84 LEU B C 1
ATOM 2754 O O . LEU B 1 87 ? 139.295 54.697 -26.463 1.00 19.69 84 LEU B O 1
ATOM 2759 N N . GLY B 1 88 ? 138.782 56.816 -25.892 1.00 19.16 85 GLY B N 1
ATOM 2760 C CA . GLY B 1 88 ? 138.846 57.303 -27.270 1.00 19.09 85 GLY B CA 1
ATOM 2761 C C . GLY B 1 88 ? 137.516 57.752 -27.848 1.00 19.09 85 GLY B C 1
ATOM 2762 O O . GLY B 1 88 ? 137.436 58.072 -29.035 1.00 19.52 85 GLY B O 1
ATOM 2763 N N . PHE B 1 89 ? 136.462 57.749 -27.030 1.00 17.83 86 PHE B N 1
ATOM 2764 C CA . PHE B 1 89 ? 135.204 58.407 -27.409 1.00 16.94 86 PHE B CA 1
ATOM 2765 C C . PHE B 1 89 ? 135.371 59.927 -27.291 1.00 16.66 86 PHE B C 1
ATOM 2766 O O . PHE B 1 89 ? 136.299 60.398 -26.633 1.00 16.89 86 PHE B O 1
ATOM 2774 N N . GLU B 1 90 ? 134.474 60.682 -27.927 1.00 16.12 87 GLU B N 1
ATOM 2775 C CA . GLU B 1 90 ? 134.413 62.134 -27.764 1.00 16.86 87 GLU B CA 1
ATOM 2776 C C . GLU B 1 90 ? 133.167 62.466 -26.966 1.00 16.10 87 GLU B C 1
ATOM 2777 O O . GLU B 1 90 ? 132.069 62.029 -27.323 1.00 16.39 87 GLU B O 1
ATOM 2783 N N . VAL B 1 91 ? 133.333 63.219 -25.875 1.00 15.47 88 VAL B N 1
ATOM 2784 C CA . VAL B 1 91 ? 132.253 63.420 -24.908 1.00 15.15 88 VAL B CA 1
ATOM 2785 C C . VAL B 1 91 ? 131.983 64.889 -24.594 1.00 14.79 88 VAL B C 1
ATOM 2786 O O . VAL B 1 91 ? 132.895 65.640 -24.224 1.00 15.78 88 VAL B O 1
ATOM 2790 N N . GLU B 1 92 ? 130.721 65.282 -24.745 1.00 13.39 89 GLU B N 1
ATOM 2791 C CA . GLU B 1 92 ? 130.227 66.565 -24.263 1.00 13.33 89 GLU B CA 1
ATOM 2792 C C . GLU B 1 92 ? 129.312 66.329 -23.061 1.00 12.79 89 GLU B C 1
ATOM 2793 O O . GLU B 1 92 ? 128.494 65.384 -23.053 1.00 13.27 89 GLU B O 1
ATOM 2799 N N . ARG B 1 93 ? 129.476 67.162 -22.038 1.00 12.20 90 ARG B N 1
ATOM 2800 C CA . ARG B 1 93 ? 128.636 67.091 -20.832 1.00 11.07 90 ARG B CA 1
ATOM 2801 C C . ARG B 1 93 ? 127.486 68.061 -20.985 1.00 11.52 90 ARG B C 1
ATOM 2802 O O . ARG B 1 93 ? 127.703 69.245 -21.270 1.00 13.19 90 ARG B O 1
ATOM 2810 N N . LEU B 1 94 ? 126.266 67.554 -20.797 1.00 10.96 91 LEU B N 1
ATOM 2811 C CA . LEU B 1 94 ? 125.059 68.351 -20.910 1.00 11.15 91 LEU B CA 1
ATOM 2812 C C . LEU B 1 94 ? 124.396 68.474 -19.551 1.00 10.71 91 LEU B C 1
ATOM 2813 O O . LEU B 1 94 ? 124.592 67.621 -18.671 1.00 11.21 91 LEU B O 1
ATOM 2818 N N . SER B 1 95 ? 123.600 69.525 -19.397 1.00 10.68 92 SER B N 1
ATOM 2819 C CA . SER B 1 95 ? 122.814 69.698 -18.178 1.00 10.97 92 SER B CA 1
ATOM 2820 C C . SER B 1 95 ? 121.336 69.606 -18.510 1.00 10.97 92 SER B C 1
ATOM 2821 O O . SER B 1 95 ? 120.933 69.821 -19.662 1.00 11.35 92 SER B O 1
ATOM 2824 N N . GLY B 1 96 ? 120.521 69.271 -17.518 1.00 10.40 93 GLY B N 1
ATOM 2825 C CA . GLY B 1 96 ? 119.084 69.216 -17.753 1.00 11.27 93 GLY B CA 1
ATOM 2826 C C . GLY B 1 96 ? 118.244 69.475 -16.517 1.00 10.61 93 GLY B C 1
ATOM 2827 O O . GLY B 1 96 ? 118.775 69.609 -15.403 1.00 10.41 93 GLY B O 1
ATOM 2828 N N . ARG B 1 97 ? 116.933 69.544 -16.735 1.00 10.28 94 ARG B N 1
ATOM 2829 C CA . ARG B 1 97 ? 115.943 69.811 -15.695 1.00 10.34 94 ARG B CA 1
ATOM 2830 C C . ARG B 1 97 ? 115.038 68.599 -15.521 1.00 10.78 94 ARG B C 1
ATOM 2831 O O . ARG B 1 97 ? 114.536 68.063 -16.497 1.00 11.88 94 ARG B O 1
ATOM 2839 N N . VAL B 1 98 ? 114.816 68.191 -14.281 1.00 11.39 95 VAL B N 1
ATOM 2840 C CA . VAL B 1 98 ? 114.044 66.970 -14.050 1.00 12.06 95 VAL B CA 1
ATOM 2841 C C . VAL B 1 98 ? 112.560 67.304 -13.991 1.00 13.17 95 VAL B C 1
ATOM 2842 O O . VAL B 1 98 ? 112.130 68.153 -13.210 1.00 13.75 95 VAL B O 1
ATOM 2846 N N . VAL B 1 99 ? 111.774 66.623 -14.830 1.00 14.61 96 VAL B N 1
ATOM 2847 C CA . VAL B 1 99 ? 110.343 66.898 -14.948 1.00 16.08 96 VAL B CA 1
ATOM 2848 C C . VAL B 1 99 ? 109.506 65.688 -14.532 1.00 17.38 96 VAL B C 1
ATOM 2849 O O . VAL B 1 99 ? 108.279 65.723 -14.631 1.00 17.59 96 VAL B O 1
ATOM 2853 N N . TRP B 1 100 ? 110.168 64.644 -14.040 1.00 19.59 97 TRP B N 1
ATOM 2854 C CA . TRP B 1 100 ? 109.472 63.413 -13.674 1.00 22.71 97 TRP B CA 1
ATOM 2855 C C . TRP B 1 100 ? 108.318 63.650 -12.701 1.00 24.35 97 TRP B C 1
ATOM 2856 O O . TRP B 1 100 ? 108.515 64.192 -11.610 1.00 23.80 97 TRP B O 1
ATOM 2867 N N . MET B 1 101 ? 107.120 63.245 -13.129 1.00 26.51 98 MET B N 1
ATOM 2868 C CA . MET B 1 101 ? 105.882 63.336 -12.335 1.00 29.32 98 MET B CA 1
ATOM 2869 C C . MET B 1 101 ? 105.452 64.762 -11.961 1.00 30.77 98 MET B C 1
ATOM 2870 O O . MET B 1 101 ? 104.597 64.950 -11.088 1.00 30.93 98 MET B O 1
ATOM 2875 N N . ARG B 1 102 ? 106.041 65.761 -12.615 1.00 32.38 99 ARG B N 1
ATOM 2876 C CA . ARG B 1 102 ? 105.662 67.152 -12.385 1.00 34.17 99 ARG B CA 1
ATOM 2877 C C . ARG B 1 102 ? 104.417 67.513 -13.187 1.00 35.06 99 ARG B C 1
ATOM 2878 O O . ARG B 1 102 ? 104.284 67.123 -14.346 1.00 35.06 99 ARG B O 1
ATOM 2886 N N . ALA B 1 103 ? 103.516 68.270 -12.565 1.00 36.43 100 ALA B N 1
ATOM 2887 C CA . ALA B 1 103 ? 102.324 68.782 -13.242 1.00 37.58 100 ALA B CA 1
ATOM 2888 C C . ALA B 1 103 ? 102.694 69.601 -14.480 1.00 38.26 100 ALA B C 1
ATOM 2889 O O . ALA B 1 103 ? 103.826 70.081 -14.608 1.00 38.56 100 ALA B O 1
ATOM 2891 N N . ASP B 1 104 ? 101.736 69.751 -15.390 1.00 38.76 101 ASP B N 1
ATOM 2892 C CA . ASP B 1 104 ? 101.947 70.495 -16.628 1.00 39.11 101 ASP B CA 1
ATOM 2893 C C . ASP B 1 104 ? 102.198 71.982 -16.368 1.00 38.63 101 ASP B C 1
ATOM 2894 O O . ASP B 1 104 ? 102.926 72.635 -17.118 1.00 38.80 101 ASP B O 1
ATOM 2899 N N . ASP B 1 105 ? 101.598 72.497 -15.296 1.00 37.61 102 ASP B N 1
ATOM 2900 C CA . ASP B 1 105 ? 101.691 73.910 -14.930 1.00 36.49 102 ASP B CA 1
ATOM 2901 C C . ASP B 1 105 ? 102.668 74.154 -13.769 1.00 34.87 102 ASP B C 1
ATOM 2902 O O . ASP B 1 105 ? 102.607 75.189 -13.096 1.00 34.93 102 ASP B O 1
ATOM 2907 N N . ALA B 1 106 ? 103.554 73.190 -13.532 1.00 32.41 103 ALA B N 1
ATOM 2908 C CA . ALA B 1 106 ? 104.570 73.310 -12.492 1.00 29.92 103 ALA B CA 1
ATOM 2909 C C . ALA B 1 106 ? 105.601 74.368 -12.897 1.00 27.60 103 ALA B C 1
ATOM 2910 O O . ALA B 1 106 ? 105.884 74.523 -14.088 1.00 27.39 103 ALA B O 1
ATOM 2912 N N . PRO B 1 107 ? 106.156 75.106 -11.916 1.00 25.28 104 PRO B N 1
ATOM 2913 C CA . PRO B 1 107 ? 107.203 76.070 -12.263 1.00 23.34 104 PRO B CA 1
ATOM 2914 C C . PRO B 1 107 ? 108.386 75.356 -12.910 1.00 21.15 104 PRO B C 1
ATOM 2915 O O . PRO B 1 107 ? 108.579 74.163 -12.693 1.00 20.64 104 PRO B O 1
ATOM 2919 N N . LEU B 1 108 ? 109.159 76.081 -13.711 1.00 18.56 105 LEU B N 1
ATOM 2920 C CA . LEU B 1 108 ? 110.336 75.519 -14.359 1.00 16.52 105 LEU B CA 1
ATOM 2921 C C . LEU B 1 108 ? 111.310 74.967 -13.300 1.00 15.26 105 LEU B C 1
ATOM 2922 O O . LEU B 1 108 ? 111.628 75.664 -12.330 1.00 15.50 105 LEU B O 1
ATOM 2927 N N . PRO B 1 109 ? 111.755 73.705 -13.455 1.00 14.37 106 PRO B N 1
ATOM 2928 C CA . PRO B 1 109 ? 112.716 73.170 -12.491 1.00 13.56 106 PRO B CA 1
ATOM 2929 C C . PRO B 1 109 ? 114.115 73.722 -12.702 1.00 12.36 106 PRO B C 1
ATOM 2930 O O . PRO B 1 109 ? 114.460 74.127 -13.807 1.00 11.71 106 PRO B O 1
ATOM 2934 N N . ALA B 1 110 ? 114.914 73.699 -11.642 1.00 11.24 107 ALA B N 1
ATOM 2935 C CA . ALA B 1 110 ? 116.339 73.999 -11.743 1.00 10.87 107 ALA B CA 1
ATOM 2936 C C . ALA B 1 110 ? 117.075 73.008 -12.641 1.00 10.67 107 ALA B C 1
ATOM 2937 O O . ALA B 1 110 ? 116.612 71.875 -12.867 1.00 10.70 107 ALA B O 1
ATOM 2939 N N . GLN B 1 111 ? 118.222 73.414 -13.166 1.00 10.10 108 GLN B N 1
ATOM 2940 C CA . GLN B 1 111 ? 119.123 72.461 -13.815 1.00 10.10 108 GLN B CA 1
ATOM 2941 C C . GLN B 1 111 ? 119.809 71.652 -12.727 1.00 10.16 108 GLN B C 1
ATOM 2942 O O . GLN B 1 111 ? 120.693 72.163 -12.044 1.00 10.15 108 GLN B O 1
ATOM 2948 N N . THR B 1 112 ? 119.366 70.408 -12.543 1.00 9.45 109 THR B N 1
ATOM 2949 C CA . THR B 1 112 ? 119.885 69.527 -11.491 1.00 9.60 109 THR B CA 1
ATOM 2950 C C . THR B 1 112 ? 120.412 68.203 -12.041 1.00 9.71 109 THR B C 1
ATOM 2951 O O . THR B 1 112 ? 120.855 67.344 -11.277 1.00 9.83 109 THR B O 1
ATOM 2955 N N . HIS B 1 113 ? 120.382 68.034 -13.365 1.00 10.19 110 HIS B N 1
ATOM 2956 C CA . HIS B 1 113 ? 120.841 66.779 -13.964 1.00 10.69 110 HIS B CA 1
ATOM 2957 C C . HIS B 1 113 ? 122.008 67.009 -14.914 1.00 10.74 110 HIS B C 1
ATOM 2958 O O . HIS B 1 113 ? 122.213 68.132 -15.405 1.00 11.16 110 HIS B O 1
ATOM 2965 N N . ASN B 1 114 ? 122.790 65.958 -15.138 1.00 10.63 111 ASN B N 1
ATOM 2966 C CA . ASN B 1 114 ? 123.989 66.019 -15.980 1.00 10.96 111 ASN B CA 1
ATOM 2967 C C . ASN B 1 114 ? 123.981 64.723 -16.781 1.00 11.41 111 ASN B C 1
ATOM 2968 O O . ASN B 1 114 ? 123.887 63.637 -16.196 1.00 12.20 111 ASN B O 1
ATOM 2973 N N . VAL B 1 115 ? 124.030 64.837 -18.109 1.00 10.50 112 VAL B N 1
ATOM 2974 C CA . VAL B 1 115 ? 124.089 63.646 -18.973 1.00 11.19 112 VAL B CA 1
ATOM 2975 C C . VAL B 1 115 ? 125.207 63.782 -19.992 1.00 11.17 112 VAL B C 1
ATOM 2976 O O . VAL B 1 115 ? 125.849 64.839 -20.061 1.00 11.54 112 VAL B O 1
ATOM 2980 N N . LEU B 1 116 ? 125.448 62.730 -20.773 1.00 11.64 113 LEU B N 1
ATOM 2981 C CA . LEU B 1 116 ? 126.541 62.755 -21.747 1.00 11.95 113 LEU B CA 1
ATOM 2982 C C . LEU B 1 116 ? 126.035 62.662 -23.160 1.00 12.15 113 LEU B C 1
ATOM 2983 O O . LEU B 1 116 ? 125.085 61.938 -23.433 1.00 11.33 113 LEU B O 1
ATOM 2988 N N . SER B 1 117 ? 126.676 63.417 -24.050 1.00 12.40 114 SER B N 1
ATOM 2989 C CA . SER B 1 117 ? 126.481 63.275 -25.485 1.00 12.73 114 SER B CA 1
ATOM 2990 C C . SER B 1 117 ? 127.795 62.762 -26.047 1.00 12.86 114 SER B C 1
ATOM 2991 O O . SER B 1 117 ? 128.822 63.444 -25.970 1.00 12.88 114 SER B O 1
ATOM 2994 N N . VAL B 1 118 ? 127.762 61.550 -26.593 1.00 12.95 115 VAL B N 1
ATOM 2995 C CA . VAL B 1 118 ? 128.975 60.816 -26.942 1.00 13.29 115 VAL B CA 1
ATOM 2996 C C . VAL B 1 118 ? 129.031 60.579 -28.446 1.00 13.91 115 VAL B C 1
ATOM 2997 O O . VAL B 1 118 ? 128.062 60.103 -29.043 1.00 14.02 115 VAL B O 1
ATOM 3001 N N . ALA B 1 119 ? 130.163 60.941 -29.044 1.00 14.91 116 ALA B N 1
ATOM 3002 C CA . ALA B 1 119 ? 130.439 60.595 -30.429 1.00 16.30 116 ALA B CA 1
ATOM 3003 C C . ALA B 1 119 ? 131.294 59.339 -30.440 1.00 17.09 116 ALA B C 1
ATOM 3004 O O . ALA B 1 119 ? 132.319 59.252 -29.752 1.00 17.33 116 ALA B O 1
ATOM 3006 N N . VAL B 1 120 ? 130.873 58.366 -31.235 1.00 18.40 117 VAL B N 1
ATOM 3007 C CA . VAL B 1 120 ? 131.611 57.129 -31.412 1.00 19.51 117 VAL B CA 1
ATOM 3008 C C . VAL B 1 120 ? 132.405 57.237 -32.716 1.00 20.72 117 VAL B C 1
ATOM 3009 O O . VAL B 1 120 ? 131.812 57.488 -33.770 1.00 20.57 117 VAL B O 1
ATOM 3013 N N . PRO B 1 121 ? 133.742 57.068 -32.645 1.00 21.90 118 PRO B N 1
ATOM 3014 C CA . PRO B 1 121 ? 134.552 57.188 -33.867 1.00 23.08 118 PRO B CA 1
ATOM 3015 C C . PRO B 1 121 ? 134.047 56.269 -34.978 1.00 24.59 118 PRO B C 1
ATOM 3016 O O . PRO B 1 121 ? 133.775 55.093 -34.735 1.00 24.85 118 PRO B O 1
ATOM 3020 N N . GLY B 1 122 ? 133.890 56.824 -36.178 1.00 25.77 119 GLY B N 1
ATOM 3021 C CA . GLY B 1 122 ? 133.373 56.063 -37.319 1.00 27.41 119 GLY B CA 1
ATOM 3022 C C . GLY B 1 122 ? 131.859 55.973 -37.456 1.00 28.34 119 GLY B C 1
ATOM 3023 O O . GLY B 1 122 ? 131.363 55.563 -38.509 1.00 28.99 119 GLY B O 1
ATOM 3024 N N . ALA B 1 123 ? 131.119 56.353 -36.409 1.00 28.71 120 ALA B N 1
ATOM 3025 C CA . ALA B 1 123 ? 129.654 56.269 -36.415 1.00 28.86 120 ALA B CA 1
ATOM 3026 C C . ALA B 1 123 ? 128.983 57.635 -36.518 1.00 29.01 120 ALA B C 1
ATOM 3027 O O . ALA B 1 123 ? 129.495 58.632 -35.994 1.00 29.24 120 ALA B O 1
ATOM 3029 N N . ASP B 1 124 ? 127.835 57.663 -37.194 1.00 28.74 121 ASP B N 1
ATOM 3030 C CA . ASP B 1 124 ? 127.094 58.896 -37.453 1.00 28.39 121 ASP B CA 1
ATOM 3031 C C . ASP B 1 124 ? 126.447 59.436 -36.185 1.00 26.97 121 ASP B C 1
ATOM 3032 O O . ASP B 1 124 ? 125.951 58.669 -35.355 1.00 27.69 121 ASP B O 1
ATOM 3037 N N . GLY B 1 125 ? 126.441 60.759 -36.057 1.00 25.26 122 GLY B N 1
ATOM 3038 C CA . GLY B 1 125 ? 125.679 61.441 -35.010 1.00 22.59 122 GLY B CA 1
ATOM 3039 C C . GLY B 1 125 ? 126.265 61.269 -33.627 1.00 21.00 122 GLY B C 1
ATOM 3040 O O . GLY B 1 125 ? 127.467 61.044 -33.474 1.00 20.09 122 GLY B O 1
ATOM 3041 N N . ARG B 1 126 ? 125.400 61.390 -32.622 1.00 18.69 123 ARG B N 1
ATOM 3042 C CA . ARG B 1 126 ? 125.816 61.297 -31.224 1.00 17.61 123 ARG B CA 1
ATOM 3043 C C . ARG B 1 126 ? 124.861 60.389 -30.467 1.00 16.23 123 ARG B C 1
ATOM 3044 O O . ARG B 1 126 ? 123.737 60.145 -30.917 1.00 15.69 123 ARG B O 1
ATOM 3052 N N . TYR B 1 127 ? 125.333 59.887 -29.327 1.00 14.94 124 TYR B N 1
ATOM 3053 C CA . TYR B 1 127 ? 124.530 59.046 -28.447 1.00 14.48 124 TYR B CA 1
ATOM 3054 C C . TYR B 1 127 ? 124.342 59.681 -27.094 1.00 13.35 124 TYR B C 1
ATOM 3055 O O . TYR B 1 127 ? 125.281 60.243 -26.520 1.00 13.39 124 TYR B O 1
ATOM 3064 N N . LEU B 1 128 ? 123.106 59.622 -26.616 1.00 12.63 125 LEU B N 1
ATOM 3065 C CA . LEU B 1 128 ? 122.801 60.000 -25.245 1.00 12.14 125 LEU B CA 1
ATOM 3066 C C . LEU B 1 128 ? 123.187 58.851 -24.324 1.00 12.72 125 LEU B C 1
ATOM 3067 O O . LEU B 1 128 ? 122.778 57.705 -24.525 1.00 13.31 125 LEU B O 1
ATOM 3072 N N . VAL B 1 129 ? 123.982 59.178 -23.313 1.00 12.40 126 VAL B N 1
ATOM 3073 C CA . VAL B 1 129 ? 124.402 58.230 -22.298 1.00 12.31 126 VAL B CA 1
ATOM 3074 C C . VAL B 1 129 ? 124.096 58.873 -20.955 1.00 12.10 126 VAL B C 1
ATOM 3075 O O . VAL B 1 129 ? 124.502 60.010 -20.684 1.00 12.39 126 VAL B O 1
ATOM 3079 N N . ASP B 1 130 ? 123.358 58.145 -20.127 1.00 11.33 127 ASP B N 1
ATOM 3080 C CA . ASP B 1 130 ? 122.965 58.627 -18.811 1.00 10.50 127 ASP B CA 1
ATOM 3081 C C . ASP B 1 130 ? 122.915 57.432 -17.870 1.00 10.49 127 ASP B C 1
ATOM 3082 O O . ASP B 1 130 ? 121.963 56.650 -17.916 1.00 11.57 127 ASP B O 1
ATOM 3087 N N . VAL B 1 131 ? 123.961 57.263 -17.061 1.00 10.79 128 VAL B N 1
ATOM 3088 C CA . VAL B 1 131 ? 123.972 56.197 -16.058 1.00 11.11 128 VAL B CA 1
ATOM 3089 C C . VAL B 1 131 ? 123.750 56.762 -14.645 1.00 10.66 128 VAL B C 1
ATOM 3090 O O . VAL B 1 131 ? 123.973 56.056 -13.661 1.00 11.11 128 VAL B O 1
ATOM 3094 N N . GLY B 1 132 ? 123.309 58.020 -14.559 1.00 11.12 129 GLY B N 1
ATOM 3095 C CA . GLY B 1 132 ? 123.180 58.709 -13.275 1.00 10.68 129 GLY B CA 1
ATOM 3096 C C . GLY B 1 132 ? 121.798 59.152 -12.842 1.00 11.16 129 GLY B C 1
ATOM 3097 O O . GLY B 1 132 ? 121.668 59.921 -11.892 1.00 11.08 129 GLY B O 1
ATOM 3098 N N . PHE B 1 133 ? 120.750 58.660 -13.495 1.00 10.31 130 PHE B N 1
ATOM 3099 C CA . PHE B 1 133 ? 119.405 59.131 -13.171 1.00 10.99 130 PHE B CA 1
ATOM 3100 C C . PHE B 1 133 ? 118.753 58.306 -12.049 1.00 11.71 130 PHE B C 1
ATOM 3101 O O . PHE B 1 133 ? 117.675 58.656 -11.562 1.00 13.35 130 PHE B O 1
ATOM 3109 N N . GLY B 1 134 ? 119.444 57.259 -11.617 1.00 11.15 131 GLY B N 1
ATOM 3110 C CA . GLY B 1 134 ? 118.970 56.419 -10.516 1.00 11.43 131 GLY B CA 1
ATOM 3111 C C . GLY B 1 134 ? 118.210 55.211 -11.011 1.00 11.63 131 GLY B C 1
ATOM 3112 O O . GLY B 1 134 ? 118.617 54.559 -11.979 1.00 11.29 131 GLY B O 1
ATOM 3113 N N . GLY B 1 135 ? 117.101 54.913 -10.336 1.00 12.00 132 GLY B N 1
ATOM 3114 C CA . GLY B 1 135 ? 116.343 53.695 -10.601 1.00 12.08 132 GLY B CA 1
ATOM 3115 C C . GLY B 1 135 ? 115.822 53.587 -12.025 1.00 12.58 132 GLY B C 1
ATOM 3116 O O . GLY B 1 135 ? 115.774 52.496 -12.581 1.00 12.96 132 GLY B O 1
ATOM 3117 N N . GLN B 1 136 ? 115.426 54.723 -12.602 1.00 12.08 133 GLN B N 1
ATOM 3118 C CA . GLN B 1 136 ? 114.885 54.742 -13.963 1.00 12.13 133 GLN B CA 1
ATOM 3119 C C . GLN B 1 136 ? 115.927 55.217 -14.982 1.00 11.69 133 GLN B C 1
ATOM 3120 O O . GLN B 1 136 ? 115.562 55.680 -16.064 1.00 11.86 133 GLN B O 1
ATOM 3126 N N . THR B 1 137 ? 117.213 55.062 -14.672 1.00 11.39 134 THR B N 1
ATOM 3127 C CA . THR B 1 137 ? 118.253 55.548 -15.593 1.00 11.37 134 THR B CA 1
ATOM 3128 C C . THR B 1 137 ? 118.298 54.711 -16.875 1.00 11.65 134 THR B C 1
ATOM 3129 O O . THR B 1 137 ? 117.913 53.535 -16.885 1.00 10.66 134 THR B O 1
ATOM 3133 N N . LEU B 1 138 ? 118.736 55.336 -17.962 1.00 11.58 135 LEU B N 1
ATOM 3134 C CA . LEU B 1 138 ? 118.946 54.631 -19.225 1.00 12.44 135 LEU B CA 1
ATOM 3135 C C . LEU B 1 138 ? 119.912 53.488 -19.052 1.00 12.64 135 LEU B C 1
ATOM 3136 O O . LEU B 1 138 ? 120.972 53.648 -18.441 1.00 13.18 135 LEU B O 1
ATOM 3141 N N . THR B 1 139 ? 119.568 52.331 -19.615 1.00 13.16 136 THR B N 1
ATOM 3142 C CA . THR B 1 139 ? 120.420 51.163 -19.484 1.00 13.74 136 THR B CA 1
ATOM 3143 C C . THR B 1 139 ? 121.092 50.762 -20.796 1.00 13.96 136 THR B C 1
ATOM 3144 O O . THR B 1 139 ? 121.779 49.744 -20.861 1.00 13.99 136 THR B O 1
ATOM 3148 N N . SER B 1 140 ? 120.908 51.603 -21.818 1.00 14.39 137 SER B N 1
ATOM 3149 C CA . SER B 1 140 ? 121.615 51.501 -23.089 1.00 14.67 137 SER B CA 1
ATOM 3150 C C . SER B 1 140 ? 121.953 52.923 -23.503 1.00 14.88 137 SER B C 1
ATOM 3151 O O . SER B 1 140 ? 121.227 53.852 -23.130 1.00 14.95 137 SER B O 1
ATOM 3154 N N . PRO B 1 141 ? 123.021 53.097 -24.309 1.00 14.97 138 PRO B N 1
ATOM 3155 C CA . PRO B 1 141 ? 123.128 54.370 -25.029 1.00 15.15 138 PRO B CA 1
ATOM 3156 C C . PRO B 1 141 ? 122.004 54.382 -26.053 1.00 15.18 138 PRO B C 1
ATOM 3157 O O . PRO B 1 141 ? 121.643 53.320 -26.550 1.00 15.56 138 PRO B O 1
ATOM 3161 N N . ILE B 1 142 ? 121.442 55.551 -26.335 1.00 14.61 139 ILE B N 1
ATOM 3162 C CA . ILE B 1 142 ? 120.473 55.696 -27.418 1.00 14.23 139 ILE B CA 1
ATOM 3163 C C . ILE B 1 142 ? 120.934 56.803 -28.365 1.00 14.60 139 ILE B C 1
ATOM 3164 O O . ILE B 1 142 ? 121.713 57.673 -27.982 1.00 14.07 139 ILE B O 1
ATOM 3169 N N . ARG B 1 143 ? 120.468 56.778 -29.626 1.00 14.91 140 ARG B N 1
ATOM 3170 C CA . ARG B 1 143 ? 120.829 57.810 -30.556 1.00 16.05 140 ARG B CA 1
ATOM 3171 C C . ARG B 1 143 ? 120.290 59.141 -30.006 1.00 15.56 140 ARG B C 1
ATOM 3172 O O . ARG B 1 143 ? 119.154 59.194 -29.559 1.00 15.31 140 ARG B O 1
ATOM 3180 N N . LEU B 1 144 ? 121.126 60.226 -30.016 1.00 16.16 141 LEU B N 1
ATOM 3181 C CA . LEU B 1 144 ? 120.688 61.579 -29.594 1.00 16.60 141 LEU B CA 1
ATOM 3182 C C . LEU B 1 144 ? 119.965 62.167 -30.779 1.00 17.34 141 LEU B C 1
ATOM 3183 O O . LEU B 1 144 ? 120.497 62.993 -31.534 1.00 17.36 141 LEU B O 1
ATOM 3188 N N . GLU B 1 145 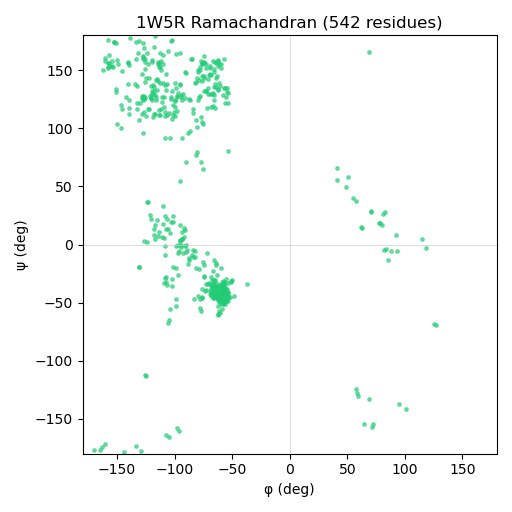? 118.745 61.704 -30.946 1.00 17.44 142 GLU B N 1
ATOM 3189 C CA . GLU B 1 145 ? 117.893 61.996 -32.110 1.00 18.32 142 GLU B CA 1
ATOM 3190 C C . GLU B 1 145 ? 116.426 62.092 -31.727 1.00 18.17 142 GLU B C 1
ATOM 3191 O O . GLU B 1 145 ? 115.838 61.110 -31.270 1.00 18.20 142 GLU B O 1
ATOM 3197 N N . ALA B 1 146 ? 115.847 63.270 -31.906 1.00 18.34 143 ALA B N 1
ATOM 3198 C CA . ALA B 1 146 ? 114.460 63.517 -31.571 1.00 18.19 143 ALA B CA 1
ATOM 3199 C C . ALA B 1 146 ? 113.513 62.813 -32.523 1.00 18.71 143 ALA B C 1
ATOM 3200 O O . ALA B 1 146 ? 113.681 62.851 -33.747 1.00 18.84 143 ALA B O 1
ATOM 3202 N N . GLY B 1 147 ? 112.493 62.166 -31.958 1.00 18.85 144 GLY B N 1
ATOM 3203 C CA . GLY B 1 147 ? 111.420 61.561 -32.748 1.00 18.73 144 GLY B CA 1
ATOM 3204 C C . GLY B 1 147 ? 111.102 60.098 -32.492 1.00 18.93 144 GLY B C 1
ATOM 3205 O O . GLY B 1 147 ? 110.018 59.774 -31.981 1.00 19.44 144 GLY B O 1
ATOM 3206 N N . PRO B 1 148 ? 112.016 59.192 -32.882 1.00 19.13 145 PRO B N 1
ATOM 3207 C CA . PRO B 1 148 ? 111.747 57.751 -32.843 1.00 19.49 145 PRO B CA 1
ATOM 3208 C C . PRO B 1 148 ? 111.755 57.097 -31.452 1.00 18.98 145 PRO B C 1
ATOM 3209 O O . PRO B 1 148 ? 112.560 57.456 -30.583 1.00 18.88 145 PRO B O 1
ATOM 3213 N N . VAL B 1 149 ? 110.853 56.137 -31.256 1.00 18.24 146 VAL B N 1
ATOM 3214 C CA . VAL B 1 149 ? 110.917 55.257 -30.087 1.00 17.86 146 VAL B CA 1
ATOM 3215 C C . VAL B 1 149 ? 112.129 54.354 -30.267 1.00 17.69 146 VAL B C 1
ATOM 3216 O O . VAL B 1 149 ? 112.334 53.760 -31.345 1.00 18.16 146 VAL B O 1
ATOM 3220 N N . GLN B 1 150 ? 112.963 54.280 -29.235 1.00 17.12 147 GLN B N 1
ATOM 3221 C CA . GLN B 1 150 ? 114.182 53.486 -29.285 1.00 16.86 147 GLN B CA 1
ATOM 3222 C C . GLN B 1 150 ? 114.161 52.398 -28.219 1.00 17.16 147 GLN B C 1
ATOM 3223 O O . GLN B 1 150 ? 113.769 52.648 -27.077 1.00 17.13 147 GLN B O 1
ATOM 3229 N N . GLN B 1 151 ? 114.581 51.193 -28.591 1.00 17.50 148 GLN B N 1
ATOM 3230 C CA . GLN B 1 151 ? 114.648 50.080 -27.649 1.00 18.22 148 GLN B CA 1
ATOM 3231 C C . GLN B 1 151 ? 115.890 50.216 -26.770 1.00 18.28 148 GLN B C 1
ATOM 3232 O O . GLN B 1 151 ? 116.898 50.818 -27.173 1.00 18.88 148 GLN B O 1
ATOM 3238 N N . THR B 1 152 ? 115.789 49.705 -25.544 1.00 17.81 149 THR B N 1
ATOM 3239 C CA . THR B 1 152 ? 116.934 49.593 -24.639 1.00 17.74 149 THR B CA 1
ATOM 3240 C C . THR B 1 152 ? 117.027 48.155 -24.095 1.00 17.82 149 THR B C 1
ATOM 3241 O O . THR B 1 152 ? 116.227 47.290 -24.478 1.00 18.34 149 THR B O 1
ATOM 3245 N N . ARG B 1 153 ? 117.993 47.902 -23.210 1.00 18.19 150 ARG B N 1
ATOM 3246 C CA . ARG B 1 153 ? 118.088 46.626 -22.471 1.00 18.48 150 ARG B CA 1
ATOM 3247 C C . ARG B 1 153 ? 116.839 46.360 -21.632 1.00 18.19 150 ARG B C 1
ATOM 3248 O O . ARG B 1 153 ? 116.600 45.221 -21.208 1.00 18.62 150 ARG B O 1
ATOM 3256 N N . HIS B 1 154 ? 116.078 47.416 -21.352 1.00 17.81 151 HIS B N 1
ATOM 3257 C CA . HIS B 1 154 ? 114.867 47.324 -20.532 1.00 17.38 151 HIS B CA 1
ATOM 3258 C C . HIS B 1 154 ? 113.697 47.900 -21.339 1.00 18.03 151 HIS B C 1
ATOM 3259 O O . HIS B 1 154 ? 113.333 47.323 -22.371 1.00 18.44 151 HIS B O 1
ATOM 3266 N N . GLU B 1 155 ? 113.131 49.024 -20.907 1.00 17.74 152 GLU B N 1
ATOM 3267 C CA . GLU B 1 155 ? 111.943 49.602 -21.552 1.00 17.83 152 GLU B CA 1
ATOM 3268 C C . GLU B 1 155 ? 112.306 50.477 -22.749 1.00 17.07 152 GLU B C 1
ATOM 3269 O O . GLU B 1 155 ? 113.437 50.961 -22.838 1.00 16.45 152 GLU B O 1
ATOM 3275 N N . PRO B 1 156 ? 111.335 50.712 -23.655 1.00 16.57 153 PRO B N 1
ATOM 3276 C CA . PRO B 1 156 ? 111.540 51.713 -24.703 1.00 15.96 153 PRO B CA 1
ATOM 3277 C C . PRO B 1 156 ? 111.715 53.120 -24.114 1.00 15.87 153 PRO B C 1
ATOM 3278 O O . PRO B 1 156 ? 111.097 53.457 -23.099 1.00 15.65 153 PRO B O 1
ATOM 3282 N N . TYR B 1 157 ? 112.565 53.916 -24.756 1.00 14.96 154 TYR B N 1
ATOM 3283 C CA . TYR B 1 157 ? 112.760 55.317 -24.400 1.00 14.44 154 TYR B CA 1
ATOM 3284 C C . TYR B 1 157 ? 112.581 56.130 -25.667 1.00 14.46 154 TYR B C 1
ATOM 3285 O O . TYR B 1 157 ? 112.664 55.581 -26.773 1.00 14.75 154 TYR B O 1
ATOM 3294 N N . ARG B 1 158 ? 112.337 57.428 -25.513 1.00 14.84 155 ARG B N 1
ATOM 3295 C CA . ARG B 1 158 ? 112.119 58.301 -26.659 1.00 15.46 155 ARG B CA 1
ATOM 3296 C C . ARG B 1 158 ? 112.547 59.725 -26.361 1.00 14.95 155 ARG B C 1
ATOM 3297 O O . ARG B 1 158 ? 112.172 60.298 -25.337 1.00 14.30 155 ARG B O 1
ATOM 3305 N N . LEU B 1 159 ? 113.325 60.285 -27.279 1.00 14.46 156 LEU B N 1
ATOM 3306 C CA . LEU B 1 159 ? 113.640 61.703 -27.253 1.00 14.58 156 LEU B CA 1
ATOM 3307 C C . LEU B 1 159 ? 112.683 62.464 -28.161 1.00 14.49 156 LEU B C 1
ATOM 3308 O O . LEU B 1 159 ? 112.351 62.020 -29.271 1.00 15.20 156 LEU B O 1
ATOM 3313 N N . THR B 1 160 ? 112.217 63.599 -27.683 1.00 14.89 157 THR B N 1
ATOM 3314 C CA . THR B 1 160 ? 111.489 64.532 -28.546 1.00 15.17 157 THR B CA 1
ATOM 3315 C C . THR B 1 160 ? 112.076 65.912 -28.330 1.00 16.64 157 THR B C 1
ATOM 3316 O O . THR B 1 160 ? 112.789 66.136 -27.359 1.00 16.06 157 THR B O 1
ATOM 3320 N N . ARG B 1 161 ? 111.779 66.839 -29.232 1.00 17.53 158 ARG B N 1
ATOM 3321 C CA . ARG B 1 161 ? 112.399 68.156 -29.187 1.00 20.36 158 ARG B CA 1
ATOM 3322 C C . ARG B 1 161 ? 111.396 69.241 -29.539 1.00 21.21 158 ARG B C 1
ATOM 3323 O O . ARG B 1 161 ? 110.589 69.080 -30.456 1.00 20.72 158 ARG B O 1
ATOM 3331 N N . HIS B 1 162 ? 111.447 70.333 -28.788 1.00 23.07 159 HIS B N 1
ATOM 3332 C CA . HIS B 1 162 ? 110.713 71.549 -29.111 1.00 25.25 159 HIS B CA 1
ATOM 3333 C C . HIS B 1 162 ? 111.721 72.688 -29.019 1.00 26.00 159 HIS B C 1
ATOM 3334 O O . HIS B 1 162 ? 112.158 73.059 -27.922 1.00 26.31 159 HIS B O 1
ATOM 3341 N N . GLY B 1 163 ? 112.118 73.213 -30.175 1.00 26.51 160 GLY B N 1
ATOM 3342 C CA . GLY B 1 163 ? 113.256 74.127 -30.241 1.00 26.87 160 GLY B CA 1
ATOM 3343 C C . GLY B 1 163 ? 114.520 73.346 -29.936 1.00 26.96 160 GLY B C 1
ATOM 3344 O O . GLY B 1 163 ? 114.729 72.257 -30.476 1.00 27.76 160 GLY B O 1
ATOM 3345 N N . ASP B 1 164 ? 115.374 73.879 -29.069 1.00 26.77 161 ASP B N 1
ATOM 3346 C CA . ASP B 1 164 ? 116.550 73.113 -28.666 1.00 25.83 161 ASP B CA 1
ATOM 3347 C C . ASP B 1 164 ? 116.322 72.326 -27.377 1.00 24.13 161 ASP B C 1
ATOM 3348 O O . ASP B 1 164 ? 117.214 71.617 -26.913 1.00 23.64 161 ASP B O 1
ATOM 3353 N N . ASP B 1 165 ? 115.130 72.437 -26.799 1.00 22.51 162 ASP B N 1
ATOM 3354 C CA . ASP B 1 165 ? 114.843 71.636 -25.620 1.00 21.05 162 ASP B CA 1
ATOM 3355 C C . ASP B 1 165 ? 114.379 70.234 -25.946 1.00 18.93 162 ASP B C 1
ATOM 3356 O O . ASP B 1 165 ? 113.302 70.035 -26.515 1.00 17.84 162 ASP B O 1
ATOM 3361 N N . HIS B 1 166 ? 115.219 69.269 -25.592 1.00 16.44 163 HIS B N 1
ATOM 3362 C CA . HIS B 1 166 ? 114.889 67.857 -25.745 1.00 15.35 163 HIS B CA 1
ATOM 3363 C C . HIS B 1 166 ? 114.223 67.362 -24.480 1.00 14.82 163 HIS B C 1
ATOM 3364 O O . HIS B 1 166 ? 114.529 67.830 -23.387 1.00 15.44 163 HIS B O 1
ATOM 3371 N N . THR B 1 167 ? 113.315 66.412 -24.639 1.00 13.95 164 THR B N 1
ATOM 3372 C CA . THR B 1 167 ? 112.730 65.708 -23.508 1.00 13.75 164 THR B CA 1
ATOM 3373 C C . THR B 1 167 ? 113.029 64.224 -23.663 1.00 13.31 164 THR B C 1
ATOM 3374 O O . THR B 1 167 ? 112.757 63.640 -24.720 1.00 13.62 164 THR B O 1
ATOM 3378 N N . LEU B 1 168 ? 113.620 63.621 -22.634 1.00 12.93 165 LEU B N 1
ATOM 3379 C CA . LEU B 1 168 ? 113.731 62.164 -22.599 1.00 12.88 165 LEU B CA 1
ATOM 3380 C C . LEU B 1 168 ? 112.545 61.587 -21.849 1.00 13.18 165 LEU B C 1
ATOM 3381 O O . LEU B 1 168 ? 112.253 62.013 -20.734 1.00 13.71 165 LEU B O 1
ATOM 3386 N N . ALA B 1 169 ? 111.886 60.602 -22.457 1.00 12.68 166 ALA B N 1
ATOM 3387 C CA . ALA B 1 169 ? 110.774 59.885 -21.827 1.00 13.44 166 ALA B CA 1
ATOM 3388 C C . ALA B 1 169 ? 111.052 58.389 -21.849 1.00 13.10 166 ALA B C 1
ATOM 3389 O O . ALA B 1 169 ? 111.776 57.889 -22.718 1.00 13.19 166 ALA B O 1
ATOM 3391 N N . ALA B 1 170 ? 110.504 57.690 -20.854 1.00 13.33 167 ALA B N 1
ATOM 3392 C CA . ALA B 1 170 ? 110.575 56.237 -20.768 1.00 14.22 167 ALA B CA 1
ATOM 3393 C C . ALA B 1 170 ? 109.162 55.677 -20.721 1.00 14.95 167 ALA B C 1
ATOM 3394 O O . ALA B 1 170 ? 108.261 56.294 -20.143 1.00 14.70 167 ALA B O 1
ATOM 3396 N N . GLN B 1 171 ? 108.966 54.528 -21.365 1.00 15.87 168 GLN B N 1
ATOM 3397 C CA . GLN B 1 171 ? 107.682 53.837 -21.270 1.00 17.11 168 GLN B CA 1
ATOM 3398 C C . GLN B 1 171 ? 107.733 52.918 -20.061 1.00 18.07 168 GLN B C 1
ATOM 3399 O O . GLN B 1 171 ? 108.270 51.813 -20.131 1.00 18.14 168 GLN B O 1
ATOM 3405 N N . VAL B 1 172 ? 107.216 53.423 -18.947 1.00 18.69 169 VAL B N 1
ATOM 3406 C CA . VAL B 1 172 ? 107.352 52.764 -17.651 1.00 20.04 169 VAL B CA 1
ATOM 3407 C C . VAL B 1 172 ? 106.074 51.984 -17.395 1.00 21.42 169 VAL B C 1
ATOM 3408 O O . VAL B 1 172 ? 105.000 52.576 -17.272 1.00 21.66 169 VAL B O 1
ATOM 3412 N N . ARG B 1 173 ? 106.206 50.659 -17.337 1.00 23.20 170 ARG B N 1
ATOM 3413 C CA . ARG B 1 173 ? 105.057 49.752 -17.203 1.00 24.89 170 ARG B CA 1
ATOM 3414 C C . ARG B 1 173 ? 103.894 50.208 -18.088 1.00 25.37 170 ARG B C 1
ATOM 3415 O O . ARG B 1 173 ? 102.786 50.466 -17.605 1.00 26.03 170 ARG B O 1
ATOM 3423 N N . GLY B 1 174 ? 104.176 50.354 -19.383 1.00 25.79 171 GLY B N 1
ATOM 3424 C CA . GLY B 1 174 ? 103.157 50.684 -20.381 1.00 25.96 171 GLY B CA 1
ATOM 3425 C C . GLY B 1 174 ? 102.759 52.145 -20.535 1.00 25.74 171 GLY B C 1
ATOM 3426 O O . GLY B 1 174 ? 101.963 52.469 -21.417 1.00 26.39 171 GLY B O 1
ATOM 3427 N N . GLU B 1 175 ? 103.296 53.028 -19.692 1.00 25.05 172 GLU B N 1
ATOM 3428 C CA . GLU B 1 175 ? 102.927 54.442 -19.725 1.00 24.75 172 GLU B CA 1
ATOM 3429 C C . GLU B 1 175 ? 104.145 55.309 -20.011 1.00 22.94 172 GLU B C 1
ATOM 3430 O O . GLU B 1 175 ? 105.140 55.227 -19.292 1.00 22.61 172 GLU B O 1
ATOM 3436 N N . TRP B 1 176 ? 104.062 56.129 -21.058 1.00 21.54 173 TRP B N 1
ATOM 3437 C CA . TRP B 1 176 ? 105.126 57.100 -21.353 1.00 20.20 173 TRP B CA 1
ATOM 3438 C C . TRP B 1 176 ? 105.218 58.171 -20.259 1.00 19.56 173 TRP B C 1
ATOM 3439 O O . TRP B 1 176 ? 104.233 58.848 -19.936 1.00 20.12 173 TRP B O 1
ATOM 3450 N N . GLN B 1 177 ? 106.416 58.302 -19.696 1.00 18.63 174 GLN B N 1
ATOM 3451 C CA . GLN B 1 177 ? 106.696 59.233 -18.603 1.00 17.77 174 GLN B CA 1
ATOM 3452 C C . GLN B 1 177 ? 107.876 60.123 -18.975 1.00 16.09 174 GLN B C 1
ATOM 3453 O O . GLN B 1 177 ? 108.984 59.621 -19.113 1.00 15.70 174 GLN B O 1
ATOM 3459 N N . PRO B 1 178 ? 107.644 61.437 -19.132 1.00 15.80 175 PRO B N 1
ATOM 3460 C CA . PRO B 1 178 ? 108.804 62.336 -19.298 1.00 15.10 175 PRO B CA 1
ATOM 3461 C C . PRO B 1 178 ? 109.692 62.302 -18.062 1.00 14.40 175 PRO B C 1
ATOM 3462 O O . PRO B 1 178 ? 109.182 62.352 -16.926 1.00 15.18 175 PRO B O 1
ATOM 3466 N N . LEU B 1 179 ? 110.999 62.169 -18.280 1.00 12.72 176 LEU B N 1
ATOM 3467 C CA . LEU B 1 179 ? 111.983 62.119 -17.182 1.00 11.91 176 LEU B CA 1
ATOM 3468 C C . LEU B 1 179 ? 112.666 63.468 -16.953 1.00 11.84 176 LEU B C 1
ATOM 3469 O O . LEU B 1 179 ? 112.706 63.990 -15.827 1.00 11.27 176 LEU B O 1
ATOM 3474 N N . TYR B 1 180 ? 113.221 64.025 -18.019 1.00 10.96 177 TYR B N 1
ATOM 3475 C CA . TYR B 1 180 ? 113.916 65.295 -17.910 1.00 11.13 177 TYR B CA 1
ATOM 3476 C C . TYR B 1 180 ? 114.035 65.950 -19.252 1.00 11.30 177 TYR B C 1
ATOM 3477 O O . TYR B 1 180 ? 113.909 65.284 -20.284 1.00 11.61 177 TYR B O 1
ATOM 3486 N N . THR B 1 181 ? 114.273 67.258 -19.212 1.00 11.35 178 THR B N 1
ATOM 3487 C CA . THR B 1 181 ? 114.552 68.038 -20.419 1.00 12.12 178 THR B CA 1
ATOM 3488 C C . THR B 1 181 ? 116.009 68.476 -20.411 1.00 12.23 178 THR B C 1
ATOM 3489 O O . THR B 1 181 ? 116.615 68.569 -19.348 1.00 12.42 178 THR B O 1
ATOM 3493 N N . PHE B 1 182 ? 116.573 68.731 -21.589 1.00 11.66 179 PHE B N 1
ATOM 3494 C CA . PHE B 1 182 ? 117.951 69.179 -21.695 1.00 12.10 179 PHE B CA 1
ATOM 3495 C C . PHE B 1 182 ? 118.180 69.839 -23.039 1.00 12.59 179 PHE B C 1
ATOM 3496 O O . PHE B 1 182 ? 117.429 69.611 -23.990 1.00 13.26 179 PHE B O 1
ATOM 3504 N N . THR B 1 183 ? 119.217 70.668 -23.094 1.00 12.63 180 THR B N 1
ATOM 3505 C CA . THR B 1 183 ? 119.694 71.206 -24.360 1.00 12.69 180 THR B CA 1
ATOM 3506 C C . THR B 1 183 ? 121.037 70.574 -24.675 1.00 12.88 180 THR B C 1
ATOM 3507 O O . THR B 1 183 ? 121.688 69.999 -23.805 1.00 12.92 180 THR B O 1
ATOM 3511 N N . THR B 1 184 ? 121.458 70.680 -25.934 1.00 13.28 181 THR B N 1
ATOM 3512 C CA . THR B 1 184 ? 122.720 70.074 -26.332 1.00 13.64 181 THR B CA 1
ATOM 3513 C C . THR B 1 184 ? 123.914 71.031 -26.208 1.00 14.29 181 THR B C 1
ATOM 3514 O O . THR B 1 184 ? 124.980 70.742 -26.726 1.00 14.71 181 THR B O 1
ATOM 3518 N N . GLU B 1 185 ? 123.741 72.144 -25.500 1.00 13.87 182 GLU B N 1
ATOM 3519 C CA . GLU B 1 185 ? 124.857 73.067 -25.252 1.00 14.67 182 GLU B CA 1
ATOM 3520 C C . GLU B 1 185 ? 125.881 72.416 -24.322 1.00 14.07 182 GLU B C 1
ATOM 3521 O O . GLU B 1 185 ? 125.546 72.060 -23.184 1.00 13.20 182 GLU B O 1
ATOM 3527 N N . PRO B 1 186 ? 127.123 72.228 -24.798 1.00 13.60 183 PRO B N 1
ATOM 3528 C CA . PRO B 1 186 ? 128.109 71.607 -23.914 1.00 14.09 183 PRO B CA 1
ATOM 3529 C C . PRO B 1 186 ? 128.404 72.489 -22.708 1.00 13.74 183 PRO B C 1
ATOM 3530 O O . PRO B 1 186 ? 128.506 73.728 -22.830 1.00 14.71 183 PRO B O 1
ATOM 3534 N N . ARG B 1 187 ? 128.511 71.857 -21.543 1.00 12.93 184 ARG B N 1
ATOM 3535 C CA . ARG B 1 187 ? 128.744 72.594 -20.299 1.00 12.61 184 ARG B CA 1
ATOM 3536 C C . ARG B 1 187 ? 130.159 72.437 -19.782 1.00 12.38 184 ARG B C 1
ATOM 3537 O O . ARG B 1 187 ? 130.723 71.338 -19.800 1.00 12.73 184 ARG B O 1
ATOM 3545 N N . PRO B 1 188 ? 130.749 73.544 -19.303 1.00 11.69 185 PRO B N 1
ATOM 3546 C CA . PRO B 1 188 ? 132.052 73.445 -18.662 1.00 11.77 185 PRO B CA 1
ATOM 3547 C C . PRO B 1 188 ? 131.893 72.820 -17.275 1.00 11.55 185 PRO B C 1
ATOM 3548 O O . PRO B 1 188 ? 130.812 72.906 -16.667 1.00 12.95 185 PRO B O 1
ATOM 3552 N N . ARG B 1 189 ? 132.965 72.216 -16.772 1.00 11.56 186 ARG B N 1
ATOM 3553 C CA . ARG B 1 189 ? 132.907 71.570 -15.464 1.00 11.93 186 ARG B CA 1
ATOM 3554 C C . ARG B 1 189 ? 132.386 72.511 -14.364 1.00 11.21 186 ARG B C 1
ATOM 3555 O O . ARG B 1 189 ? 131.550 72.117 -13.554 1.00 11.51 186 ARG B O 1
ATOM 3563 N N . ILE B 1 190 ? 132.853 73.756 -14.333 1.00 11.12 187 ILE B N 1
ATOM 3564 C CA . ILE B 1 190 ? 132.398 74.660 -13.278 1.00 11.03 187 ILE B CA 1
ATOM 3565 C C . ILE B 1 190 ? 130.873 74.832 -13.223 1.00 11.06 187 ILE B C 1
ATOM 3566 O O . ILE B 1 190 ? 130.308 74.938 -12.141 1.00 10.70 187 ILE B O 1
ATOM 3571 N N . ASP B 1 191 ? 130.202 74.844 -14.378 1.00 10.35 188 ASP B N 1
ATOM 3572 C CA . ASP B 1 191 ? 128.755 75.045 -14.387 1.00 10.84 188 ASP B CA 1
ATOM 3573 C C . ASP B 1 191 ? 128.061 73.813 -13.810 1.00 10.38 188 ASP B C 1
ATOM 3574 O O . ASP B 1 191 ? 127.015 73.916 -13.150 1.00 11.22 188 ASP B O 1
ATOM 3579 N N . LEU B 1 192 ? 128.656 72.646 -14.057 1.00 10.53 189 LEU B N 1
ATOM 3580 C CA . LEU B 1 192 ? 128.149 71.407 -13.447 1.00 9.96 189 LEU B CA 1
ATOM 3581 C C . LEU B 1 192 ? 128.377 71.415 -11.931 1.00 10.47 189 LEU B C 1
ATOM 3582 O O . LEU B 1 192 ? 127.535 70.943 -11.153 1.00 10.54 189 LEU B O 1
ATOM 3587 N N . GLU B 1 193 ? 129.525 71.944 -11.523 1.00 10.29 190 GLU B N 1
ATOM 3588 C CA . GLU B 1 193 ? 129.859 72.009 -10.098 1.00 10.71 190 GLU B CA 1
ATOM 3589 C C . GLU B 1 193 ? 128.939 72.963 -9.337 1.00 10.56 190 GLU B C 1
ATOM 3590 O O . GLU B 1 193 ? 128.603 72.712 -8.172 1.00 11.36 190 GLU B O 1
ATOM 3596 N N . VAL B 1 194 ? 128.510 74.042 -9.995 1.00 10.01 191 VAL B N 1
ATOM 3597 C CA . VAL B 1 194 ? 127.572 74.970 -9.373 1.00 9.88 191 VAL B CA 1
ATOM 3598 C C . VAL B 1 194 ? 126.231 74.238 -9.175 1.00 9.71 191 VAL B C 1
ATOM 3599 O O . VAL B 1 194 ? 125.595 74.367 -8.127 1.00 9.99 191 VAL B O 1
ATOM 3603 N N . GLY B 1 195 ? 125.819 73.458 -10.178 1.00 9.75 192 GLY B N 1
ATOM 3604 C CA . GLY B 1 195 ? 124.580 72.691 -10.083 1.00 10.03 192 GLY B CA 1
ATOM 3605 C C . GLY B 1 195 ? 124.661 71.681 -8.965 1.00 9.49 192 GLY B C 1
ATOM 3606 O O . GLY B 1 195 ? 123.733 71.558 -8.149 1.00 9.60 192 GLY B O 1
ATOM 3607 N N . SER B 1 196 ? 125.771 70.945 -8.936 1.00 9.46 193 SER B N 1
ATOM 3608 C CA . SER B 1 196 ? 125.971 69.926 -7.907 1.00 9.60 193 SER B CA 1
ATOM 3609 C C . SER B 1 196 ? 126.031 70.546 -6.516 1.00 9.47 193 SER B C 1
ATOM 3610 O O . SER B 1 196 ? 125.535 69.954 -5.555 1.00 9.90 193 SER B O 1
ATOM 3613 N N . TRP B 1 197 ? 126.627 71.737 -6.406 1.00 9.02 194 TRP B N 1
ATOM 3614 C CA . TRP B 1 197 ? 126.591 72.454 -5.124 1.00 9.00 194 TRP B CA 1
ATOM 3615 C C . TRP B 1 197 ? 125.133 72.653 -4.667 1.00 8.89 194 TRP B C 1
ATOM 3616 O O . TRP B 1 197 ? 124.779 72.364 -3.521 1.00 8.40 194 TRP B O 1
ATOM 3627 N N . TYR B 1 198 ? 124.278 73.130 -5.563 1.00 9.10 195 TYR B N 1
ATOM 3628 C CA . TYR B 1 198 ? 122.870 73.344 -5.245 1.00 9.35 195 TYR B CA 1
ATOM 3629 C C . TYR B 1 198 ? 122.176 72.048 -4.825 1.00 9.39 195 TYR B C 1
ATOM 3630 O O . TYR B 1 198 ? 121.495 71.994 -3.796 1.00 10.32 195 TYR B O 1
ATOM 3639 N N . VAL B 1 199 ? 122.334 71.016 -5.643 1.00 8.91 196 VAL B N 1
ATOM 3640 C CA . VAL B 1 199 ? 121.613 69.749 -5.395 1.00 9.19 196 VAL B CA 1
ATOM 3641 C C . VAL B 1 199 ? 122.080 69.088 -4.084 1.00 9.42 196 VAL B C 1
ATOM 3642 O O . VAL B 1 199 ? 121.288 68.435 -3.390 1.00 10.08 196 VAL B O 1
ATOM 3646 N N . SER B 1 200 ? 123.349 69.294 -3.728 1.00 9.29 197 SER B N 1
ATOM 3647 C CA . SER B 1 200 ? 123.919 68.612 -2.561 1.00 9.79 197 SER B CA 1
ATOM 3648 C C . SER B 1 200 ? 123.902 69.434 -1.296 1.00 10.28 197 SER B C 1
ATOM 3649 O O . SER B 1 200 ? 124.299 68.929 -0.258 1.00 11.14 197 SER B O 1
ATOM 3652 N N . THR B 1 201 ? 123.494 70.701 -1.380 1.00 9.99 198 THR B N 1
ATOM 3653 C CA . THR B 1 201 ? 123.458 71.550 -0.175 1.00 10.03 198 THR B CA 1
ATOM 3654 C C . THR B 1 201 ? 122.165 72.335 0.075 1.00 10.22 198 THR B C 1
ATOM 3655 O O . THR B 1 201 ? 121.958 72.789 1.197 1.00 11.51 198 THR B O 1
ATOM 3659 N N . HIS B 1 202 ? 121.308 72.541 -0.925 1.00 10.11 199 HIS B N 1
ATOM 3660 C CA . HIS B 1 202 ? 120.073 73.277 -0.657 1.00 11.38 199 HIS B CA 1
ATOM 3661 C C . HIS B 1 202 ? 119.175 72.462 0.298 1.00 12.44 199 HIS B C 1
ATOM 3662 O O . HIS B 1 202 ? 118.939 71.281 0.052 1.00 12.52 199 HIS B O 1
ATOM 3669 N N . PRO B 1 203 ? 118.697 73.081 1.395 1.00 13.44 200 PRO B N 1
ATOM 3670 C CA . PRO B 1 203 ? 117.962 72.315 2.412 1.00 14.17 200 PRO B CA 1
ATOM 3671 C C . PRO B 1 203 ? 116.645 71.722 1.921 1.00 14.68 200 PRO B C 1
ATOM 3672 O O . PRO B 1 203 ? 116.102 70.835 2.586 1.00 15.91 200 PRO B O 1
ATOM 3676 N N . GLY B 1 204 ? 116.132 72.193 0.793 1.00 14.70 201 GLY B N 1
ATOM 3677 C CA . GLY B 1 204 ? 114.917 71.627 0.211 1.00 15.07 201 GLY B CA 1
ATOM 3678 C C . GLY B 1 204 ? 115.183 70.565 -0.849 1.00 14.73 201 GLY B C 1
ATOM 3679 O O . GLY B 1 204 ? 114.244 69.987 -1.398 1.00 15.87 201 GLY B O 1
ATOM 3680 N N . SER B 1 205 ? 116.456 70.312 -1.154 1.00 13.53 202 SER B N 1
ATOM 3681 C CA . SER B 1 205 ? 116.800 69.359 -2.200 1.00 12.67 202 SER B CA 1
ATOM 3682 C C . SER B 1 205 ? 116.374 67.955 -1.809 1.00 11.72 202 SER B C 1
ATOM 3683 O O . SER B 1 205 ? 116.623 67.538 -0.690 1.00 11.86 202 SER B O 1
ATOM 3686 N N . HIS B 1 206 ? 115.780 67.240 -2.755 1.00 12.31 203 HIS B N 1
ATOM 3687 C CA . HIS B 1 206 ? 115.402 65.830 -2.567 1.00 12.54 203 HIS B CA 1
ATOM 3688 C C . HIS B 1 206 ? 116.577 64.999 -2.044 1.00 12.15 203 HIS B C 1
ATOM 3689 O O . HIS B 1 206 ? 116.384 64.024 -1.314 1.00 12.35 203 HIS B O 1
ATOM 3696 N N . PHE B 1 207 ? 117.795 65.385 -2.427 1.00 11.60 204 PHE B N 1
ATOM 3697 C CA . PHE B 1 207 ? 118.985 64.619 -2.095 1.00 11.19 204 PHE B CA 1
ATOM 3698 C C . PHE B 1 207 ? 119.668 65.094 -0.828 1.00 11.11 204 PHE B C 1
ATOM 3699 O O . PHE B 1 207 ? 120.705 64.568 -0.455 1.00 11.54 204 PHE B O 1
ATOM 3707 N N . VAL B 1 208 ? 119.047 66.063 -0.161 1.00 10.73 205 VAL B N 1
ATOM 3708 C CA . VAL B 1 208 ? 119.482 66.522 1.149 1.00 11.88 205 VAL B CA 1
ATOM 3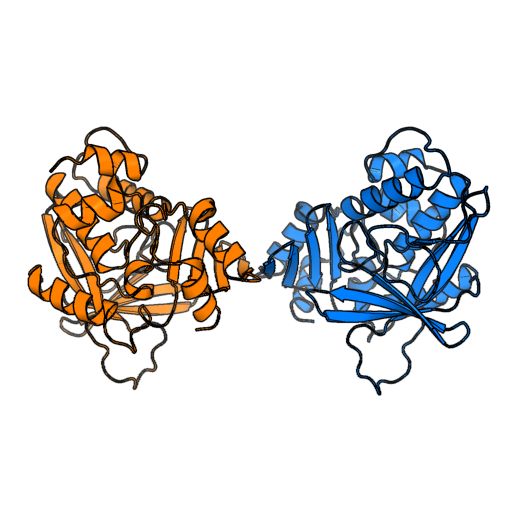709 C C . VAL B 1 208 ? 118.473 66.073 2.218 1.00 12.32 205 VAL B C 1
ATOM 3710 O O . VAL B 1 208 ? 118.864 65.761 3.348 1.00 13.31 205 VAL B O 1
ATOM 3714 N N . THR B 1 209 ? 117.192 66.013 1.856 1.00 11.99 206 THR B N 1
ATOM 3715 C CA . THR B 1 209 ? 116.133 65.742 2.837 1.00 12.61 206 THR B CA 1
ATOM 3716 C C . THR B 1 209 ? 115.893 64.260 3.152 1.00 12.80 206 THR B C 1
ATOM 3717 O O . THR B 1 209 ? 115.155 63.938 4.087 1.00 13.36 206 THR B O 1
ATOM 3721 N N . GLY B 1 210 ? 116.497 63.374 2.374 1.00 12.64 207 GLY B N 1
ATOM 3722 C CA . GLY B 1 210 ? 116.283 61.933 2.548 1.00 12.03 207 GLY B CA 1
ATOM 3723 C C . GLY B 1 210 ? 117.354 61.126 1.858 1.00 11.72 207 GLY B C 1
ATOM 3724 O O . GLY B 1 210 ? 118.342 61.677 1.344 1.00 10.80 207 GLY B O 1
ATOM 3725 N N . LEU B 1 211 ? 117.163 59.807 1.872 1.00 10.45 208 LEU B N 1
ATOM 3726 C CA . LEU B 1 211 ? 118.129 58.850 1.369 1.00 10.99 208 LEU B CA 1
ATOM 3727 C C . LEU B 1 211 ? 117.602 58.198 0.104 1.00 11.00 208 LEU B C 1
ATOM 3728 O O . LEU B 1 211 ? 116.500 57.668 0.107 1.00 10.91 208 LEU B O 1
ATOM 3733 N N . THR B 1 212 ? 118.401 58.238 -0.964 1.00 11.17 209 THR B N 1
ATOM 3734 C CA . THR B 1 212 ? 118.047 57.598 -2.223 1.00 11.60 209 THR B CA 1
ATOM 3735 C C . THR B 1 212 ? 119.200 56.695 -2.640 1.00 11.22 209 THR B C 1
ATOM 3736 O O . THR B 1 212 ? 120.342 57.145 -2.765 1.00 11.24 209 THR B O 1
ATOM 3740 N N . VAL B 1 213 ? 118.895 55.416 -2.855 1.00 10.67 210 VAL B N 1
ATOM 3741 C CA . VAL B 1 213 ? 119.899 54.451 -3.315 1.00 10.72 210 VAL B CA 1
ATOM 3742 C C . VAL B 1 213 ? 119.254 53.644 -4.444 1.00 10.50 210 VAL B C 1
ATOM 3743 O O . VAL B 1 213 ? 118.076 53.289 -4.363 1.00 11.42 210 VAL B O 1
ATOM 3747 N N . ALA B 1 214 ? 119.992 53.383 -5.520 1.00 10.34 211 ALA B N 1
ATOM 3748 C CA . ALA B 1 214 ? 119.404 52.644 -6.635 1.00 10.92 211 ALA B CA 1
ATOM 3749 C C . ALA B 1 214 ? 120.460 51.823 -7.359 1.00 11.02 211 ALA B C 1
ATOM 3750 O O . ALA B 1 214 ? 121.657 52.120 -7.302 1.00 11.28 211 ALA B O 1
ATOM 3752 N N . VAL B 1 215 ? 120.013 50.762 -8.029 1.00 11.08 212 VAL B N 1
ATOM 3753 C CA . VAL B 1 215 ? 120.893 50.012 -8.919 1.00 11.69 212 VAL B CA 1
ATOM 3754 C C . VAL B 1 215 ? 120.002 49.344 -9.962 1.00 11.64 212 VAL B C 1
ATOM 3755 O O . VAL B 1 215 ? 118.788 49.207 -9.755 1.00 12.37 212 VAL B O 1
ATOM 3759 N N . VAL B 1 216 ? 120.576 48.999 -11.111 1.00 12.41 213 VAL B N 1
ATOM 3760 C CA . VAL B 1 216 ? 119.807 48.315 -12.154 1.00 13.54 213 VAL B CA 1
ATOM 3761 C C . VAL B 1 216 ? 120.555 47.083 -12.646 1.00 14.16 213 VAL B C 1
ATOM 3762 O O . VAL B 1 216 ? 121.706 47.170 -13.091 1.00 14.57 213 VAL B O 1
ATOM 3766 N N . THR B 1 217 ? 119.888 45.930 -12.526 1.00 15.02 214 THR B N 1
ATOM 3767 C CA . THR B 1 217 ? 120.428 44.657 -13.009 1.00 16.03 214 THR B CA 1
ATOM 3768 C C . THR B 1 217 ? 119.744 44.320 -14.322 1.00 16.50 214 THR B C 1
ATOM 3769 O O . THR B 1 217 ? 118.818 45.020 -14.743 1.00 16.33 214 THR B O 1
ATOM 3773 N N . ASP B 1 218 ? 120.166 43.224 -14.953 1.00 17.32 215 ASP B N 1
ATOM 3774 C CA . ASP B 1 218 ? 119.532 42.795 -16.201 1.00 17.81 215 ASP B CA 1
ATOM 3775 C C . ASP B 1 218 ? 118.032 42.572 -16.023 1.00 18.16 215 ASP B C 1
ATOM 3776 O O . ASP B 1 218 ? 117.242 42.833 -16.937 1.00 18.65 215 ASP B O 1
ATOM 3781 N N . ASP B 1 219 ? 117.645 42.115 -14.832 1.00 18.32 216 ASP B N 1
ATOM 3782 C CA . ASP B 1 219 ? 116.269 41.679 -14.585 1.00 18.65 216 ASP B CA 1
ATOM 3783 C C . ASP B 1 219 ? 115.395 42.691 -13.846 1.00 17.62 216 ASP B C 1
ATOM 3784 O O . ASP B 1 219 ? 114.165 42.611 -13.903 1.00 17.63 216 ASP B O 1
ATOM 3789 N N . ALA B 1 220 ? 116.009 43.655 -13.160 1.00 16.67 217 ALA B N 1
ATOM 3790 C CA . ALA B 1 220 ? 115.207 44.519 -12.302 1.00 15.56 217 ALA B CA 1
ATOM 3791 C C . ALA B 1 220 ? 115.809 45.885 -12.057 1.00 14.70 217 ALA B C 1
ATOM 3792 O O . ALA B 1 220 ? 117.034 46.051 -12.095 1.00 14.69 217 ALA B O 1
ATOM 3794 N N . ARG B 1 221 ? 114.927 46.841 -11.778 1.00 13.88 218 ARG B N 1
ATOM 3795 C CA . ARG B 1 221 ? 115.324 48.165 -11.316 1.00 13.30 218 ARG B CA 1
ATOM 3796 C C . ARG B 1 221 ? 114.980 48.275 -9.834 1.00 13.52 218 ARG B C 1
ATOM 3797 O O . ARG B 1 221 ? 113.876 47.919 -9.415 1.00 14.11 218 ARG B O 1
ATOM 3805 N N . TYR B 1 222 ? 115.939 48.767 -9.054 1.00 13.43 219 TYR B N 1
ATOM 3806 C CA . TYR B 1 222 ? 115.799 48.892 -7.602 1.00 13.47 219 TYR B CA 1
ATOM 3807 C C . TYR B 1 222 ? 115.902 50.340 -7.225 1.00 13.76 219 TYR B C 1
ATOM 3808 O O . TYR B 1 222 ? 116.849 51.017 -7.641 1.00 13.78 219 TYR B O 1
ATOM 3817 N N . ASN B 1 223 ? 114.938 50.826 -6.448 1.00 12.91 220 ASN B N 1
ATOM 3818 C CA . ASN B 1 223 ? 115.016 52.195 -5.970 1.00 13.66 220 ASN B CA 1
ATOM 3819 C C . ASN B 1 223 ? 114.563 52.303 -4.533 1.00 12.92 220 ASN B C 1
ATOM 3820 O O . ASN B 1 223 ? 113.398 52.027 -4.231 1.00 13.83 220 ASN B O 1
ATOM 3825 N N . LEU B 1 224 ? 115.494 52.714 -3.673 1.00 12.39 221 LEU B N 1
ATOM 3826 C CA . LEU B 1 224 ? 115.255 52.879 -2.248 1.00 12.72 221 LEU B CA 1
ATOM 3827 C C . LEU B 1 224 ? 115.089 54.346 -1.917 1.00 12.13 221 LEU B C 1
ATOM 3828 O O . LEU B 1 224 ? 115.947 55.150 -2.291 1.00 12.65 221 LEU B O 1
ATOM 3833 N N . ARG B 1 225 ? 113.995 54.701 -1.247 1.00 11.55 222 ARG B N 1
ATOM 3834 C CA . ARG B 1 225 ? 113.853 56.011 -0.622 1.00 11.44 222 ARG B CA 1
ATOM 3835 C C . ARG B 1 225 ? 113.575 55.785 0.855 1.00 11.68 222 ARG B C 1
ATOM 3836 O O . ARG B 1 225 ? 112.555 55.195 1.199 1.00 11.87 222 ARG B O 1
ATOM 3844 N N . GLY B 1 226 ? 114.482 56.233 1.718 1.00 11.64 223 GLY B N 1
ATOM 3845 C CA . GLY B 1 226 ? 114.328 55.993 3.159 1.00 12.21 223 GLY B CA 1
ATOM 3846 C C . GLY B 1 226 ? 114.230 54.504 3.443 1.00 12.14 223 GLY B C 1
ATOM 3847 O O . GLY B 1 226 ? 115.105 53.730 3.047 1.00 12.54 223 GLY B O 1
ATOM 3848 N N . ARG B 1 227 ? 113.149 54.101 4.118 1.00 12.27 224 ARG B N 1
ATOM 3849 C CA . ARG B 1 227 ? 112.954 52.686 4.475 1.00 11.60 224 ARG B CA 1
ATOM 3850 C C . ARG B 1 227 ? 112.321 51.844 3.365 1.00 12.30 224 ARG B C 1
ATOM 3851 O O . ARG B 1 227 ? 112.155 50.617 3.517 1.00 12.88 224 ARG B O 1
ATOM 3859 N N . ASN B 1 228 ? 111.933 52.500 2.272 1.00 12.15 225 ASN B N 1
ATOM 3860 C CA . ASN B 1 228 ? 111.080 51.887 1.245 1.00 12.91 225 ASN B CA 1
ATOM 3861 C C . ASN B 1 228 ? 111.844 51.554 -0.026 1.00 13.44 225 ASN B C 1
ATOM 3862 O O . ASN B 1 228 ? 112.312 52.450 -0.739 1.00 13.02 225 ASN B O 1
ATOM 3867 N N . LEU B 1 229 ? 111.997 50.265 -0.287 1.00 13.23 226 LEU B N 1
ATOM 3868 C CA . LEU B 1 229 ? 112.627 49.777 -1.511 1.00 13.54 226 LEU B CA 1
ATOM 3869 C C . LEU B 1 229 ? 111.588 49.335 -2.545 1.00 14.04 226 LEU B C 1
ATOM 3870 O O . LEU B 1 229 ? 110.789 48.432 -2.275 1.00 14.69 226 LEU B O 1
ATOM 3875 N N . ALA B 1 230 ? 111.574 49.991 -3.703 1.00 14.05 227 ALA B N 1
ATOM 3876 C CA . ALA B 1 230 ? 110.731 49.588 -4.833 1.00 13.65 227 ALA B CA 1
ATOM 3877 C C . ALA B 1 230 ? 111.549 48.800 -5.838 1.00 14.35 227 ALA B C 1
ATOM 3878 O O . ALA B 1 230 ? 112.713 49.117 -6.103 1.00 13.73 227 ALA B O 1
ATOM 3880 N N . VAL B 1 231 ? 110.937 47.743 -6.365 1.00 13.96 228 VAL B N 1
ATOM 3881 C CA . VAL B 1 231 ? 111.558 46.896 -7.373 1.00 14.60 228 VAL B CA 1
ATOM 3882 C C . VAL B 1 231 ? 110.585 46.798 -8.541 1.00 15.21 228 VAL B C 1
ATOM 3883 O O . VAL B 1 231 ? 109.413 46.485 -8.352 1.00 15.79 228 VAL B O 1
ATOM 3887 N N . HIS B 1 232 ? 111.063 47.096 -9.745 1.00 15.52 229 HIS B N 1
ATOM 3888 C CA . HIS B 1 232 ? 110.271 46.856 -10.952 1.00 16.63 229 HIS B CA 1
ATOM 3889 C C . HIS B 1 232 ? 110.945 45.729 -11.705 1.00 17.34 229 HIS B C 1
ATOM 3890 O O . HIS B 1 232 ? 112.130 45.803 -12.022 1.00 16.81 229 HIS B O 1
ATOM 3897 N N . ARG B 1 233 ? 110.189 44.664 -11.955 1.00 18.23 230 ARG B N 1
ATOM 3898 C CA . ARG B 1 233 ? 110.683 43.558 -12.764 1.00 19.85 230 ARG B CA 1
ATOM 3899 C C . ARG B 1 233 ? 109.579 43.080 -13.707 1.00 20.08 230 ARG B C 1
ATOM 3900 O O . ARG B 1 233 ? 108.469 43.615 -13.696 1.00 19.66 230 ARG B O 1
ATOM 3908 N N . SER B 1 234 ? 109.900 42.103 -14.547 1.00 21.49 231 SER B N 1
ATOM 3909 C CA . SER B 1 234 ? 108.928 41.600 -15.507 1.00 22.36 231 SER B CA 1
ATOM 3910 C C . SER B 1 234 ? 107.756 40.931 -14.796 1.00 21.89 231 SER B C 1
ATOM 3911 O O . SER B 1 234 ? 107.936 39.937 -14.090 1.00 22.15 231 SER B O 1
ATOM 3914 N N . GLY B 1 235 ? 106.575 41.503 -14.981 1.00 21.52 232 GLY B N 1
ATOM 3915 C CA . GLY B 1 235 ? 105.339 40.914 -14.473 1.00 21.60 232 GLY B CA 1
ATOM 3916 C C . GLY B 1 235 ? 104.954 41.299 -13.055 1.00 21.24 232 GLY B C 1
ATOM 3917 O O . GLY B 1 235 ? 103.869 40.947 -12.603 1.00 21.19 232 GLY B O 1
ATOM 3918 N N . ALA B 1 236 ? 105.820 42.035 -12.352 1.00 20.77 233 ALA B N 1
ATOM 3919 C CA . ALA B 1 236 ? 105.553 42.383 -10.960 1.00 19.95 233 ALA B CA 1
ATOM 3920 C C . ALA B 1 236 ? 106.242 43.672 -10.518 1.00 19.91 233 ALA B C 1
ATOM 3921 O O . ALA B 1 236 ? 107.288 44.051 -11.065 1.00 19.62 233 ALA B O 1
ATOM 3923 N N . THR B 1 237 ? 105.643 44.342 -9.537 1.00 18.85 234 THR B N 1
ATOM 3924 C CA . THR B 1 237 ? 106.341 45.368 -8.761 1.00 19.21 234 THR B CA 1
ATOM 3925 C C . THR B 1 237 ? 106.471 44.840 -7.335 1.00 18.40 234 THR B C 1
ATOM 3926 O O . THR B 1 237 ? 105.660 44.015 -6.896 1.00 18.69 234 THR B O 1
ATOM 3930 N N . GLU B 1 238 ? 107.501 45.287 -6.629 1.00 17.28 235 GLU B N 1
ATOM 3931 C CA . GLU B 1 238 ? 107.659 44.952 -5.221 1.00 16.89 235 GLU B CA 1
ATOM 3932 C C . GLU B 1 238 ? 107.870 46.217 -4.422 1.00 16.84 235 GLU B C 1
ATOM 3933 O O . GLU B 1 238 ? 108.493 47.162 -4.901 1.00 16.51 235 GLU B O 1
ATOM 3939 N N . HIS B 1 239 ? 107.369 46.213 -3.196 1.00 16.35 236 HIS B N 1
ATOM 3940 C CA . HIS B 1 239 ? 107.650 47.250 -2.217 1.00 16.50 236 HIS B CA 1
ATOM 3941 C C . HIS B 1 239 ? 108.115 46.567 -0.940 1.00 15.92 236 HIS B C 1
ATOM 3942 O O . HIS B 1 239 ? 107.341 45.846 -0.302 1.00 15.77 236 HIS B O 1
ATOM 3949 N N . ILE B 1 240 ? 109.384 46.763 -0.600 1.00 15.27 237 ILE B N 1
ATOM 3950 C CA . ILE B 1 240 ? 109.963 46.234 0.630 1.00 15.26 237 ILE B CA 1
ATOM 3951 C C . ILE B 1 240 ? 110.077 47.372 1.629 1.00 14.99 237 ILE B C 1
ATOM 3952 O O . ILE B 1 240 ? 110.665 48.413 1.317 1.00 14.09 237 ILE B O 1
ATOM 3957 N N . ARG B 1 241 ? 109.498 47.175 2.815 1.00 15.10 238 ARG B N 1
ATOM 3958 C CA . ARG B 1 241 ? 109.558 48.169 3.876 1.00 14.75 238 ARG B CA 1
ATOM 3959 C C . ARG B 1 241 ? 110.474 47.680 4.989 1.00 14.53 238 ARG B C 1
ATOM 3960 O O . ARG B 1 241 ? 110.169 46.695 5.675 1.00 14.52 238 ARG B O 1
ATOM 3968 N N . PHE B 1 242 ? 111.594 48.367 5.171 1.00 13.77 239 PHE B N 1
ATOM 3969 C CA . PHE B 1 242 ? 112.533 48.036 6.238 1.00 14.05 239 PHE B CA 1
ATOM 3970 C C . PHE B 1 242 ? 112.071 48.553 7.596 1.00 14.22 239 PHE B C 1
ATOM 3971 O O . PHE B 1 242 ? 111.500 49.640 7.701 1.00 13.56 239 PHE B O 1
ATOM 3979 N N . ASP B 1 243 ? 112.306 47.755 8.637 1.00 15.01 240 ASP B N 1
ATOM 3980 C CA . ASP B 1 243 ? 111.811 48.109 9.963 1.00 15.59 240 ASP B CA 1
ATOM 3981 C C . ASP B 1 243 ? 112.453 49.370 10.523 1.00 15.41 240 ASP B C 1
ATOM 3982 O O . ASP B 1 243 ? 111.779 50.188 11.145 1.00 16.66 240 ASP B O 1
ATOM 3987 N N . SER B 1 244 ? 113.759 49.500 10.302 1.00 15.11 241 SER B N 1
ATOM 3988 C CA . SER B 1 244 ? 114.563 50.528 10.954 1.00 14.85 241 SER B CA 1
ATOM 3989 C C . SER B 1 244 ? 115.822 50.797 10.148 1.00 15.07 241 SER B C 1
ATOM 3990 O O . SER B 1 244 ? 116.070 50.130 9.145 1.00 14.87 241 SER B O 1
ATOM 3993 N N . ALA B 1 245 ? 116.613 51.774 10.591 1.00 15.13 242 ALA B N 1
ATOM 3994 C CA . ALA B 1 245 ? 117.889 52.084 9.943 1.00 14.93 242 ALA B CA 1
ATOM 3995 C C . ALA B 1 245 ? 118.854 50.910 9.885 1.00 14.96 242 ALA B C 1
ATOM 3996 O O . ALA B 1 245 ? 119.650 50.804 8.959 1.00 15.61 242 ALA B O 1
ATOM 3998 N N . ALA B 1 246 ? 118.797 50.022 10.882 1.00 15.02 243 ALA B N 1
ATOM 3999 C CA . ALA B 1 246 ? 119.690 48.881 10.895 1.00 15.08 243 ALA B CA 1
ATOM 4000 C C . ALA B 1 246 ? 119.546 48.033 9.630 1.00 14.99 243 ALA B C 1
ATOM 4001 O O . ALA B 1 246 ? 120.538 47.633 9.033 1.00 15.31 243 ALA B O 1
ATOM 4003 N N . GLN B 1 247 ? 118.305 47.755 9.236 1.00 15.13 244 GLN B N 1
ATOM 4004 C CA . GLN B 1 247 ? 118.066 46.944 8.042 1.00 14.86 244 GLN B CA 1
ATOM 4005 C C . GLN B 1 247 ? 118.393 47.732 6.780 1.00 14.64 244 GLN B C 1
ATOM 4006 O O . GLN B 1 247 ? 118.859 47.157 5.791 1.00 15.22 244 GLN B O 1
ATOM 4012 N N . VAL B 1 248 ? 118.145 49.043 6.813 1.00 14.10 245 VAL B N 1
ATOM 4013 C CA . VAL B 1 248 ? 118.500 49.884 5.661 1.00 13.09 245 VAL B CA 1
ATOM 4014 C C . VAL B 1 248 ? 120.008 49.890 5.426 1.00 14.25 245 VAL B C 1
ATOM 4015 O O . VAL B 1 248 ? 120.456 49.727 4.296 1.00 14.16 245 VAL B O 1
ATOM 4019 N N . LEU B 1 249 ? 120.791 50.040 6.497 1.00 15.11 246 LEU B N 1
ATOM 4020 C CA . LEU B 1 249 ? 122.248 49.974 6.386 1.00 16.96 246 LEU B CA 1
ATOM 4021 C C . LEU B 1 249 ? 122.711 48.600 5.914 1.00 16.58 246 LEU B C 1
ATOM 4022 O O . LEU B 1 249 ? 123.663 48.492 5.148 1.00 16.39 246 LEU B O 1
ATOM 4027 N N . ASP B 1 250 ? 122.035 47.548 6.383 1.00 17.11 247 ASP B N 1
ATOM 4028 C CA . ASP B 1 250 ? 122.329 46.203 5.917 1.00 17.36 247 ASP B CA 1
ATOM 4029 C C . ASP B 1 250 ? 122.168 46.125 4.403 1.00 16.94 247 ASP B C 1
ATOM 4030 O O . ASP B 1 250 ? 123.029 45.595 3.709 1.00 16.81 247 ASP B O 1
ATOM 4035 N N . ALA B 1 251 ? 121.067 46.675 3.901 1.00 16.41 248 ALA B N 1
ATOM 4036 C CA . ALA B 1 251 ? 120.812 46.670 2.469 1.00 16.01 248 ALA B CA 1
ATOM 4037 C C . ALA B 1 251 ? 121.840 47.505 1.710 1.00 16.10 248 ALA B C 1
ATOM 4038 O O . ALA B 1 251 ? 122.342 47.084 0.682 1.00 16.04 248 ALA B O 1
ATOM 4040 N N . ILE B 1 252 ? 122.164 48.681 2.238 1.00 15.71 249 ILE B N 1
ATOM 4041 C CA . ILE B 1 252 ? 123.181 49.539 1.627 1.00 16.22 249 ILE B CA 1
ATOM 4042 C C . ILE B 1 252 ? 124.494 48.793 1.427 1.00 16.55 249 ILE B C 1
ATOM 4043 O O . ILE B 1 252 ? 125.061 48.829 0.337 1.00 16.68 249 ILE B O 1
ATOM 4048 N N . VAL B 1 253 ? 124.959 48.104 2.473 1.00 17.74 250 VAL B N 1
ATOM 4049 C CA . VAL B 1 253 ? 126.254 47.427 2.448 1.00 19.14 250 VAL B CA 1
ATOM 4050 C C . VAL B 1 253 ? 126.211 46.110 1.674 1.00 20.02 250 VAL B C 1
ATOM 4051 O O . VAL B 1 253 ? 127.082 45.845 0.836 1.00 20.52 250 VAL B O 1
ATOM 4055 N N . ASN B 1 254 ? 125.199 45.291 1.952 1.00 21.01 251 ASN B N 1
ATOM 4056 C CA . ASN B 1 254 ? 125.206 43.897 1.494 1.00 22.21 251 ASN B CA 1
ATOM 4057 C C . ASN B 1 254 ? 124.433 43.629 0.203 1.00 22.65 251 ASN B C 1
ATOM 4058 O O . ASN B 1 254 ? 124.736 42.666 -0.512 1.00 24.18 251 ASN B O 1
ATOM 4063 N N . ARG B 1 255 ? 123.435 44.463 -0.089 1.00 22.38 252 ARG B N 1
ATOM 4064 C CA . ARG B 1 255 ? 122.647 44.334 -1.314 1.00 22.70 252 ARG B CA 1
ATOM 4065 C C . ARG B 1 255 ? 123.149 45.319 -2.371 1.00 21.08 252 ARG B C 1
ATOM 4066 O O . ARG B 1 255 ? 123.346 44.958 -3.544 1.00 21.43 252 ARG B O 1
ATOM 4074 N N . PHE B 1 256 ? 123.355 46.569 -1.957 1.00 19.22 253 PHE B N 1
ATOM 4075 C CA . PHE B 1 256 ? 123.851 47.596 -2.874 1.00 18.21 253 PHE B CA 1
ATOM 4076 C C . PHE B 1 256 ? 125.374 47.665 -2.979 1.00 18.20 253 PHE B C 1
ATOM 4077 O O . PHE B 1 256 ? 125.903 48.353 -3.861 1.00 18.82 253 PHE B O 1
ATOM 4085 N N . GLY B 1 257 ? 126.079 46.984 -2.076 1.00 18.05 254 GLY B N 1
ATOM 4086 C CA . GLY B 1 257 ? 127.533 46.860 -2.150 1.00 17.76 254 GLY B CA 1
ATOM 4087 C C . GLY B 1 257 ? 128.329 48.123 -1.860 1.00 17.87 254 GLY B C 1
ATOM 4088 O O . GLY B 1 257 ? 129.449 48.289 -2.363 1.00 18.41 254 GLY B O 1
ATOM 4089 N N . ILE B 1 258 ? 127.776 49.005 -1.029 1.00 17.55 255 ILE B N 1
ATOM 4090 C CA . ILE B 1 258 ? 128.444 50.263 -0.707 1.00 17.97 255 ILE B CA 1
ATOM 4091 C C . ILE B 1 258 ? 129.328 50.106 0.516 1.00 19.50 255 ILE B C 1
ATOM 4092 O O . ILE B 1 258 ? 128.874 49.645 1.561 1.00 20.00 255 ILE B O 1
ATOM 4097 N N . ASP B 1 259 ? 130.595 50.481 0.363 1.00 20.96 256 ASP B N 1
ATOM 4098 C CA . ASP B 1 259 ? 131.545 50.467 1.462 1.00 23.03 256 ASP B CA 1
ATOM 4099 C C . ASP B 1 259 ? 131.387 51.765 2.246 1.00 24.07 256 ASP B C 1
ATOM 4100 O O . ASP B 1 259 ? 131.617 52.854 1.714 1.00 24.29 256 ASP B O 1
ATOM 4105 N N . LEU B 1 260 ? 130.981 51.638 3.504 1.00 25.31 257 LEU B N 1
ATOM 4106 C CA . LEU B 1 260 ? 130.738 52.794 4.368 1.00 26.97 257 LEU B CA 1
ATOM 4107 C C . LEU B 1 260 ? 131.971 53.181 5.182 1.00 27.97 257 LEU B C 1
ATOM 4108 O O . LEU B 1 260 ? 131.901 54.064 6.044 1.00 28.32 257 LEU B O 1
ATOM 4113 N N . GLY B 1 261 ? 133.093 52.524 4.891 1.00 28.84 258 GLY B N 1
ATOM 4114 C CA . GLY B 1 261 ? 134.365 52.754 5.580 1.00 29.80 258 GLY B CA 1
ATOM 4115 C C . GLY B 1 261 ? 134.829 54.198 5.616 1.00 30.38 258 GLY B C 1
ATOM 4116 O O . GLY B 1 261 ? 135.308 54.664 6.653 1.00 30.61 258 GLY B O 1
ATOM 4117 N N . ASP B 1 262 ? 134.682 54.908 4.495 1.00 30.66 259 ASP B N 1
ATOM 4118 C CA . ASP B 1 262 ? 135.100 56.316 4.414 1.00 31.09 259 ASP B CA 1
ATOM 4119 C C . ASP B 1 262 ? 134.182 57.254 5.207 1.00 30.90 259 ASP B C 1
ATOM 4120 O O . ASP B 1 262 ? 134.483 58.444 5.369 1.00 31.27 259 ASP B O 1
ATOM 4125 N N . LEU B 1 263 ? 133.078 56.700 5.712 1.00 30.62 260 LEU B N 1
ATOM 4126 C CA . LEU B 1 263 ? 132.134 57.445 6.544 1.00 30.14 260 LEU B CA 1
ATOM 4127 C C . LEU B 1 263 ? 132.251 57.108 8.033 1.00 30.43 260 LEU B C 1
ATOM 4128 O O . LEU B 1 263 ? 131.410 57.525 8.834 1.00 30.02 260 LEU B O 1
ATOM 4133 N N . ALA B 1 264 ? 133.294 56.362 8.396 1.00 30.98 261 ALA B N 1
ATOM 4134 C CA . ALA B 1 264 ? 133.552 56.019 9.799 1.00 31.62 261 ALA B CA 1
ATOM 4135 C C . ALA B 1 264 ? 133.606 57.277 10.663 1.00 31.82 261 ALA B C 1
ATOM 4136 O O . ALA B 1 264 ? 134.276 58.250 10.313 1.00 32.28 261 ALA B O 1
ATOM 4138 N N . GLY B 1 265 ? 132.866 57.259 11.767 1.00 31.93 262 GLY B N 1
ATOM 4139 C CA . GLY B 1 265 ? 132.836 58.378 12.707 1.00 31.74 262 GLY B CA 1
ATOM 4140 C C . GLY B 1 265 ? 131.757 59.426 12.486 1.00 31.41 262 GLY B C 1
ATOM 4141 O O . GLY B 1 265 ? 131.754 60.453 13.161 1.00 31.61 262 GLY B O 1
ATOM 4142 N N . ARG B 1 266 ? 130.824 59.168 11.567 1.00 30.85 263 ARG B N 1
ATOM 4143 C CA . ARG B 1 266 ? 129.781 60.146 11.231 1.00 30.33 263 ARG B CA 1
ATOM 4144 C C . ARG B 1 266 ? 128.352 59.733 11.616 1.00 29.78 263 ARG B C 1
ATOM 4145 O O . ARG B 1 266 ? 127.379 60.388 11.217 1.00 30.17 263 ARG B O 1
ATOM 4153 N N . ASP B 1 267 ? 128.243 58.660 12.398 1.00 28.65 264 ASP B N 1
ATOM 4154 C CA . ASP B 1 267 ? 126.965 58.046 12.790 1.00 27.25 264 ASP B CA 1
ATOM 4155 C C . ASP B 1 267 ? 125.960 57.984 11.640 1.00 25.71 264 ASP B C 1
ATOM 4156 O O . ASP B 1 267 ? 124.916 58.637 11.664 1.00 25.03 264 ASP B O 1
ATOM 4161 N N . VAL B 1 268 ? 126.301 57.189 10.635 1.00 23.78 265 VAL B N 1
ATOM 4162 C CA . VAL B 1 268 ? 125.422 56.996 9.484 1.00 22.15 265 VAL B CA 1
ATOM 4163 C C . VAL B 1 268 ? 124.047 56.462 9.918 1.00 21.31 265 VAL B C 1
ATOM 4164 O O . VAL B 1 268 ? 123.017 56.907 9.419 1.00 20.38 265 VAL B O 1
ATOM 4168 N N . GLN B 1 269 ? 124.029 55.528 10.871 1.00 20.77 266 GLN B N 1
ATOM 4169 C CA . GLN B 1 269 ? 122.773 54.905 11.273 1.00 20.73 266 GLN B CA 1
ATOM 4170 C C . GLN B 1 269 ? 121.770 55.900 11.858 1.00 19.64 266 GLN B C 1
ATOM 4171 O O . GLN B 1 269 ? 120.596 55.865 11.509 1.00 19.23 266 GLN B O 1
ATOM 4177 N N . ALA B 1 270 ? 122.232 56.807 12.723 1.00 18.98 267 ALA B N 1
ATOM 4178 C CA . ALA B 1 270 ? 121.327 57.799 13.308 1.00 18.36 267 ALA B CA 1
ATOM 4179 C C . ALA B 1 270 ? 120.765 58.782 12.282 1.00 17.75 267 ALA B C 1
ATOM 4180 O O . ALA B 1 270 ? 119.611 59.176 12.381 1.00 17.81 267 ALA B O 1
ATOM 4182 N N . ARG B 1 271 ? 121.581 59.173 11.305 1.00 17.30 268 ARG B N 1
ATOM 4183 C CA . ARG B 1 271 ? 121.106 60.061 10.255 1.00 16.68 268 ARG B CA 1
ATOM 4184 C C . ARG B 1 271 ? 120.087 59.368 9.359 1.00 15.72 268 ARG B C 1
ATOM 4185 O O . ARG B 1 271 ? 119.053 59.937 9.033 1.00 16.16 268 ARG B O 1
ATOM 4193 N N . VAL B 1 272 ? 120.380 58.127 8.982 1.00 15.33 269 VAL B N 1
ATOM 4194 C CA . VAL B 1 272 ? 119.425 57.344 8.200 1.00 15.04 269 VAL B CA 1
ATOM 4195 C C . VAL B 1 272 ? 118.129 57.155 8.971 1.00 15.04 269 VAL B C 1
ATOM 4196 O O . VAL B 1 272 ? 117.054 57.240 8.405 1.00 14.85 269 VAL B O 1
ATOM 4200 N N . ALA B 1 273 ? 118.243 56.909 10.277 1.00 15.55 270 ALA B N 1
ATOM 4201 C CA . ALA B 1 273 ? 117.062 56.798 11.126 1.00 16.38 270 ALA B CA 1
ATOM 4202 C C . ALA B 1 273 ? 116.160 58.027 11.017 1.00 16.58 270 ALA B C 1
ATOM 4203 O O . ALA B 1 273 ? 114.933 57.912 11.017 1.00 18.23 270 ALA B O 1
ATOM 4205 N N . GLU B 1 274 ? 116.775 59.208 10.911 1.00 16.75 271 GLU B N 1
ATOM 4206 C CA . GLU B 1 274 ? 116.017 60.466 10.826 1.00 16.65 271 GLU B CA 1
ATOM 4207 C C . GLU B 1 274 ? 115.190 60.609 9.547 1.00 15.91 271 GLU B C 1
ATOM 4208 O O . GLU B 1 274 ? 114.207 61.354 9.502 1.00 16.48 271 GLU B O 1
ATOM 4214 N N . VAL B 1 275 ? 115.586 59.891 8.505 1.00 14.79 272 VAL B N 1
ATOM 4215 C CA . VAL B 1 275 ? 114.983 60.115 7.200 1.00 14.22 272 VAL B CA 1
ATOM 4216 C C . VAL B 1 275 ? 114.296 58.867 6.624 1.00 13.74 272 VAL B C 1
ATOM 4217 O O . VAL B 1 275 ? 114.062 58.769 5.420 1.00 14.00 272 VAL B O 1
ATOM 4221 N N . LEU B 1 276 ? 113.933 57.921 7.483 1.00 13.73 273 LEU B N 1
ATOM 4222 C CA . LEU B 1 276 ? 113.258 56.713 6.990 1.00 13.64 273 LEU B CA 1
ATOM 4223 C C . LEU B 1 276 ? 111.969 57.037 6.232 1.00 13.59 273 LEU B C 1
ATOM 4224 O O . LEU B 1 276 ? 111.640 56.361 5.264 1.00 13.92 273 LEU B O 1
ATOM 4229 N N . ASP B 1 277 ? 111.281 58.098 6.647 1.00 14.56 274 ASP B N 1
ATOM 4230 C CA . ASP B 1 277 ? 109.967 58.433 6.114 1.00 15.89 274 ASP B CA 1
ATOM 4231 C C . ASP B 1 277 ? 109.911 59.773 5.380 1.00 16.52 274 ASP B C 1
ATOM 4232 O O . ASP B 1 277 ? 108.830 60.305 5.142 1.00 17.48 274 ASP B O 1
ATOM 4237 N N . THR B 1 278 ? 111.082 60.292 5.010 1.00 16.61 275 THR B N 1
ATOM 4238 C CA . THR B 1 278 ? 111.173 61.568 4.290 1.00 17.47 275 THR B CA 1
ATOM 4239 C C . THR B 1 278 ? 111.605 61.377 2.833 1.00 18.02 275 THR B C 1
ATOM 4240 O O . THR B 1 278 ? 111.656 62.355 2.066 1.00 18.75 275 THR B O 1
#

Organism: Mycolicibacterium smegmatis (NCBI:txid1772)

InterPro domains:
  IPR001447 Arylamine N-acetyltransferase [PF00797] (21-258)
  IPR001447 Arylamine N-acetyltransferase [PR01543] (21-44)
  IPR001447 Arylamine N-acetyltransferase [PR01543] (70-92)
  IPR001447 Arylamine N-acetyltransferase [PTHR11786] (6-258)
  IPR038765 Papain-like cysteine peptidase superfamily [SSF54001] (2-269)